Protein AF-0000000071004359 (afdb_homodimer)

Foldseek 3Di:
DLCQLLVVPLAPVQQPFAFLVSQQSSCCQAAVAHSVQSNVVCVLQQVLPVDPPGGGDGPVSSLDPPRQHAALDLFAHDPQVHDRPDGHPVSNVQLCVQQPDQKRALLSLLVSSVSSLVVCVVPPPPHDQDPVNVLSVLLVSLVQCSRAHDLVRRMHGPVQVVCCRVVVYRVVVVVDDHDPDHDYPVSSVSNSVSNVVSNDPDDDDPVVVVVVVVVVVVPDPD/DLCQLLVVPLAPVQQPFAFLVSQQSSCCQAAVAHSVQSNVVCVLQQVLPVDPPGGGDGPVSSLDPPRQHAALDLFAHDPQVHDRPDGHPVSNVQLCVQQPDQKRALLSLLVSSVSSLVVCVVPPPPHDQDPVNVLSVLLVSLVQCSRAHDLVRRIHGPVQVVCCRVVVYRVVVVPDDHDPDHDYPVSSVSNSVSNVVSNDPDDDDPVVVVVVVVVVVPPDPD

Nearest PDB structures (foldseek):
  7o1z-assembly1_A  TM=9.554E-01  e=5.692E-23  Hypoxylon sp. EC38
  8iag-assembly1_B  TM=9.629E-01  e=2.354E-20  Daldinia caldariorum
  7znv-assembly1_A  TM=9.086E-01  e=1.695E-14  Marasmius rotula
  7zcl-assembly1_A  TM=9.020E-01  e=1.286E-14  Achaetomiella virescens
  5fuj-assembly1_A  TM=8.921E-01  e=1.385E-13  Marasmius rotula

Sequence (444 aa):
MMNTLANHGFLPHDGKNITRNTVIEGLSAALNFNASLASLMFDMAIVVNPEPNATFFTLDQLNKHNLLEHDASLSRTDAYFGNNHVFNETIFEETKKYWTGPTLDANMLANGKLARQISSKAYNPTYTFTSSMEQFSLGEVAAPIIAFGDIQNGKVNRTLVEYFFENERLPTELGWSRREEVVSLVDIAGVTQMISNATNLITPSRESRASKRRDLHSGLGFMMNTLANHGFLPHDGKNITRNTVIEGLSAALNFNASLASLMFDMAIVVNPEPNATFFTLDQLNKHNLLEHDASLSRTDAYFGNNHVFNETIFEETKKYWTGPTLDANMLANGKLARQISSKAYNPTYTFTSSMEQFSLGEVAAPIIAFGDIQNGKVNRTLVEYFFENERLPTELGWSRREEVVSLVDIAGVTQMISNATNLITPSRESRASKRRDLHSGLGF

Organism: Aspergillus flavus (strain ATCC 200026 / FGSC A1120 / IAM 13836 / NRRL 3357 / JCM 12722 / SRRC 167) (NCBI:txid332952)

pLDDT: mean 90.14, std 15.04, range [24.05, 98.94]

Structure (mmCIF, N/CA/C/O backbone):
data_AF-0000000071004359-model_v1
#
loop_
_entity.id
_entity.type
_entity.pdbx_description
1 polymer Chloroperoxidase
#
loop_
_atom_site.group_PDB
_atom_site.id
_atom_site.type_symbol
_atom_site.label_atom_id
_atom_site.label_alt_id
_atom_site.label_comp_id
_atom_site.label_asym_id
_atom_site.label_entity_id
_atom_site.label_seq_id
_atom_site.pdbx_PDB_ins_code
_atom_site.Cartn_x
_atom_site.Cartn_y
_atom_site.Cartn_z
_atom_site.occupancy
_atom_site.B_iso_or_equiv
_atom_site.auth_seq_id
_atom_site.auth_comp_id
_atom_site.auth_asym_id
_atom_site.auth_atom_id
_atom_site.pdbx_PDB_model_num
ATOM 1 N N . MET A 1 1 ? -2.543 -20.75 -11.742 1 78.12 1 MET A N 1
ATOM 2 C CA . MET A 1 1 ? -1.668 -21.891 -11.984 1 78.12 1 MET A CA 1
ATOM 3 C C . MET A 1 1 ? -2.469 -23.094 -12.469 1 78.12 1 MET A C 1
ATOM 5 O O . MET A 1 1 ? -2.162 -23.672 -13.508 1 78.12 1 MET A O 1
ATOM 9 N N . MET A 1 2 ? -3.584 -23.375 -11.867 1 78.56 2 MET A N 1
ATOM 10 C CA . MET A 1 2 ? -4.297 -24.609 -12.18 1 78.56 2 MET A CA 1
ATOM 11 C C . MET A 1 2 ? -4.891 -24.562 -13.586 1 78.56 2 MET A C 1
ATOM 13 O O . MET A 1 2 ? -4.859 -25.547 -14.312 1 78.56 2 MET A O 1
ATOM 17 N N . ASN A 1 3 ? -5.328 -23.344 -13.914 1 81.31 3 ASN A N 1
ATOM 18 C CA . ASN A 1 3 ? -5.82 -23.188 -15.281 1 81.31 3 ASN A CA 1
ATOM 19 C C . ASN A 1 3 ? -4.703 -23.391 -16.297 1 81.31 3 ASN A C 1
ATOM 21 O O . ASN A 1 3 ? -4.918 -24.016 -17.344 1 81.31 3 ASN A O 1
ATOM 25 N N . THR A 1 4 ? -3.609 -22.859 -15.984 1 87.5 4 THR A N 1
ATOM 26 C CA . THR A 1 4 ? -2.445 -23 -16.859 1 87.5 4 THR A CA 1
ATOM 27 C C . THR A 1 4 ? -2.08 -24.469 -17.031 1 87.5 4 THR A C 1
ATOM 29 O O . THR A 1 4 ? -1.831 -24.938 -18.141 1 87.5 4 THR A O 1
ATOM 32 N N . LEU A 1 5 ? -2.021 -25.234 -15.961 1 90.19 5 LEU A N 1
ATOM 33 C CA . LEU A 1 5 ? -1.68 -26.656 -16.016 1 90.19 5 LEU A CA 1
ATOM 34 C C . LEU A 1 5 ? -2.695 -27.422 -16.844 1 90.19 5 LEU A C 1
ATOM 36 O O . LEU A 1 5 ? -2.324 -28.328 -17.609 1 90.19 5 LEU A O 1
ATOM 40 N N . ALA A 1 6 ? -3.932 -27.062 -16.672 1 87.56 6 ALA A N 1
ATOM 41 C CA . ALA A 1 6 ? -4.977 -27.703 -17.484 1 87.56 6 ALA A CA 1
ATOM 42 C C . ALA A 1 6 ? -4.805 -27.375 -18.953 1 87.56 6 ALA A C 1
ATOM 44 O O . ALA A 1 6 ? -4.965 -28.25 -19.812 1 87.56 6 ALA A O 1
ATOM 45 N N . ASN A 1 7 ? -4.461 -26.188 -19.281 1 86.38 7 ASN A N 1
ATOM 46 C CA . ASN A 1 7 ? -4.262 -25.75 -20.656 1 86.38 7 ASN A CA 1
ATOM 47 C C . ASN A 1 7 ? -3.135 -26.516 -21.344 1 86.38 7 ASN A C 1
ATOM 49 O O . ASN A 1 7 ? -3.145 -26.703 -22.562 1 86.38 7 ASN A O 1
ATOM 53 N N . HIS A 1 8 ? -2.186 -27 -20.609 1 92.44 8 HIS A N 1
ATOM 54 C CA . HIS A 1 8 ? -1.047 -27.75 -21.141 1 92.44 8 HIS A CA 1
ATOM 55 C C . HIS A 1 8 ? -1.278 -29.25 -21.062 1 92.44 8 HIS A C 1
ATOM 57 O O . HIS A 1 8 ? -0.43 -30.031 -21.484 1 92.44 8 HIS A O 1
ATOM 63 N N . GLY A 1 9 ? -2.387 -29.641 -20.406 1 90.94 9 GLY A N 1
ATOM 64 C CA . GLY A 1 9 ? -2.719 -31.047 -20.312 1 90.94 9 GLY A CA 1
ATOM 65 C C . GLY A 1 9 ? -2.07 -31.75 -19.141 1 90.94 9 GLY A C 1
ATOM 66 O O . GLY A 1 9 ? -2.07 -32.969 -19.062 1 90.94 9 GLY A O 1
ATOM 67 N N . PHE A 1 10 ? -1.502 -30.953 -18.281 1 92.88 10 PHE A N 1
ATOM 68 C CA . PHE A 1 10 ? -0.931 -31.547 -17.078 1 92.88 10 PHE A CA 1
ATOM 69 C C . PHE A 1 10 ? -2.025 -31.922 -16.078 1 92.88 10 PHE A C 1
ATOM 71 O O . PHE A 1 10 ? -1.808 -32.75 -15.188 1 92.88 10 PHE A O 1
ATOM 78 N N . LEU A 1 11 ? -3.146 -31.234 -16.172 1 91.12 11 LEU A N 1
ATOM 79 C CA . LEU A 1 11 ? -4.387 -31.547 -15.469 1 91.12 11 LEU A CA 1
ATOM 80 C C . LEU A 1 11 ? -5.52 -31.812 -16.453 1 91.12 11 LEU A C 1
ATOM 82 O O . LEU A 1 11 ? -5.426 -31.453 -17.625 1 91.12 11 LEU A O 1
ATOM 86 N N . PRO A 1 12 ? -6.551 -32.5 -15.852 1 87.38 12 PRO A N 1
ATOM 87 C CA . PRO A 1 12 ? -7.668 -32.719 -16.781 1 87.38 12 PRO A CA 1
ATOM 88 C C . PRO A 1 12 ? -8.195 -31.438 -17.391 1 87.38 12 PRO A C 1
ATOM 90 O O . PRO A 1 12 ? -8.391 -30.438 -16.672 1 87.38 12 PRO A O 1
ATOM 93 N N . HIS A 1 13 ? -8.477 -31.422 -18.703 1 82.56 13 HIS A N 1
ATOM 94 C CA . HIS A 1 13 ? -8.859 -30.234 -19.438 1 82.56 13 HIS A CA 1
ATOM 95 C C . HIS A 1 13 ? -10.227 -29.719 -19 1 82.56 13 HIS A C 1
ATOM 97 O O . HIS A 1 13 ? -10.516 -28.531 -19.094 1 82.56 13 HIS A O 1
ATOM 103 N N . ASP A 1 14 ? -11.016 -30.688 -18.578 1 86.19 14 ASP A N 1
ATOM 104 C CA . ASP A 1 14 ? -12.367 -30.297 -18.203 1 86.19 14 ASP A CA 1
ATOM 105 C C . ASP A 1 14 ? -12.391 -29.797 -16.75 1 86.19 14 ASP A C 1
ATOM 107 O O . ASP A 1 14 ? -13.43 -29.344 -16.266 1 86.19 14 ASP A O 1
ATOM 111 N N . GLY A 1 15 ? -11.219 -29.828 -16.125 1 84.12 15 GLY A N 1
ATOM 112 C CA . GLY A 1 15 ? -11.062 -29.266 -14.797 1 84.12 15 GLY A CA 1
ATOM 113 C C . GLY A 1 15 ? -11.805 -30.062 -13.734 1 84.12 15 GLY A C 1
ATOM 114 O O . GLY A 1 15 ? -12.016 -29.562 -12.617 1 84.12 15 GLY A O 1
ATOM 115 N N . LYS A 1 16 ? -12.188 -31.25 -14.203 1 89.25 16 LYS A N 1
ATOM 116 C CA . LYS A 1 16 ? -12.953 -32.062 -13.258 1 89.25 16 LYS A CA 1
ATOM 117 C C . LYS A 1 16 ? -12.062 -33.094 -12.586 1 89.25 16 LYS A C 1
ATOM 119 O O . LYS A 1 16 ? -10.969 -33.406 -13.078 1 89.25 16 LYS A O 1
ATOM 124 N N . ASN A 1 17 ? -12.375 -33.469 -11.406 1 90.44 17 ASN A N 1
ATOM 125 C CA . ASN A 1 17 ? -11.773 -34.562 -10.672 1 90.44 17 ASN A CA 1
ATOM 126 C C . ASN A 1 17 ? -10.281 -34.344 -10.438 1 90.44 17 ASN A C 1
ATOM 128 O O . ASN A 1 17 ? -9.461 -35.219 -10.75 1 90.44 17 ASN A O 1
ATOM 132 N N . ILE A 1 18 ? -9.875 -33.25 -10.039 1 94.81 18 ILE A N 1
ATOM 133 C CA . ILE A 1 18 ? -8.492 -32.938 -9.672 1 94.81 18 ILE A CA 1
ATOM 134 C C . ILE A 1 18 ? -8.18 -33.562 -8.312 1 94.81 18 ILE A C 1
ATOM 136 O O . ILE A 1 18 ? -8.516 -33 -7.27 1 94.81 18 ILE A O 1
ATOM 140 N N . THR A 1 19 ? -7.523 -34.719 -8.367 1 96.38 19 THR A N 1
ATOM 141 C CA . THR A 1 19 ? -7.191 -35.469 -7.164 1 96.38 19 THR A CA 1
ATOM 142 C C . THR A 1 19 ? -5.781 -35.125 -6.688 1 96.38 19 THR A C 1
ATOM 144 O O . THR A 1 19 ? -5.039 -34.406 -7.371 1 96.38 19 THR A O 1
ATOM 147 N N . ARG A 1 20 ? -5.469 -35.688 -5.484 1 97.06 20 ARG A N 1
ATOM 148 C CA . ARG A 1 20 ? -4.117 -35.5 -4.953 1 97.06 20 ARG A CA 1
ATOM 149 C C . ARG A 1 20 ? -3.074 -36.031 -5.941 1 97.06 20 ARG A C 1
ATOM 151 O O . ARG A 1 20 ? -2.094 -35.312 -6.227 1 97.06 20 ARG A O 1
ATOM 158 N N . ASN A 1 21 ? -3.311 -37.219 -6.445 1 96.94 21 ASN A N 1
ATOM 159 C CA . ASN A 1 21 ? -2.352 -37.812 -7.363 1 96.94 21 ASN A CA 1
ATOM 160 C C . ASN A 1 21 ? -2.207 -37 -8.641 1 96.94 21 ASN A C 1
ATOM 162 O O . ASN A 1 21 ? -1.096 -36.812 -9.141 1 96.94 21 ASN A O 1
ATOM 166 N N . THR A 1 22 ? -3.332 -36.562 -9.164 1 95.31 22 THR A N 1
ATOM 167 C CA . THR A 1 22 ? -3.283 -35.75 -10.383 1 95.31 22 THR A CA 1
ATOM 168 C C . THR A 1 22 ? -2.51 -34.469 -10.148 1 95.31 22 THR A C 1
ATOM 170 O O . THR A 1 22 ? -1.775 -34 -11.031 1 95.31 22 THR A O 1
ATOM 173 N N . VAL A 1 23 ? -2.646 -33.875 -8.992 1 95.69 23 VAL A N 1
ATOM 174 C CA . VAL A 1 23 ? -1.937 -32.656 -8.648 1 95.69 23 VAL A CA 1
ATOM 175 C C . VAL A 1 23 ? -0.441 -32.938 -8.531 1 95.69 23 VAL A C 1
ATOM 177 O O . VAL A 1 23 ? 0.381 -32.188 -9.086 1 95.69 23 VAL A O 1
ATOM 180 N N . ILE A 1 24 ? -0.094 -33.969 -7.848 1 97.19 24 ILE A N 1
ATOM 181 C CA . ILE A 1 24 ? 1.307 -34.344 -7.664 1 97.19 24 ILE A CA 1
ATOM 182 C C . ILE A 1 24 ? 1.96 -34.594 -9.023 1 97.19 24 ILE A C 1
ATOM 184 O O . ILE A 1 24 ? 3.021 -34.031 -9.312 1 97.19 24 ILE A O 1
ATOM 188 N N . GLU A 1 25 ? 1.342 -35.375 -9.875 1 96.62 25 GLU A N 1
ATOM 189 C CA . GLU A 1 25 ? 1.884 -35.656 -11.195 1 96.62 25 GLU A CA 1
ATOM 190 C C . GLU A 1 25 ? 1.979 -34.406 -12.055 1 96.62 25 GLU A C 1
ATOM 192 O O . GLU A 1 25 ? 3 -34.156 -12.703 1 96.62 25 GLU A O 1
ATOM 197 N N . GLY A 1 26 ? 0.93 -33.625 -12.062 1 95.69 26 GLY A N 1
ATOM 198 C CA . GLY A 1 26 ? 0.886 -32.438 -12.875 1 95.69 26 GLY A CA 1
ATOM 199 C C . GLY A 1 26 ? 1.936 -31.406 -12.484 1 95.69 26 GLY A C 1
ATOM 200 O O . GLY A 1 26 ? 2.66 -30.891 -13.336 1 95.69 26 GLY A O 1
ATOM 201 N N . LEU A 1 27 ? 2.051 -31.141 -11.203 1 96.62 27 LEU A N 1
ATOM 202 C CA . LEU A 1 27 ? 2.992 -30.125 -10.727 1 96.62 27 LEU A CA 1
ATOM 203 C C . LEU A 1 27 ? 4.43 -30.625 -10.859 1 96.62 27 LEU A C 1
ATOM 205 O O . LEU A 1 27 ? 5.34 -29.828 -11.117 1 96.62 27 LEU A O 1
ATOM 209 N N . SER A 1 28 ? 4.59 -31.922 -10.688 1 97.62 28 SER A N 1
ATOM 210 C CA . SER A 1 28 ? 5.914 -32.5 -10.93 1 97.62 28 SER A CA 1
ATOM 211 C C . SER A 1 28 ? 6.309 -32.344 -12.398 1 97.62 28 SER A C 1
ATOM 213 O O . SER A 1 28 ? 7.418 -31.906 -12.711 1 97.62 28 SER A O 1
ATOM 215 N N . ALA A 1 29 ? 5.441 -32.688 -13.242 1 96.94 29 ALA A N 1
ATOM 216 C CA . ALA A 1 29 ? 5.711 -32.656 -14.68 1 96.94 29 ALA A CA 1
ATOM 217 C C . ALA A 1 29 ? 5.926 -31.25 -15.172 1 96.94 29 ALA A C 1
ATOM 219 O O . ALA A 1 29 ? 6.816 -30.984 -15.977 1 96.94 29 ALA A O 1
ATOM 220 N N . ALA A 1 30 ? 5.188 -30.328 -14.688 1 96.44 30 ALA A N 1
ATOM 221 C CA . ALA A 1 30 ? 5.18 -28.969 -15.211 1 96.44 30 ALA A CA 1
ATOM 222 C C . ALA A 1 30 ? 6.289 -28.141 -14.586 1 96.44 30 ALA A C 1
ATOM 224 O O . ALA A 1 30 ? 6.914 -27.312 -15.258 1 96.44 30 ALA A O 1
ATOM 225 N N . LEU A 1 31 ? 6.527 -28.344 -13.25 1 97 31 LEU A N 1
ATOM 226 C CA . LEU A 1 31 ? 7.328 -27.375 -12.516 1 97 31 LEU A CA 1
ATOM 227 C C . LEU A 1 31 ? 8.391 -28.062 -11.672 1 97 31 LEU A C 1
ATOM 229 O O . LEU A 1 31 ? 9.141 -27.422 -10.938 1 97 31 LEU A O 1
ATOM 233 N N . ASN A 1 32 ? 8.453 -29.406 -11.734 1 98.19 32 ASN A N 1
ATOM 234 C CA . ASN A 1 32 ? 9.398 -30.25 -11.008 1 98.19 32 ASN A CA 1
ATOM 235 C C . ASN A 1 32 ? 9.227 -30.094 -9.5 1 98.19 32 ASN A C 1
ATOM 237 O O . ASN A 1 32 ? 10.211 -30.125 -8.758 1 98.19 32 ASN A O 1
ATOM 241 N N . PHE A 1 33 ? 8.031 -29.859 -9.031 1 97.69 33 PHE A N 1
ATOM 242 C CA . PHE A 1 33 ? 7.738 -29.875 -7.605 1 97.69 33 PHE A CA 1
ATOM 243 C C . PHE A 1 33 ? 7.859 -31.281 -7.043 1 97.69 33 PHE A C 1
ATOM 245 O O . PHE A 1 33 ? 7.422 -32.25 -7.676 1 97.69 33 PHE A O 1
ATOM 252 N N . ASN A 1 34 ? 8.406 -31.438 -5.883 1 97.88 34 ASN A N 1
ATOM 253 C CA . ASN A 1 34 ? 8.398 -32.781 -5.305 1 97.88 34 ASN A CA 1
ATOM 254 C C . ASN A 1 34 ? 7.023 -33.156 -4.766 1 97.88 34 ASN A C 1
ATOM 256 O O . ASN A 1 34 ? 6.145 -32.281 -4.648 1 97.88 34 ASN A O 1
ATOM 260 N N . ALA A 1 35 ? 6.855 -34.375 -4.449 1 97.69 35 ALA A N 1
ATOM 261 C CA . ALA A 1 35 ? 5.547 -34.906 -4.086 1 97.69 35 ALA A CA 1
ATOM 262 C C . ALA A 1 35 ? 5.035 -34.25 -2.797 1 97.69 35 ALA A C 1
ATOM 264 O O . ALA A 1 35 ? 3.836 -34 -2.656 1 97.69 35 ALA A O 1
ATOM 265 N N . SER A 1 36 ? 5.914 -34.031 -1.904 1 97.44 36 SER A N 1
ATOM 266 C CA . SER A 1 36 ? 5.512 -33.469 -0.621 1 97.44 36 SER A CA 1
ATOM 267 C C . SER A 1 36 ? 4.934 -32.062 -0.79 1 97.44 36 SER A C 1
ATOM 269 O O . SER A 1 36 ? 3.893 -31.734 -0.214 1 97.44 36 SER A O 1
ATOM 271 N N . LEU A 1 37 ? 5.629 -31.281 -1.516 1 95.69 37 LEU A N 1
ATOM 272 C CA . LEU A 1 37 ? 5.145 -29.922 -1.79 1 95.69 37 LEU A CA 1
ATOM 273 C C . LEU A 1 37 ? 3.807 -29.969 -2.52 1 95.69 37 LEU A C 1
ATOM 275 O O . LEU A 1 37 ? 2.857 -29.297 -2.123 1 95.69 37 LEU A O 1
ATOM 279 N N . ALA A 1 38 ? 3.721 -30.766 -3.518 1 96.25 38 ALA A N 1
ATOM 280 C CA . ALA A 1 38 ? 2.488 -30.875 -4.293 1 96.25 38 ALA A CA 1
ATOM 281 C C . ALA A 1 38 ? 1.336 -31.375 -3.434 1 96.25 38 ALA A C 1
ATOM 283 O O . ALA A 1 38 ? 0.203 -30.906 -3.559 1 96.25 38 ALA A O 1
ATOM 284 N N . SER A 1 39 ? 1.68 -32.312 -2.631 1 96.81 39 SER A N 1
ATOM 285 C CA . SER A 1 39 ? 0.671 -32.844 -1.726 1 96.81 39 SER A CA 1
ATOM 286 C C . SER A 1 39 ? 0.163 -31.781 -0.763 1 96.81 39 SER A C 1
ATOM 288 O O . SER A 1 39 ? -1.038 -31.703 -0.495 1 96.81 39 SER A O 1
ATOM 290 N N . LEU A 1 40 ? 1.022 -31.031 -0.271 1 92.94 40 LEU A N 1
ATOM 291 C CA . LEU A 1 40 ? 0.636 -29.938 0.608 1 92.94 40 LEU A CA 1
ATOM 292 C C . LEU A 1 40 ? -0.259 -28.938 -0.125 1 92.94 40 LEU A C 1
ATOM 294 O O . LEU A 1 40 ? -1.25 -28.469 0.431 1 92.94 40 LEU A O 1
ATOM 298 N N . MET A 1 41 ? 0.053 -28.609 -1.318 1 91.56 41 MET A N 1
ATOM 299 C CA . MET A 1 41 ? -0.766 -27.688 -2.115 1 91.56 41 MET A CA 1
ATOM 300 C C . MET A 1 41 ? -2.168 -28.266 -2.314 1 91.56 41 MET A C 1
ATOM 302 O O . MET A 1 41 ? -3.152 -27.516 -2.27 1 91.56 41 MET A O 1
ATOM 306 N N . PHE A 1 42 ? -2.244 -29.547 -2.52 1 93.75 42 PHE A N 1
ATOM 307 C CA . PHE A 1 42 ? -3.547 -30.203 -2.619 1 93.75 42 PHE A CA 1
ATOM 308 C C . PHE A 1 42 ? -4.332 -30.031 -1.324 1 93.75 42 PHE A C 1
ATOM 310 O O . PHE A 1 42 ? -5.523 -29.703 -1.352 1 93.75 42 PHE A O 1
ATOM 317 N N . ASP A 1 43 ? -3.68 -30.234 -0.222 1 92.19 43 ASP A N 1
ATOM 318 C CA . ASP A 1 43 ? -4.328 -30.109 1.078 1 92.19 43 ASP A CA 1
ATOM 319 C C . ASP A 1 43 ? -4.895 -28.703 1.273 1 92.19 43 ASP A C 1
ATOM 321 O O . ASP A 1 43 ? -5.965 -28.531 1.86 1 92.19 43 ASP A O 1
ATOM 325 N N . MET A 1 44 ? -4.215 -27.766 0.776 1 86.25 44 MET A N 1
ATOM 326 C CA . MET A 1 44 ? -4.645 -26.375 0.918 1 86.25 44 MET A CA 1
ATOM 327 C C . MET A 1 44 ? -5.816 -26.078 -0.009 1 86.25 44 MET A C 1
ATOM 329 O O . MET A 1 44 ? -6.656 -25.219 0.3 1 86.25 44 MET A O 1
ATOM 333 N N . ALA A 1 45 ? -5.863 -26.781 -1.082 1 88.44 45 ALA A N 1
ATOM 334 C CA . ALA A 1 45 ? -6.871 -26.484 -2.092 1 88.44 45 ALA A CA 1
ATOM 335 C C . ALA A 1 45 ? -8.141 -27.297 -1.864 1 88.44 45 ALA A C 1
ATOM 337 O O . ALA A 1 45 ? -9.234 -26.875 -2.246 1 88.44 45 ALA A O 1
ATOM 338 N N . ILE A 1 46 ? -8.047 -28.391 -1.227 1 92 46 ILE A N 1
ATOM 339 C CA . ILE A 1 46 ? -9.148 -29.344 -1.143 1 92 46 ILE A CA 1
ATOM 340 C C . ILE A 1 46 ? -10.312 -28.719 -0.372 1 92 46 ILE A C 1
ATOM 342 O O . ILE A 1 46 ? -11.461 -29.156 -0.515 1 92 46 ILE A O 1
ATOM 346 N N . VAL A 1 47 ? -10.047 -27.688 0.403 1 86.81 47 VAL A N 1
ATOM 347 C CA . VAL A 1 47 ? -11.062 -27.047 1.234 1 86.81 47 VAL A CA 1
ATOM 348 C C . VAL A 1 47 ? -12.125 -26.406 0.348 1 86.81 47 VAL A C 1
ATOM 350 O O . VAL A 1 47 ? -13.219 -26.078 0.814 1 86.81 47 VAL A O 1
ATOM 353 N N . VAL A 1 48 ? -11.82 -26.234 -0.903 1 87.38 48 VAL A N 1
ATOM 354 C CA . VAL A 1 48 ? -12.766 -25.562 -1.798 1 87.38 48 VAL A CA 1
ATOM 355 C C . VAL A 1 48 ? -13.922 -26.516 -2.121 1 87.38 48 VAL A C 1
ATOM 357 O O . VAL A 1 48 ? -14.961 -26.078 -2.621 1 87.38 48 VAL A O 1
ATOM 360 N N . ASN A 1 49 ? -13.633 -27.797 -2.07 1 92.19 49 ASN A N 1
ATOM 361 C CA . ASN A 1 49 ? -14.727 -28.766 -2.137 1 92.19 49 ASN A CA 1
ATOM 362 C C . ASN A 1 49 ? -15.469 -28.859 -0.81 1 92.19 49 ASN A C 1
ATOM 364 O O . ASN A 1 49 ? -14.914 -29.312 0.188 1 92.19 49 ASN A O 1
ATOM 368 N N . PRO A 1 50 ? -16.719 -28.406 -0.82 1 90.06 50 PRO A N 1
ATOM 369 C CA . PRO A 1 50 ? -17.422 -28.328 0.458 1 90.06 50 PRO A CA 1
ATOM 370 C C . PRO A 1 50 ? -17.859 -29.688 0.983 1 90.06 50 PRO A C 1
ATOM 372 O O . PRO A 1 50 ? -18.297 -29.797 2.131 1 90.06 50 PRO A O 1
ATOM 375 N N . GLU A 1 51 ? -17.781 -30.688 0.178 1 93.88 51 GLU A N 1
ATOM 376 C CA . GLU A 1 51 ? -18.203 -32 0.623 1 93.88 51 GLU A CA 1
ATOM 377 C C . GLU A 1 51 ? -17.281 -32.531 1.711 1 93.88 51 GLU A C 1
ATOM 379 O O . GLU A 1 51 ? -16.062 -32.438 1.599 1 93.88 51 GLU A O 1
ATOM 384 N N . PRO A 1 52 ? -17.938 -33.031 2.77 1 92.94 52 PRO A N 1
ATOM 385 C CA . PRO A 1 52 ? -17.094 -33.625 3.795 1 92.94 52 PRO A CA 1
ATOM 386 C C . PRO A 1 52 ? -16.219 -34.75 3.24 1 92.94 52 PRO A C 1
ATOM 388 O O . PRO A 1 52 ? -16.672 -35.531 2.385 1 92.94 52 PRO A O 1
ATOM 391 N N . ASN A 1 53 ? -15.062 -34.875 3.625 1 94.25 53 ASN A N 1
ATOM 392 C CA . ASN A 1 53 ? -14.086 -35.906 3.229 1 94.25 53 ASN A CA 1
ATOM 393 C C . ASN A 1 53 ? -13.875 -35.906 1.718 1 94.25 53 ASN A C 1
ATOM 395 O O . ASN A 1 53 ? -13.719 -36.969 1.113 1 94.25 53 ASN A O 1
ATOM 399 N N . ALA A 1 54 ? -14.008 -34.719 1.162 1 95.81 54 ALA A N 1
ATOM 400 C CA . ALA A 1 54 ? -13.766 -34.594 -0.274 1 95.81 54 ALA A CA 1
ATOM 401 C C . ALA A 1 54 ? -12.375 -35.125 -0.638 1 95.81 54 ALA A C 1
ATOM 403 O O . ALA A 1 54 ? -11.422 -34.938 0.118 1 95.81 54 ALA A O 1
ATOM 404 N N . THR A 1 55 ? -12.273 -35.812 -1.825 1 96.56 55 THR A N 1
ATOM 405 C CA . THR A 1 55 ? -10.984 -36.344 -2.268 1 96.56 55 THR A CA 1
ATOM 406 C C . THR A 1 55 ? -10.562 -35.688 -3.588 1 96.56 55 THR A C 1
ATOM 408 O O . THR A 1 55 ? -9.539 -36.062 -4.164 1 96.56 55 THR A O 1
ATOM 411 N N . PHE A 1 56 ? -11.336 -34.875 -4.078 1 96.19 56 PHE A N 1
ATOM 412 C CA . PHE A 1 56 ? -11.016 -34.125 -5.293 1 96.19 56 PHE A CA 1
ATOM 413 C C . PHE A 1 56 ? -11.648 -32.75 -5.262 1 96.19 56 PHE A C 1
ATOM 415 O O . PHE A 1 56 ? -12.5 -32.469 -4.414 1 96.19 56 PHE A O 1
ATOM 422 N N . PHE A 1 57 ? -11.172 -31.828 -6.082 1 93.88 57 PHE A N 1
ATOM 423 C CA . PHE A 1 57 ? -11.836 -30.562 -6.34 1 93.88 57 PHE A CA 1
ATOM 424 C C . PHE A 1 57 ? -11.844 -30.234 -7.828 1 93.88 57 PHE A C 1
ATOM 426 O O . PHE A 1 57 ? -11.281 -30.984 -8.633 1 93.88 57 PHE A O 1
ATOM 433 N N . THR A 1 58 ? -12.633 -29.281 -8.172 1 91.5 58 THR A N 1
ATOM 434 C CA . THR A 1 58 ? -12.711 -28.875 -9.57 1 91.5 58 THR A CA 1
ATOM 435 C C . THR A 1 58 ? -12.156 -27.453 -9.75 1 91.5 58 THR A C 1
ATOM 437 O O . THR A 1 58 ? -12.047 -26.703 -8.781 1 91.5 58 THR A O 1
ATOM 440 N N . LEU A 1 59 ? -11.805 -27.141 -11.055 1 87.06 59 LEU A N 1
ATOM 441 C CA . LEU A 1 59 ? -11.344 -25.797 -11.344 1 87.06 59 LEU A CA 1
ATOM 442 C C . LEU A 1 59 ? -12.438 -24.766 -11.031 1 87.06 59 LEU A C 1
ATOM 444 O O . LEU A 1 59 ? -12.148 -23.656 -10.586 1 87.06 59 LEU A O 1
ATOM 448 N N . ASP A 1 60 ? -13.656 -25.141 -11.258 1 83.94 60 ASP A N 1
ATOM 449 C CA . ASP A 1 60 ? -14.773 -24.25 -10.953 1 83.94 60 ASP A CA 1
ATOM 450 C C . ASP A 1 60 ? -14.852 -23.953 -9.461 1 83.94 60 ASP A C 1
ATOM 452 O O . ASP A 1 60 ? -15.133 -22.828 -9.055 1 83.94 60 ASP A O 1
ATOM 456 N N . GLN A 1 61 ? -14.594 -24.969 -8.656 1 85.94 61 GLN A N 1
ATOM 457 C CA . GLN A 1 61 ? -14.617 -24.797 -7.203 1 85.94 61 GLN A CA 1
ATOM 458 C C . GLN A 1 61 ? -13.508 -23.875 -6.73 1 85.94 61 GLN A C 1
ATOM 460 O O . GLN A 1 61 ? -13.672 -23.141 -5.754 1 85.94 61 GLN A O 1
ATOM 465 N N . LEU A 1 62 ? -12.406 -23.953 -7.441 1 82.88 62 LEU A N 1
ATOM 466 C CA . LEU A 1 62 ? -11.266 -23.109 -7.082 1 82.88 62 LEU A CA 1
ATOM 467 C C . LEU A 1 62 ? -11.586 -21.641 -7.332 1 82.88 62 LEU A C 1
ATOM 469 O O . LEU A 1 62 ? -11.008 -20.766 -6.684 1 82.88 62 LEU A O 1
ATOM 473 N N . ASN A 1 63 ? -12.469 -21.375 -8.18 1 75.25 63 ASN A N 1
ATOM 474 C CA . ASN A 1 63 ? -12.781 -20.016 -8.57 1 75.25 63 ASN A CA 1
ATOM 475 C C . 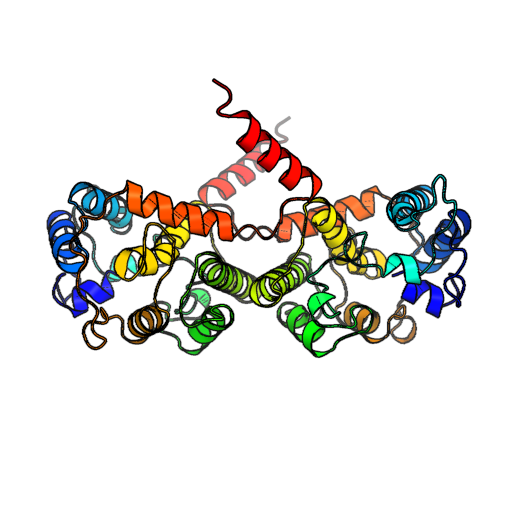ASN A 1 63 ? -13.844 -19.391 -7.656 1 75.25 63 ASN A C 1
ATOM 477 O O . ASN A 1 63 ? -14.172 -18.219 -7.793 1 75.25 63 ASN A O 1
ATOM 481 N N . LYS A 1 64 ? -14.305 -20.203 -6.773 1 73.44 64 LYS A N 1
ATOM 482 C CA . LYS A 1 64 ? -15.297 -19.656 -5.863 1 73.44 64 LYS A CA 1
ATOM 483 C C . LYS A 1 64 ? -14.672 -18.625 -4.922 1 73.44 64 LYS A C 1
ATOM 485 O O . LYS A 1 64 ? -13.648 -18.891 -4.297 1 73.44 64 LYS A O 1
ATOM 490 N N . HIS A 1 65 ? -15.398 -17.469 -4.871 1 68.44 65 HIS A N 1
ATOM 491 C CA . HIS A 1 65 ? -14.906 -16.312 -4.141 1 68.44 65 HIS A CA 1
ATOM 492 C C . HIS A 1 65 ? -14.82 -16.594 -2.645 1 68.44 65 HIS A C 1
ATOM 494 O O . HIS A 1 65 ? -15.711 -17.219 -2.074 1 68.44 65 HIS A O 1
ATOM 500 N N . ASN A 1 66 ? -13.727 -16.141 -1.981 1 63.59 66 ASN A N 1
ATOM 501 C CA . ASN A 1 66 ? -13.438 -16.016 -0.556 1 63.59 66 ASN A CA 1
ATOM 502 C C . ASN A 1 66 ? -12.914 -17.328 0.022 1 63.59 66 ASN A C 1
ATOM 504 O O . ASN A 1 66 ? -12.859 -17.5 1.241 1 63.59 66 ASN A O 1
ATOM 508 N N . LEU A 1 67 ? -12.766 -18.328 -0.743 1 64.94 67 LEU A N 1
ATOM 509 C CA . LEU A 1 67 ? -12.062 -19.5 -0.248 1 64.94 67 LEU A CA 1
ATOM 510 C C . LEU A 1 67 ? -10.578 -19.438 -0.591 1 64.94 67 LEU A C 1
ATOM 512 O O . LEU A 1 67 ? -9.742 -19.234 0.293 1 64.94 67 LEU A O 1
ATOM 516 N N . LEU A 1 68 ? -10.195 -19.531 -1.832 1 66.81 68 LEU A N 1
ATOM 517 C CA . LEU A 1 68 ? -8.836 -19.312 -2.311 1 66.81 68 LEU A CA 1
ATOM 518 C C . LEU A 1 68 ? -8.758 -18.062 -3.172 1 66.81 68 LEU A C 1
ATOM 520 O O . LEU A 1 68 ? -7.77 -17.312 -3.115 1 66.81 68 LEU A O 1
ATOM 524 N N . GLU A 1 69 ? -9.875 -17.766 -3.719 1 76.56 69 GLU A N 1
ATOM 525 C CA . GLU A 1 69 ? -9.969 -16.531 -4.484 1 76.56 69 GLU A CA 1
ATOM 526 C C . GLU A 1 69 ? -10.102 -15.32 -3.562 1 76.56 69 GLU A C 1
ATOM 528 O O . GLU A 1 69 ? -10.875 -15.352 -2.598 1 76.56 69 GLU A O 1
ATOM 533 N N . HIS A 1 70 ? -9.328 -14.453 -3.646 1 84.88 70 HIS A N 1
ATOM 534 C CA . HIS A 1 70 ? -9.344 -13.242 -2.826 1 84.88 70 HIS A CA 1
ATOM 535 C C . HIS A 1 70 ? -9.422 -11.992 -3.691 1 84.88 70 HIS A C 1
ATOM 537 O O . HIS A 1 70 ? -9.141 -12.039 -4.891 1 84.88 70 HIS A O 1
ATOM 543 N N . ASP A 1 71 ? -9.898 -10.945 -3.102 1 93.81 71 ASP A N 1
ATOM 544 C CA . ASP A 1 71 ? -9.852 -9.641 -3.754 1 93.81 71 ASP A CA 1
ATOM 545 C C . ASP A 1 71 ? -8.406 -9.219 -4.023 1 93.81 71 ASP A C 1
ATOM 547 O O . ASP A 1 71 ? -7.469 -9.828 -3.504 1 93.81 71 ASP A O 1
ATOM 551 N N . ALA A 1 72 ? -8.305 -8.266 -4.926 1 97.25 72 ALA A N 1
ATOM 552 C CA . ALA A 1 72 ? -7.027 -7.609 -5.199 1 97.25 72 ALA A CA 1
ATOM 553 C C . ALA A 1 72 ? -6.098 -8.531 -5.988 1 97.25 72 ALA A C 1
ATOM 555 O O . ALA A 1 72 ? -4.895 -8.586 -5.719 1 97.25 72 ALA A O 1
ATOM 556 N N . SER A 1 73 ? -6.715 -9.281 -6.891 1 95.5 73 SER A N 1
ATOM 557 C CA . SER A 1 73 ? -5.91 -10.078 -7.809 1 95.5 73 SER A CA 1
ATOM 558 C C . SER A 1 73 ? -4.926 -9.203 -8.578 1 95.5 73 SER A C 1
ATOM 560 O O . SER A 1 73 ? -5.184 -8.016 -8.805 1 95.5 73 SER A O 1
ATOM 562 N N . LEU A 1 74 ? -3.812 -9.789 -9.039 1 97.06 74 LEU A N 1
ATOM 563 C CA . LEU A 1 74 ? -2.824 -9.078 -9.844 1 97.06 74 LEU A CA 1
ATOM 564 C C . LEU A 1 74 ? -3.348 -8.828 -11.25 1 97.06 74 LEU A C 1
ATOM 566 O O . LEU A 1 74 ? -2.869 -7.934 -11.945 1 97.06 74 LEU A O 1
ATOM 570 N N . SER A 1 75 ? -4.32 -9.664 -11.703 1 96.25 75 SER A N 1
ATOM 571 C CA . SER A 1 75 ? -4.664 -9.586 -13.117 1 96.25 75 SER A CA 1
ATOM 572 C C . SER A 1 75 ? -6.152 -9.836 -13.344 1 96.25 75 SER A C 1
ATOM 574 O O . SER A 1 75 ? -6.598 -9.992 -14.477 1 96.25 75 SER A O 1
ATOM 576 N N . ARG A 1 76 ? -6.953 -9.984 -12.328 1 93.94 76 ARG A N 1
ATOM 577 C CA . ARG A 1 76 ? -8.383 -10.258 -12.477 1 93.94 76 ARG A CA 1
ATOM 578 C C . ARG A 1 76 ? -9.211 -9.273 -11.664 1 93.94 76 ARG A C 1
ATOM 580 O O . ARG A 1 76 ? -8.75 -8.75 -10.648 1 93.94 76 ARG A O 1
ATOM 587 N N . THR A 1 77 ? -10.391 -9.125 -12.109 1 93.88 77 THR A N 1
ATOM 588 C CA . THR A 1 77 ? -11.328 -8.219 -11.445 1 93.88 77 THR A CA 1
ATOM 589 C C . THR A 1 77 ? -11.836 -8.836 -10.141 1 93.88 77 THR A C 1
ATOM 591 O O . THR A 1 77 ? -12.039 -10.047 -10.055 1 93.88 77 THR A O 1
ATOM 594 N N . ASP A 1 78 ? -12.031 -7.953 -9.125 1 94.56 78 ASP A N 1
ATOM 595 C CA . ASP A 1 78 ? -12.68 -8.422 -7.902 1 94.56 78 ASP A CA 1
ATOM 596 C C . ASP A 1 78 ? -14.07 -8.977 -8.195 1 94.56 78 ASP A C 1
ATOM 598 O O . ASP A 1 78 ? -14.789 -8.445 -9.047 1 94.56 78 ASP A O 1
ATOM 602 N N . ALA A 1 79 ? -14.484 -9.969 -7.449 1 91.81 79 ALA A N 1
ATOM 603 C CA . ALA A 1 79 ? -15.781 -10.609 -7.648 1 91.81 79 ALA A CA 1
ATOM 604 C C . ALA A 1 79 ? -16.922 -9.602 -7.535 1 91.81 79 ALA A C 1
ATOM 606 O O . ALA A 1 79 ? -17.938 -9.719 -8.227 1 91.81 79 ALA A O 1
ATOM 607 N N . TYR A 1 80 ? -16.844 -8.594 -6.652 1 94.44 80 TYR A N 1
ATOM 608 C CA . TYR A 1 80 ? -17.875 -7.57 -6.473 1 94.44 80 TYR A CA 1
ATOM 609 C C . TYR A 1 80 ? -18.266 -6.949 -7.809 1 94.44 80 TYR A C 1
ATOM 611 O O . TYR A 1 80 ? -19.438 -6.621 -8.031 1 94.44 80 TYR A O 1
ATOM 619 N N . PHE A 1 81 ? -17.297 -6.773 -8.711 1 94.88 81 PHE A N 1
ATOM 620 C CA . PHE A 1 81 ? -17.531 -6.051 -9.961 1 94.88 81 PHE A CA 1
ATOM 621 C C . PHE A 1 81 ? -17.938 -7.012 -11.07 1 94.88 81 PHE A C 1
ATOM 623 O O . PHE A 1 81 ? -18.234 -6.582 -12.188 1 94.88 81 PHE A O 1
ATOM 630 N N . GLY A 1 82 ? -17.891 -8.328 -10.844 1 90.06 82 GLY A N 1
ATOM 631 C CA . GLY A 1 82 ? -18.312 -9.273 -11.867 1 90.06 82 GLY A CA 1
ATOM 632 C C . GLY A 1 82 ? -17.422 -10.5 -11.953 1 90.06 82 GLY A C 1
ATOM 633 O O . GLY A 1 82 ? -17.109 -11.117 -10.93 1 90.06 82 GLY A O 1
ATOM 634 N N . ASN A 1 83 ? -17.125 -10.797 -13.25 1 83.19 83 ASN A N 1
ATOM 635 C CA . ASN A 1 83 ? -16.359 -12.008 -13.516 1 83.19 83 ASN A CA 1
ATOM 636 C C . ASN A 1 83 ? -14.922 -11.883 -13.008 1 83.19 83 ASN A C 1
ATOM 638 O O . ASN A 1 83 ? -14.133 -11.102 -13.547 1 83.19 83 ASN A O 1
ATOM 642 N N . ASN A 1 84 ? -14.555 -12.656 -12.07 1 84.5 84 ASN A N 1
ATOM 643 C CA . ASN A 1 84 ? -13.234 -12.594 -11.453 1 84.5 84 ASN A CA 1
ATOM 644 C C . ASN A 1 84 ? -12.336 -13.727 -11.945 1 84.5 84 ASN A C 1
ATOM 646 O O . ASN A 1 84 ? -11.328 -14.047 -11.305 1 84.5 84 ASN A O 1
ATOM 650 N N . HIS A 1 85 ? -12.625 -14.352 -13.086 1 81.44 85 HIS A N 1
ATOM 651 C CA . HIS A 1 85 ? -11.891 -15.523 -13.547 1 81.44 85 HIS A CA 1
ATOM 652 C C . HIS A 1 85 ? -11.125 -15.227 -14.828 1 81.44 85 HIS A C 1
ATOM 654 O O . HIS A 1 85 ? -10.281 -16.016 -15.258 1 81.44 85 HIS A O 1
ATOM 660 N N . VAL A 1 86 ? -11.539 -14.125 -15.383 1 86.88 86 VAL A N 1
ATOM 661 C CA . VAL A 1 86 ? -10.938 -13.828 -16.688 1 86.88 86 VAL A CA 1
ATOM 662 C C . VAL A 1 86 ? -9.852 -12.758 -16.516 1 86.88 86 VAL A C 1
ATOM 664 O O . VAL A 1 86 ? -10 -11.844 -15.703 1 86.88 86 VAL A O 1
ATOM 667 N N . PHE A 1 87 ? -8.867 -12.93 -17.344 1 93.19 87 PHE A N 1
ATOM 668 C CA . PHE A 1 87 ? -7.789 -11.945 -17.391 1 93.19 87 PHE A CA 1
ATOM 669 C C . PHE A 1 87 ? -8.336 -10.562 -17.719 1 93.19 87 PHE A C 1
ATOM 671 O O . PHE A 1 87 ? -9.148 -10.414 -18.641 1 93.19 87 PHE A O 1
ATOM 678 N N . ASN A 1 88 ? -7.918 -9.539 -16.969 1 96.31 88 ASN A N 1
ATOM 679 C CA . ASN A 1 88 ? -8.281 -8.141 -17.188 1 96.31 88 ASN A CA 1
ATOM 680 C C . ASN A 1 88 ? -7.043 -7.273 -17.406 1 96.31 88 ASN A C 1
ATOM 682 O O . ASN A 1 88 ? -6.289 -7 -16.469 1 96.31 88 ASN A O 1
ATOM 686 N N . GLU A 1 89 ? -6.875 -6.82 -18.641 1 97.31 89 GLU A N 1
ATOM 687 C CA . GLU A 1 89 ? -5.684 -6.074 -19.047 1 97.31 89 GLU A CA 1
ATOM 688 C C . GLU A 1 89 ? -5.551 -4.781 -18.234 1 97.31 89 GLU A C 1
ATOM 690 O O . GLU A 1 89 ? -4.445 -4.383 -17.875 1 97.31 89 GLU A O 1
ATOM 695 N N . THR A 1 90 ? -6.605 -4.125 -17.969 1 97.44 90 THR A N 1
ATOM 696 C CA . THR A 1 90 ? -6.574 -2.869 -17.219 1 97.44 90 THR A CA 1
ATOM 697 C C . THR A 1 90 ? -6.02 -3.086 -15.82 1 97.44 90 THR A C 1
ATOM 699 O O . THR A 1 90 ? -5.164 -2.326 -15.367 1 97.44 90 THR A O 1
ATOM 702 N N . ILE A 1 91 ? -6.477 -4.129 -15.172 1 97.69 91 ILE A N 1
ATOM 703 C CA . ILE A 1 91 ? -6.008 -4.469 -13.836 1 97.69 91 ILE A CA 1
ATOM 704 C C . ILE A 1 91 ? -4.531 -4.863 -13.891 1 97.69 91 ILE A C 1
ATOM 706 O O . ILE A 1 91 ? -3.734 -4.418 -13.062 1 97.69 91 ILE A O 1
ATOM 710 N N . PHE A 1 92 ? -4.246 -5.629 -14.859 1 98.56 92 PHE A N 1
ATOM 711 C CA . PHE A 1 92 ? -2.871 -6.098 -14.961 1 98.56 92 PHE A CA 1
ATOM 712 C C . PHE A 1 92 ? -1.922 -4.938 -15.242 1 98.56 92 PHE A C 1
ATOM 714 O O . PHE A 1 92 ? -0.786 -4.934 -14.758 1 98.56 92 PHE A O 1
ATOM 721 N N . GLU A 1 93 ? -2.314 -3.914 -15.984 1 98.5 93 GLU A N 1
ATOM 722 C CA . GLU A 1 93 ? -1.5 -2.725 -16.219 1 98.5 93 GLU A CA 1
ATOM 723 C C . GLU A 1 93 ? -1.229 -1.979 -14.914 1 98.5 93 GLU A C 1
ATOM 725 O O . GLU A 1 93 ? -0.152 -1.403 -14.734 1 98.5 93 GLU A O 1
ATOM 730 N N . GLU A 1 94 ? -2.193 -1.975 -14.031 1 98 94 GLU A N 1
ATOM 731 C CA . GLU A 1 94 ? -1.964 -1.385 -12.719 1 98 94 GLU A CA 1
ATOM 732 C C . GLU A 1 94 ? -0.853 -2.117 -11.969 1 98 94 GLU A C 1
ATOM 734 O O . GLU A 1 94 ? 0.012 -1.487 -11.359 1 98 94 GLU A O 1
ATOM 739 N N . THR A 1 95 ? -0.886 -3.449 -12.031 1 98.75 95 THR A N 1
ATOM 740 C CA . THR A 1 95 ? 0.142 -4.27 -11.398 1 98.75 95 THR A CA 1
ATOM 741 C C . THR A 1 95 ? 1.512 -3.982 -12.008 1 98.75 95 THR A C 1
ATOM 743 O O . THR A 1 95 ? 2.482 -3.756 -11.281 1 98.75 95 THR A O 1
ATOM 746 N N . LYS A 1 96 ? 1.56 -3.893 -13.305 1 98.81 96 LYS A N 1
ATOM 747 C CA . LYS A 1 96 ? 2.82 -3.797 -14.031 1 98.81 96 LYS A CA 1
ATOM 748 C C . LYS A 1 96 ? 3.443 -2.412 -13.875 1 98.81 96 LYS A C 1
ATOM 750 O O . LYS A 1 96 ? 4.633 -2.229 -14.141 1 98.81 96 LYS A O 1
ATOM 755 N N . LYS A 1 97 ? 2.65 -1.459 -13.445 1 98.56 97 LYS A N 1
ATOM 756 C CA . LYS A 1 97 ? 3.178 -0.117 -13.219 1 98.56 97 LYS A CA 1
ATOM 757 C C . LYS A 1 97 ? 4.367 -0.15 -12.266 1 98.56 97 LYS A C 1
ATOM 759 O O . LYS A 1 97 ? 5.27 0.686 -12.359 1 98.56 97 LYS A O 1
ATOM 764 N N . TYR A 1 98 ? 4.48 -1.104 -11.469 1 98.75 98 TYR A N 1
ATOM 765 C CA . TYR A 1 98 ? 5.488 -1.153 -10.414 1 98.75 98 TYR A CA 1
ATOM 766 C C . TYR A 1 98 ? 6.582 -2.16 -10.75 1 98.75 98 TYR A C 1
ATOM 768 O O . TYR A 1 98 ? 7.469 -2.416 -9.938 1 98.75 98 TYR A O 1
ATOM 776 N N . TRP A 1 99 ? 6.43 -2.809 -11.867 1 98.75 99 TRP A N 1
ATOM 777 C CA . TRP A 1 99 ? 7.488 -3.637 -12.438 1 98.75 99 TRP A CA 1
ATOM 778 C C . TRP A 1 99 ? 8.43 -2.803 -13.297 1 98.75 99 TRP A C 1
ATOM 780 O O . TRP A 1 99 ? 8.328 -2.812 -14.531 1 98.75 99 TRP A O 1
ATOM 790 N N . THR A 1 100 ? 9.453 -2.197 -12.742 1 98.56 100 THR A N 1
ATOM 791 C CA . THR A 1 100 ? 10.141 -1.041 -13.312 1 98.56 100 THR A CA 1
ATOM 792 C C . THR A 1 100 ? 11.359 -1.479 -14.117 1 98.56 100 THR A C 1
ATOM 794 O O . THR A 1 100 ? 12.141 -0.642 -14.57 1 98.56 100 THR A O 1
ATOM 797 N N . GLY A 1 101 ? 11.586 -2.768 -14.359 1 98.25 101 GLY A N 1
ATOM 798 C CA . GLY A 1 101 ? 12.719 -3.252 -15.133 1 98.25 101 GLY A CA 1
ATOM 799 C C . GLY A 1 101 ? 12.453 -4.586 -15.805 1 98.25 101 GLY A C 1
ATOM 800 O O . GLY A 1 101 ? 11.422 -5.219 -15.555 1 98.25 101 GLY A O 1
ATOM 801 N N . PRO A 1 102 ? 13.391 -5.012 -16.672 1 98.69 102 PRO A N 1
ATOM 802 C CA . PRO A 1 102 ? 13.203 -6.262 -17.406 1 98.69 102 PRO A CA 1
ATOM 803 C C . PRO A 1 102 ? 13.383 -7.5 -16.547 1 98.69 102 PRO A C 1
ATOM 805 O O . PRO A 1 102 ? 12.938 -8.594 -16.906 1 98.69 102 PRO A O 1
ATOM 808 N N . THR A 1 103 ? 14.148 -7.352 -15.5 1 98.88 103 THR A N 1
ATOM 809 C CA . THR A 1 103 ? 14.273 -8.383 -14.477 1 98.88 103 THR A CA 1
ATOM 810 C C . THR A 1 103 ? 13.555 -7.969 -13.195 1 98.88 103 THR A C 1
ATOM 812 O O . THR A 1 103 ? 13.961 -7.008 -12.531 1 98.88 103 THR A O 1
ATOM 815 N N . LEU A 1 104 ? 12.531 -8.711 -12.836 1 98.88 104 LEU A N 1
ATOM 816 C CA . LEU A 1 104 ? 11.734 -8.383 -11.664 1 98.88 104 LEU A CA 1
ATOM 817 C C . LEU A 1 104 ? 12.383 -8.93 -10.398 1 98.88 104 LEU A C 1
ATOM 819 O O . LEU A 1 104 ? 12.945 -10.023 -10.406 1 98.88 104 LEU A O 1
ATOM 823 N N . ASP A 1 105 ? 12.281 -8.156 -9.336 1 98.75 105 ASP A N 1
ATOM 824 C CA . ASP A 1 105 ? 12.727 -8.609 -8.023 1 98.75 105 ASP A CA 1
ATOM 825 C C . ASP A 1 105 ? 11.57 -8.602 -7.023 1 98.75 105 ASP A C 1
ATOM 827 O O . ASP A 1 105 ? 10.43 -8.305 -7.391 1 98.75 105 ASP A O 1
ATOM 831 N N . ALA A 1 106 ? 11.852 -8.969 -5.816 1 98.69 106 ALA A N 1
ATOM 832 C CA . ALA A 1 106 ? 10.836 -9.109 -4.781 1 98.69 106 ALA A CA 1
ATOM 833 C C . ALA A 1 106 ? 10.133 -7.777 -4.512 1 98.69 106 ALA A C 1
ATOM 835 O O . ALA A 1 106 ? 8.922 -7.742 -4.277 1 98.69 106 ALA A O 1
ATOM 836 N N . ASN A 1 107 ? 10.875 -6.68 -4.523 1 98.69 107 ASN A N 1
ATOM 837 C CA . ASN A 1 107 ? 10.281 -5.371 -4.27 1 98.69 107 ASN A CA 1
ATOM 838 C C . ASN A 1 107 ? 9.266 -5.004 -5.348 1 98.69 107 ASN A C 1
ATOM 840 O O . ASN A 1 107 ? 8.164 -4.543 -5.035 1 98.69 107 ASN A O 1
ATOM 844 N N . MET A 1 108 ? 9.672 -5.188 -6.582 1 98.88 108 MET A N 1
ATOM 845 C CA . MET A 1 108 ? 8.781 -4.863 -7.691 1 98.88 108 MET A CA 1
ATOM 846 C C . MET A 1 108 ? 7.484 -5.668 -7.602 1 98.88 108 MET A C 1
ATOM 848 O O . MET A 1 108 ? 6.391 -5.109 -7.734 1 98.88 108 MET A O 1
ATOM 852 N N . LEU A 1 109 ? 7.617 -6.945 -7.34 1 98.94 109 LEU A N 1
ATOM 853 C CA . LEU A 1 109 ? 6.453 -7.82 -7.25 1 98.94 109 LEU A CA 1
ATOM 854 C C . LEU A 1 109 ? 5.594 -7.461 -6.043 1 98.94 109 LEU A C 1
ATOM 856 O O . LEU A 1 109 ? 4.367 -7.402 -6.145 1 98.94 109 LEU A O 1
ATOM 860 N N . ALA A 1 110 ? 6.23 -7.207 -4.918 1 98.88 110 ALA A N 1
ATOM 861 C CA . ALA A 1 110 ? 5.512 -6.809 -3.713 1 98.88 110 ALA A CA 1
ATOM 862 C C . ALA A 1 110 ? 4.781 -5.484 -3.92 1 98.88 110 ALA A C 1
ATOM 864 O O . ALA A 1 110 ? 3.652 -5.309 -3.457 1 98.88 110 ALA A O 1
ATOM 865 N N . ASN A 1 111 ? 5.453 -4.555 -4.59 1 98.88 111 ASN A N 1
ATOM 866 C CA . ASN A 1 111 ? 4.832 -3.26 -4.848 1 98.88 111 ASN A CA 1
ATOM 867 C C . ASN A 1 111 ? 3.561 -3.404 -5.68 1 98.88 111 ASN A C 1
ATOM 869 O O . ASN A 1 111 ? 2.557 -2.746 -5.402 1 98.88 111 ASN A O 1
ATOM 873 N N . GLY A 1 112 ? 3.613 -4.223 -6.734 1 98.88 112 GLY A N 1
ATOM 874 C CA . GLY A 1 112 ? 2.412 -4.504 -7.504 1 98.88 112 GLY A CA 1
ATOM 875 C C . GLY A 1 112 ? 1.292 -5.094 -6.668 1 98.88 112 GLY A C 1
ATOM 876 O O . GLY A 1 112 ? 0.133 -4.695 -6.809 1 98.88 112 GLY A O 1
ATOM 877 N N . LYS A 1 113 ? 1.623 -6.027 -5.816 1 98.81 113 LYS A N 1
ATOM 878 C CA . LYS A 1 113 ? 0.653 -6.641 -4.914 1 98.81 113 LYS A CA 1
ATOM 879 C C . LYS A 1 113 ? -0.013 -5.594 -4.027 1 98.81 113 LYS A C 1
ATOM 881 O O . LYS A 1 113 ? -1.241 -5.555 -3.92 1 98.81 113 LYS A O 1
ATOM 886 N N . LEU A 1 114 ? 0.795 -4.758 -3.404 1 98.81 114 LEU A N 1
ATOM 887 C CA . LEU A 1 114 ? 0.27 -3.75 -2.492 1 98.81 114 LEU A CA 1
ATOM 888 C C . LEU A 1 114 ? -0.613 -2.752 -3.234 1 98.81 114 LEU A C 1
ATOM 890 O O . LEU A 1 114 ? -1.664 -2.352 -2.73 1 98.81 114 LEU A O 1
ATOM 894 N N . ALA A 1 115 ? -0.147 -2.344 -4.387 1 98.75 115 ALA A N 1
ATOM 895 C CA . ALA A 1 115 ? -0.935 -1.403 -5.18 1 98.75 115 ALA A CA 1
ATOM 896 C C . ALA A 1 115 ? -2.32 -1.969 -5.484 1 98.75 115 ALA A C 1
ATOM 898 O O . ALA A 1 115 ? -3.318 -1.25 -5.418 1 98.75 115 ALA A O 1
ATOM 899 N N . ARG A 1 116 ? -2.408 -3.244 -5.848 1 98.69 116 ARG A N 1
ATOM 900 C CA . ARG A 1 116 ? -3.688 -3.889 -6.129 1 98.69 116 ARG A CA 1
ATOM 901 C C . ARG A 1 116 ? -4.559 -3.941 -4.879 1 98.69 116 ARG A C 1
ATOM 903 O O . ARG A 1 116 ? -5.773 -3.74 -4.953 1 98.69 116 ARG A O 1
ATOM 910 N N . GLN A 1 117 ? -3.941 -4.242 -3.754 1 98.75 117 GLN A N 1
ATOM 911 C CA . GLN A 1 117 ? -4.715 -4.281 -2.518 1 98.75 117 GLN A CA 1
ATOM 912 C C . GLN A 1 117 ? -5.309 -2.91 -2.195 1 98.75 117 GLN A C 1
ATOM 914 O O . GLN A 1 117 ? -6.473 -2.809 -1.81 1 98.75 117 GLN A O 1
ATOM 919 N N . ILE A 1 118 ? -4.516 -1.887 -2.338 1 98.75 118 ILE A N 1
ATOM 920 C CA . ILE A 1 118 ? -4.984 -0.535 -2.057 1 98.75 118 ILE A CA 1
ATOM 921 C C . ILE A 1 118 ? -6.125 -0.177 -3.006 1 98.75 118 ILE A C 1
ATOM 923 O O . ILE A 1 118 ? -7.145 0.378 -2.582 1 98.75 118 ILE A O 1
ATOM 927 N N . SER A 1 119 ? -5.938 -0.482 -4.266 1 98.5 119 SER A N 1
ATOM 928 C CA . SER A 1 119 ? -6.98 -0.216 -5.25 1 98.5 119 SER A CA 1
ATOM 929 C C . SER A 1 119 ? -8.273 -0.947 -4.902 1 98.5 119 SER A C 1
ATOM 931 O O . SER A 1 119 ? -9.352 -0.355 -4.93 1 98.5 119 SER A O 1
ATOM 933 N N . SER A 1 120 ? -8.156 -2.225 -4.629 1 98.44 120 SER A N 1
ATOM 934 C CA . SER A 1 120 ? -9.328 -3.01 -4.262 1 98.44 120 SER A CA 1
ATOM 935 C C . SER A 1 120 ? -10.008 -2.438 -3.023 1 98.44 120 SER A C 1
ATOM 937 O O . SER A 1 120 ? -11.234 -2.266 -3.004 1 98.44 120 SER A O 1
ATOM 939 N N . LYS A 1 121 ? -9.234 -2.139 -2.02 1 98.44 121 LYS A N 1
ATOM 940 C CA . LYS A 1 121 ? -9.773 -1.575 -0.787 1 98.44 121 LYS A CA 1
ATOM 941 C C . LYS A 1 121 ? -10.484 -0.251 -1.054 1 98.44 121 LYS A C 1
ATOM 943 O O . LYS A 1 121 ? -11.531 0.027 -0.468 1 98.44 121 LYS A O 1
ATOM 948 N N . ALA A 1 122 ? -9.953 0.525 -1.941 1 98.5 122 ALA A N 1
ATOM 949 C CA . ALA A 1 122 ? -10.469 1.864 -2.211 1 98.5 122 ALA A CA 1
ATOM 950 C C . ALA A 1 122 ? -11.781 1.799 -2.992 1 98.5 122 ALA A C 1
ATOM 952 O O . ALA A 1 122 ? -12.68 2.615 -2.779 1 98.5 122 ALA A O 1
ATOM 953 N N . TYR A 1 123 ? -11.875 0.806 -3.896 1 98.19 123 TYR A N 1
ATOM 954 C CA . TYR A 1 123 ? -12.945 0.928 -4.879 1 98.19 123 TYR A CA 1
ATOM 955 C C . TYR A 1 123 ? -13.93 -0.229 -4.762 1 98.19 123 TYR A C 1
ATOM 957 O O . TYR A 1 123 ? -15.031 -0.177 -5.32 1 98.19 123 TYR A O 1
ATOM 965 N N . ASN A 1 124 ? -13.594 -1.349 -4.098 1 97.69 124 ASN A N 1
ATOM 966 C CA . ASN A 1 124 ? -14.484 -2.475 -3.832 1 97.69 124 ASN A CA 1
ATOM 967 C C . ASN A 1 124 ? -15.148 -2.35 -2.467 1 97.69 124 ASN A C 1
ATOM 969 O O . ASN A 1 124 ? -14.516 -2.58 -1.436 1 97.69 124 ASN A O 1
ATOM 973 N N . PRO A 1 125 ? -16.422 -2.016 -2.381 1 96.38 125 PRO A N 1
ATOM 974 C CA . PRO A 1 125 ? -17.094 -1.819 -1.095 1 96.38 125 PRO A CA 1
ATOM 975 C C . PRO A 1 125 ? -17.109 -3.082 -0.236 1 96.38 125 PRO A C 1
ATOM 977 O O . PRO A 1 125 ? -17.375 -3.01 0.968 1 96.38 125 PRO A O 1
ATOM 980 N N . THR A 1 126 ? -16.859 -4.238 -0.825 1 94.81 126 THR A N 1
ATOM 981 C CA . THR A 1 126 ? -16.875 -5.488 -0.071 1 94.81 126 THR A CA 1
ATOM 982 C C . THR A 1 126 ? -15.484 -6.094 0.018 1 94.81 126 THR A C 1
ATOM 984 O O . THR A 1 126 ? -15.336 -7.312 0.142 1 94.81 126 THR A O 1
ATOM 987 N N . TYR A 1 127 ? -14.547 -5.234 -0.114 1 96.19 127 TYR A N 1
ATOM 988 C CA . TYR A 1 127 ? -13.148 -5.664 -0.024 1 96.19 127 TYR A CA 1
ATOM 989 C C . TYR A 1 127 ? -12.945 -6.609 1.151 1 96.19 127 TYR A C 1
ATOM 991 O O . TYR A 1 127 ? -13.297 -6.285 2.289 1 96.19 127 TYR A O 1
ATOM 999 N N . THR A 1 128 ? -12.414 -7.785 0.85 1 93.88 128 THR A N 1
ATOM 1000 C CA . THR A 1 128 ? -12.07 -8.789 1.852 1 93.88 128 THR A CA 1
ATOM 1001 C C . THR A 1 128 ? -10.688 -9.375 1.576 1 93.88 128 THR A C 1
ATOM 1003 O O . THR A 1 128 ? -10.422 -9.867 0.479 1 93.88 128 THR A O 1
ATOM 1006 N N . PHE A 1 129 ? -9.797 -9.281 2.568 1 95.69 129 PHE A N 1
ATOM 1007 C CA . PHE A 1 129 ? -8.422 -9.773 2.469 1 95.69 129 PHE A CA 1
ATOM 1008 C C . PHE A 1 129 ? -7.891 -10.18 3.838 1 95.69 129 PHE A C 1
ATOM 1010 O O . PHE A 1 129 ? -7.152 -9.422 4.473 1 95.69 129 PHE A O 1
ATOM 1017 N N . THR A 1 130 ? -8.18 -11.344 4.242 1 93 130 THR A N 1
ATOM 1018 C CA . THR A 1 130 ? -7.855 -11.828 5.578 1 93 130 THR A CA 1
ATOM 1019 C C . THR A 1 130 ? -6.391 -12.242 5.664 1 93 130 THR A C 1
ATOM 1021 O O . THR A 1 130 ? -5.699 -12.305 4.645 1 93 130 THR A O 1
ATOM 1024 N N . SER A 1 131 ? -5.965 -12.539 6.875 1 92.75 131 SER A N 1
ATOM 1025 C CA . SER A 1 131 ? -4.59 -12.977 7.082 1 92.75 131 SER A CA 1
ATOM 1026 C C . SER A 1 131 ? -4.297 -14.266 6.324 1 92.75 131 SER A C 1
ATOM 1028 O O . SER A 1 131 ? -3.195 -14.453 5.805 1 92.75 131 SER A O 1
ATOM 1030 N N . SER A 1 132 ? -5.25 -15.195 6.277 1 86.94 132 SER A N 1
ATOM 1031 C CA . SER A 1 132 ? -5.086 -16.422 5.504 1 86.94 132 SER A CA 1
ATOM 1032 C C . SER A 1 132 ? -4.953 -16.125 4.016 1 86.94 132 SER A C 1
ATOM 1034 O O . SER A 1 132 ? -4.105 -16.703 3.336 1 86.94 132 SER A O 1
ATOM 1036 N N . MET A 1 133 ? -5.762 -15.227 3.566 1 88.69 133 MET A N 1
ATOM 1037 C CA . MET A 1 133 ? -5.695 -14.82 2.164 1 88.69 133 MET A CA 1
ATOM 1038 C C . MET A 1 133 ? -4.355 -14.164 1.849 1 88.69 133 MET A C 1
ATOM 1040 O O . MET A 1 133 ? -3.814 -14.336 0.754 1 88.69 133 MET A O 1
ATOM 1044 N N . GLU A 1 134 ? -3.838 -13.422 2.816 1 94.31 134 GLU A N 1
ATOM 1045 C CA . GLU A 1 134 ? -2.52 -12.812 2.666 1 94.31 134 GLU A CA 1
ATOM 1046 C C . GLU A 1 134 ? -1.447 -13.875 2.434 1 94.31 134 GLU A C 1
ATOM 1048 O O . GLU A 1 134 ? -0.601 -13.719 1.549 1 94.31 134 GLU A O 1
ATOM 1053 N N . GLN A 1 135 ? -1.456 -14.906 3.145 1 89.81 135 GLN A N 1
ATOM 1054 C CA . GLN A 1 135 ? -0.469 -15.969 2.986 1 89.81 135 GLN A CA 1
ATOM 1055 C C . GLN A 1 135 ? -0.564 -16.609 1.604 1 89.81 135 GLN A C 1
ATOM 1057 O O . GLN A 1 135 ? 0.456 -16.859 0.96 1 89.81 135 GLN A O 1
ATOM 1062 N N . PHE A 1 136 ? -1.757 -16.844 1.174 1 86.75 136 PHE A N 1
ATOM 1063 C CA . PHE A 1 136 ? -1.961 -17.391 -0.16 1 86.75 136 PHE A CA 1
ATOM 1064 C C . PHE A 1 136 ? -1.474 -16.422 -1.229 1 86.75 136 PHE A C 1
ATOM 1066 O O . PHE A 1 136 ? -0.803 -16.828 -2.182 1 86.75 136 PHE A O 1
ATOM 1073 N N . SER A 1 137 ? -1.827 -15.188 -1.043 1 93.56 137 SER A N 1
ATOM 1074 C CA . SER A 1 137 ? -1.426 -14.148 -1.983 1 93.56 137 SER A CA 1
ATOM 1075 C C . SER A 1 137 ? 0.092 -14.062 -2.096 1 93.56 137 SER A C 1
ATOM 1077 O O . SER A 1 137 ? 0.631 -13.922 -3.195 1 93.56 137 SER A O 1
ATOM 1079 N N . LEU A 1 138 ? 0.769 -14.109 -0.968 1 96.06 138 LEU A N 1
ATOM 1080 C CA . LEU A 1 138 ? 2.227 -14.086 -0.979 1 96.06 138 LEU A CA 1
ATOM 1081 C C . LEU A 1 138 ? 2.789 -15.258 -1.774 1 96.06 138 LEU A C 1
ATOM 1083 O O . LEU A 1 138 ? 3.75 -15.102 -2.527 1 96.06 138 LEU A O 1
ATOM 1087 N N . GLY A 1 139 ? 2.229 -16.391 -1.616 1 92.19 139 GLY A N 1
ATOM 1088 C CA . GLY A 1 139 ? 2.619 -17.531 -2.412 1 92.19 139 GLY A CA 1
ATOM 1089 C C . GLY A 1 139 ? 2.395 -17.344 -3.9 1 92.19 139 GLY A C 1
ATOM 1090 O O . GLY A 1 139 ? 3.248 -17.703 -4.715 1 92.19 139 GLY A O 1
ATOM 1091 N N . GLU A 1 140 ? 1.225 -16.766 -4.242 1 92.25 140 GLU A N 1
ATOM 1092 C CA . GLU A 1 140 ? 0.907 -16.469 -5.637 1 92.25 140 GLU A CA 1
ATOM 1093 C C . GLU A 1 140 ? 1.923 -15.5 -6.238 1 92.25 140 GLU A C 1
ATOM 1095 O O . GLU A 1 140 ? 2.346 -15.68 -7.387 1 92.25 140 GLU A O 1
ATOM 1100 N N . VAL A 1 141 ? 2.324 -14.562 -5.473 1 97.25 141 VAL A N 1
ATOM 1101 C CA . VAL A 1 141 ? 3.262 -13.547 -5.938 1 97.25 141 VAL A CA 1
ATOM 1102 C C . VAL A 1 141 ? 4.66 -14.148 -6.055 1 97.25 141 VAL A C 1
ATOM 1104 O O . VAL A 1 141 ? 5.461 -13.719 -6.891 1 97.25 141 VAL A O 1
ATOM 1107 N N . ALA A 1 142 ? 4.934 -15.156 -5.312 1 97.5 142 ALA A N 1
ATOM 1108 C CA . ALA A 1 142 ? 6.223 -15.852 -5.344 1 97.5 142 ALA A CA 1
ATOM 1109 C C . ALA A 1 142 ? 6.301 -16.812 -6.523 1 97.5 142 ALA A C 1
ATOM 1111 O O . ALA A 1 142 ? 7.391 -17.172 -6.973 1 97.5 142 ALA A O 1
ATOM 1112 N N . ALA A 1 143 ? 5.176 -17.25 -7.086 1 95 143 ALA A N 1
ATOM 1113 C CA . ALA A 1 143 ? 5.066 -18.359 -8.047 1 95 143 ALA A CA 1
ATOM 1114 C C . ALA A 1 143 ? 5.902 -18.078 -9.289 1 95 143 ALA A C 1
ATOM 1116 O O . ALA A 1 143 ? 6.629 -18.953 -9.766 1 95 143 ALA A O 1
ATOM 1117 N N . PRO A 1 144 ? 5.883 -16.812 -9.805 1 97.06 144 PRO A N 1
ATOM 1118 C CA . PRO A 1 144 ? 6.68 -16.578 -11.008 1 97.06 144 PRO A CA 1
ATOM 1119 C C . PRO A 1 144 ? 8.172 -16.781 -10.781 1 97.06 144 PRO A C 1
ATOM 1121 O O . PRO A 1 144 ? 8.867 -17.312 -11.656 1 97.06 144 PRO A O 1
ATOM 1124 N N . ILE A 1 145 ? 8.656 -16.344 -9.633 1 98.44 145 ILE A N 1
ATOM 1125 C CA . ILE A 1 145 ? 10.062 -16.562 -9.336 1 98.44 145 ILE A CA 1
ATOM 1126 C C . ILE A 1 145 ? 10.352 -18.047 -9.211 1 98.44 145 ILE A C 1
ATOM 1128 O O . ILE A 1 145 ? 11.359 -18.547 -9.734 1 98.44 145 ILE A O 1
ATOM 1132 N N . ILE A 1 146 ? 9.477 -18.766 -8.555 1 97.5 146 ILE A N 1
ATOM 1133 C CA . ILE A 1 146 ? 9.641 -20.188 -8.336 1 97.5 146 ILE A CA 1
ATOM 1134 C C . ILE A 1 146 ? 9.641 -20.922 -9.672 1 97.5 146 ILE A C 1
ATOM 1136 O O . ILE A 1 146 ? 10.484 -21.781 -9.914 1 97.5 146 ILE A O 1
ATOM 1140 N N . ALA A 1 147 ? 8.773 -20.547 -10.555 1 96.25 147 ALA A N 1
ATOM 1141 C CA . ALA A 1 147 ? 8.562 -21.281 -11.805 1 96.25 147 ALA A CA 1
ATOM 1142 C C . ALA A 1 147 ? 9.586 -20.859 -12.859 1 96.25 147 ALA A C 1
ATOM 1144 O O . ALA A 1 147 ? 10.117 -21.703 -13.578 1 96.25 147 ALA A O 1
ATOM 1145 N N . PHE A 1 148 ? 9.891 -19.547 -12.922 1 97.69 148 PHE A N 1
ATOM 1146 C CA . PHE A 1 148 ? 10.594 -19.031 -14.094 1 97.69 148 PHE A CA 1
ATOM 1147 C C . PHE A 1 148 ? 11.906 -18.391 -13.703 1 97.69 148 PHE A C 1
ATOM 1149 O O . PHE A 1 148 ? 12.703 -18 -14.562 1 97.69 148 PHE A O 1
ATOM 1156 N N . GLY A 1 149 ? 12.133 -18.234 -12.406 1 98.06 149 GLY A N 1
ATOM 1157 C CA . GLY A 1 149 ? 13.18 -17.281 -12.031 1 98.06 149 GLY A CA 1
ATOM 1158 C C . GLY A 1 149 ? 14.297 -17.922 -11.227 1 98.06 149 GLY A C 1
ATOM 1159 O O . GLY A 1 149 ? 14.469 -19.141 -11.25 1 98.06 149 GLY A O 1
ATOM 1160 N N . ASP A 1 150 ? 15.102 -17.094 -10.672 1 98.12 150 ASP A N 1
ATOM 1161 C CA . ASP A 1 150 ? 16.203 -17.406 -9.773 1 98.12 150 ASP A CA 1
ATOM 1162 C C . ASP A 1 150 ? 15.742 -17.422 -8.32 1 98.12 150 ASP A C 1
ATOM 1164 O O . ASP A 1 150 ? 15.641 -16.359 -7.688 1 98.12 150 ASP A O 1
ATOM 1168 N N . ILE A 1 151 ? 15.508 -18.625 -7.809 1 97.94 151 ILE A N 1
ATOM 1169 C CA . ILE A 1 151 ? 14.93 -18.812 -6.48 1 97.94 151 ILE A CA 1
ATOM 1170 C C . ILE A 1 151 ? 15.859 -18.219 -5.426 1 97.94 151 ILE A C 1
ATOM 1172 O O . ILE A 1 151 ? 15.398 -17.531 -4.5 1 97.94 151 ILE A O 1
ATOM 1176 N N . GLN A 1 152 ? 17.094 -18.375 -5.59 1 97 152 GLN A N 1
ATOM 1177 C CA . GLN A 1 152 ? 18.078 -17.953 -4.602 1 97 152 GLN A CA 1
ATOM 1178 C C . GLN A 1 152 ? 18.141 -16.438 -4.48 1 97 152 GLN A C 1
ATOM 1180 O O . GLN A 1 152 ? 18.25 -15.898 -3.377 1 97 152 GLN A O 1
ATOM 1185 N N . ASN A 1 153 ? 18 -15.766 -5.59 1 98 153 ASN A N 1
ATOM 1186 C CA . ASN A 1 153 ? 18.156 -14.32 -5.582 1 98 153 ASN A CA 1
ATOM 1187 C C . ASN A 1 153 ? 16.828 -13.602 -5.699 1 98 153 ASN A C 1
ATOM 1189 O O . ASN A 1 153 ? 16.766 -12.367 -5.641 1 98 153 ASN A O 1
ATOM 1193 N N . GLY A 1 154 ? 15.766 -14.312 -5.902 1 98.5 154 GLY A N 1
ATOM 1194 C CA . GLY A 1 154 ? 14.43 -13.742 -5.957 1 98.5 154 GLY A CA 1
ATOM 1195 C C . GLY A 1 154 ? 14.203 -12.867 -7.172 1 98.5 154 GLY A C 1
ATOM 1196 O O . GLY A 1 154 ? 13.641 -11.773 -7.059 1 98.5 154 GLY A O 1
ATOM 1197 N N . LYS A 1 155 ? 14.719 -13.344 -8.281 1 98.81 155 LYS A N 1
ATOM 1198 C CA . LYS A 1 155 ? 14.609 -12.57 -9.508 1 98.81 155 LYS A CA 1
ATOM 1199 C C . LYS A 1 155 ? 13.953 -13.383 -10.625 1 98.81 155 LYS A C 1
ATOM 1201 O O . LYS A 1 155 ? 14.055 -14.617 -10.633 1 98.81 155 LYS A O 1
ATOM 1206 N N . VAL A 1 156 ? 13.32 -12.719 -11.586 1 98.88 156 VAL A N 1
ATOM 1207 C CA . VAL A 1 156 ? 12.664 -13.43 -12.672 1 98.88 156 VAL A CA 1
ATOM 1208 C C . VAL A 1 156 ? 12.531 -12.508 -13.891 1 98.88 156 VAL A C 1
ATOM 1210 O O . VAL A 1 156 ? 12.359 -11.297 -13.742 1 98.88 156 VAL A O 1
ATOM 1213 N N . ASN A 1 157 ? 12.633 -13.086 -15.039 1 98.81 157 ASN A N 1
ATOM 1214 C CA . ASN A 1 157 ? 12.469 -12.352 -16.281 1 98.81 157 ASN A CA 1
ATOM 1215 C C . ASN A 1 157 ? 11.039 -11.828 -16.453 1 98.81 157 ASN A C 1
ATOM 1217 O O . ASN A 1 157 ? 10.078 -12.594 -16.391 1 98.81 157 ASN A O 1
ATOM 1221 N N . ARG A 1 158 ? 10.859 -10.547 -16.641 1 98.88 158 ARG A N 1
ATOM 1222 C CA . ARG A 1 158 ? 9.562 -9.883 -16.719 1 98.88 158 ARG A CA 1
ATOM 1223 C C . ARG A 1 158 ? 8.742 -10.445 -17.875 1 98.88 158 ARG A C 1
ATOM 1225 O O . ARG A 1 158 ? 7.535 -10.656 -17.734 1 98.88 158 ARG A O 1
ATOM 1232 N N . THR A 1 159 ? 9.344 -10.648 -19.016 1 98.81 159 THR A N 1
ATOM 1233 C CA . THR A 1 159 ? 8.648 -11.102 -20.219 1 98.81 159 THR A CA 1
ATOM 1234 C C . THR A 1 159 ? 7.977 -12.445 -19.969 1 98.81 159 THR A C 1
ATOM 1236 O O . THR A 1 159 ? 6.852 -12.68 -20.438 1 98.81 159 THR A O 1
ATOM 1239 N N . LEU A 1 160 ? 8.656 -13.328 -19.312 1 98.56 160 LEU A N 1
ATOM 1240 C CA . LEU A 1 160 ? 8.086 -14.633 -19 1 98.56 160 LEU A CA 1
ATOM 1241 C C . LEU A 1 160 ? 6.859 -14.492 -18.109 1 98.56 160 LEU A C 1
ATOM 1243 O O . LEU A 1 160 ? 5.848 -15.164 -18.328 1 98.56 160 LEU A O 1
ATOM 1247 N N . VAL A 1 161 ? 6.949 -13.625 -17.141 1 98.56 161 VAL A N 1
ATOM 1248 C CA . VAL A 1 161 ? 5.855 -13.43 -16.188 1 98.56 161 VAL A CA 1
ATOM 1249 C C . VAL A 1 161 ? 4.652 -12.828 -16.906 1 98.56 161 VAL A C 1
ATOM 1251 O O . VAL A 1 161 ? 3.523 -13.297 -16.734 1 98.56 161 VAL A O 1
ATOM 1254 N N . GLU A 1 162 ? 4.895 -11.766 -17.734 1 98.62 162 GLU A N 1
ATOM 1255 C CA . GLU A 1 162 ? 3.805 -11.148 -18.484 1 98.62 162 GLU A CA 1
ATOM 1256 C C . GLU A 1 162 ? 3.111 -12.164 -19.391 1 98.62 162 GLU A C 1
ATOM 1258 O O . GLU A 1 162 ? 1.88 -12.211 -19.438 1 98.62 162 GLU A O 1
ATOM 1263 N N . TYR A 1 163 ? 3.883 -12.961 -20.109 1 97.94 163 TYR A N 1
ATOM 1264 C CA . TYR A 1 163 ? 3.326 -13.984 -20.984 1 97.94 163 TYR A CA 1
ATOM 1265 C C . TYR A 1 163 ? 2.42 -14.93 -20.203 1 97.94 163 TYR A C 1
ATOM 1267 O O . TYR A 1 163 ? 1.316 -15.25 -20.656 1 97.94 163 TYR A O 1
ATOM 1275 N N . PHE A 1 164 ? 2.904 -15.383 -19.109 1 96.94 164 PHE A N 1
ATOM 1276 C CA . PHE A 1 164 ? 2.178 -16.312 -18.25 1 96.94 164 PHE A CA 1
ATOM 1277 C C . PHE A 1 164 ? 0.81 -15.75 -17.875 1 96.94 164 PHE A C 1
ATOM 1279 O O . PHE A 1 164 ? -0.205 -16.438 -18 1 96.94 164 PHE A O 1
ATOM 1286 N N . PHE A 1 165 ? 0.777 -14.469 -17.359 1 96.5 165 PHE A N 1
ATOM 1287 C CA . PHE A 1 165 ? -0.476 -13.852 -16.953 1 96.5 165 PHE A CA 1
ATOM 1288 C C . PHE A 1 165 ? -1.398 -13.633 -18.141 1 96.5 165 PHE A C 1
ATOM 1290 O O . PHE A 1 165 ? -2.596 -13.922 -18.062 1 96.5 165 PHE A O 1
ATOM 1297 N N . GLU A 1 166 ? -0.897 -13.188 -19.203 1 96.12 166 GLU A N 1
ATOM 1298 C CA . GLU A 1 166 ? -1.704 -12.766 -20.344 1 96.12 166 GLU A CA 1
ATOM 1299 C C . GLU A 1 166 ? -2.256 -13.969 -21.109 1 96.12 166 GLU A C 1
ATOM 1301 O O . GLU A 1 166 ? -3.354 -13.906 -21.672 1 96.12 166 GLU A O 1
ATOM 1306 N N . ASN A 1 167 ? -1.522 -15.086 -21.078 1 94.31 167 ASN A N 1
ATOM 1307 C CA . ASN A 1 167 ? -1.89 -16.219 -21.938 1 94.31 167 ASN A CA 1
ATOM 1308 C C . ASN A 1 167 ? -2.355 -17.406 -21.109 1 94.31 167 ASN A C 1
ATOM 1310 O O . ASN A 1 167 ? -2.902 -18.375 -21.641 1 94.31 167 ASN A O 1
ATOM 1314 N N . GLU A 1 168 ? -2.102 -17.344 -19.828 1 92.12 168 GLU A 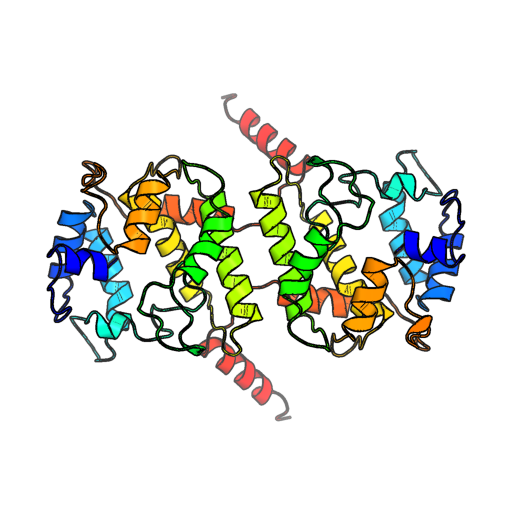N 1
ATOM 1315 C CA . GLU A 1 168 ? -2.383 -18.469 -18.938 1 92.12 168 GLU A CA 1
ATOM 1316 C C . GLU A 1 168 ? -1.737 -19.75 -19.469 1 92.12 168 GLU A C 1
ATOM 1318 O O . GLU A 1 168 ? -2.387 -20.797 -19.531 1 92.12 168 GLU A O 1
ATOM 1323 N N . ARG A 1 169 ? -0.538 -19.594 -19.859 1 94.5 169 ARG A N 1
ATOM 1324 C CA . ARG A 1 169 ? 0.29 -20.672 -20.375 1 94.5 169 ARG A CA 1
ATOM 1325 C C . ARG A 1 169 ? 1.724 -20.562 -19.859 1 94.5 169 ARG A C 1
ATOM 1327 O O . ARG A 1 169 ? 2.203 -19.453 -19.594 1 94.5 169 ARG A O 1
ATOM 1334 N N . LEU A 1 170 ? 2.32 -21.734 -19.734 1 96.94 170 LEU A N 1
ATOM 1335 C CA . LEU A 1 170 ? 3.762 -21.703 -19.516 1 96.94 170 LEU A CA 1
ATOM 1336 C C . LEU A 1 170 ? 4.484 -21.156 -20.734 1 96.94 170 LEU A C 1
ATOM 1338 O O . LEU A 1 170 ? 4.125 -21.469 -21.875 1 96.94 170 LEU A O 1
ATOM 1342 N N . PRO A 1 171 ? 5.496 -20.328 -20.562 1 97.5 171 PRO A N 1
ATOM 1343 C CA . PRO A 1 171 ? 6.074 -19.594 -21.688 1 97.5 171 PRO A CA 1
ATOM 1344 C C . PRO A 1 171 ? 7.105 -20.391 -22.469 1 97.5 171 PRO A C 1
ATOM 1346 O O . PRO A 1 171 ? 8.195 -19.906 -22.75 1 97.5 171 PRO A O 1
ATOM 1349 N N . THR A 1 172 ? 6.723 -21.547 -22.906 1 96.25 172 THR A N 1
ATOM 1350 C CA . THR A 1 172 ? 7.613 -22.391 -23.688 1 96.25 172 THR A CA 1
ATOM 1351 C C . THR A 1 172 ? 7.965 -21.75 -25.016 1 96.25 172 THR A C 1
ATOM 1353 O O . THR A 1 172 ? 9.078 -21.922 -25.516 1 96.25 172 THR A O 1
ATOM 1356 N N . GLU A 1 173 ? 7.086 -20.984 -25.578 1 96.06 173 GLU A N 1
ATOM 1357 C CA . GLU A 1 173 ? 7.305 -20.297 -26.828 1 96.06 173 GLU A CA 1
ATOM 1358 C C . GLU A 1 173 ? 8.422 -19.266 -26.703 1 96.06 173 GLU A C 1
ATOM 1360 O O . GLU A 1 173 ? 8.977 -18.812 -27.719 1 96.06 173 GLU A O 1
ATOM 1365 N N . LEU A 1 174 ? 8.68 -18.891 -25.484 1 97.94 174 LEU A N 1
ATOM 1366 C CA . LEU A 1 174 ? 9.695 -17.875 -25.25 1 97.94 174 LEU A CA 1
ATOM 1367 C C . LEU A 1 174 ? 11.008 -18.5 -24.781 1 97.94 174 LEU A C 1
ATOM 1369 O O . LEU A 1 174 ? 11.914 -17.812 -24.344 1 97.94 174 LEU A O 1
ATOM 1373 N N . GLY A 1 175 ? 11.055 -19.797 -24.812 1 97 175 GLY A N 1
ATOM 1374 C CA . GLY A 1 175 ? 12.297 -20.5 -24.516 1 97 175 GLY A CA 1
ATOM 1375 C C . GLY A 1 175 ? 12.359 -21.031 -23.094 1 97 175 GLY A C 1
ATOM 1376 O O . GLY A 1 175 ? 13.359 -21.625 -22.688 1 97 175 GLY A O 1
ATOM 1377 N N . TRP A 1 176 ? 11.359 -20.797 -22.328 1 97.56 176 TRP A N 1
ATOM 1378 C CA . TRP A 1 176 ? 11.312 -21.359 -20.969 1 97.56 176 TRP A CA 1
ATOM 1379 C C . TRP A 1 176 ? 11.141 -22.875 -21.016 1 97.56 176 TRP A C 1
ATOM 1381 O O . TRP A 1 176 ? 10.406 -23.391 -21.844 1 97.56 176 TRP A O 1
ATOM 1391 N N . SER A 1 177 ? 11.812 -23.578 -20.141 1 97.06 177 SER A N 1
ATOM 1392 C CA . SER A 1 177 ? 11.609 -25 -19.906 1 97.06 177 SER A CA 1
ATOM 1393 C C . SER A 1 177 ? 11.578 -25.312 -18.406 1 97.06 177 SER A C 1
ATOM 1395 O O . SER A 1 177 ? 12.062 -24.531 -17.594 1 97.06 177 SER A O 1
ATOM 1397 N N . ARG A 1 178 ? 11.039 -26.422 -18.109 1 96.5 178 ARG A N 1
ATOM 1398 C CA . ARG A 1 178 ? 10.938 -26.859 -16.719 1 96.5 178 ARG A CA 1
ATOM 1399 C C . ARG A 1 178 ? 12.312 -26.922 -16.062 1 96.5 178 ARG A C 1
ATOM 1401 O O . ARG A 1 178 ? 13.281 -27.375 -16.672 1 96.5 178 ARG A O 1
ATOM 1408 N N . ARG A 1 179 ? 12.305 -26.562 -14.867 1 95.5 179 ARG A N 1
ATOM 1409 C CA . ARG A 1 179 ? 13.57 -26.594 -14.141 1 95.5 179 ARG A CA 1
ATOM 1410 C C . ARG A 1 179 ? 14.047 -28.031 -13.945 1 95.5 179 ARG A C 1
ATOM 1412 O O . ARG A 1 179 ? 13.242 -28.938 -13.773 1 95.5 179 ARG A O 1
ATOM 1419 N N . GLU A 1 180 ? 15.383 -28.172 -13.867 1 95.44 180 GLU A N 1
ATOM 1420 C CA . GLU A 1 180 ? 15.977 -29.469 -13.625 1 95.44 180 GLU A CA 1
ATOM 1421 C C . GLU A 1 180 ? 15.984 -29.812 -12.141 1 95.44 180 GLU A C 1
ATOM 1423 O O . GLU A 1 180 ? 15.75 -30.953 -11.758 1 95.44 180 GLU A O 1
ATOM 1428 N N . GLU A 1 181 ? 16.188 -28.766 -11.383 1 96.25 181 GLU A N 1
ATOM 1429 C CA . GLU A 1 181 ? 16.25 -28.969 -9.938 1 96.25 181 GLU A CA 1
ATOM 1430 C C . GLU A 1 181 ? 14.844 -29.156 -9.352 1 96.25 181 GLU A C 1
ATOM 1432 O O . GLU A 1 181 ? 13.906 -28.484 -9.758 1 96.25 181 GLU A O 1
ATOM 1437 N N . VAL A 1 182 ? 14.797 -30.047 -8.422 1 97.75 182 VAL A N 1
ATOM 1438 C CA . VAL A 1 182 ? 13.531 -30.281 -7.734 1 97.75 182 VAL A CA 1
ATOM 1439 C C . VAL A 1 182 ? 13.203 -29.094 -6.836 1 97.75 182 VAL A C 1
ATOM 1441 O O . VAL A 1 182 ? 14.086 -28.562 -6.16 1 97.75 182 VAL A O 1
ATOM 1444 N N . VAL A 1 183 ? 11.984 -28.641 -6.883 1 97.94 183 VAL A N 1
ATOM 1445 C CA . VAL A 1 183 ? 11.508 -27.562 -6.035 1 97.94 183 VAL A CA 1
ATOM 1446 C C . VAL A 1 183 ? 10.812 -28.141 -4.805 1 97.94 183 VAL A C 1
ATOM 1448 O O . VAL A 1 183 ? 9.969 -29.031 -4.922 1 97.94 183 VAL A O 1
ATOM 1451 N N . SER A 1 184 ? 11.172 -27.672 -3.701 1 97.5 184 SER A N 1
ATOM 1452 C CA . SER A 1 184 ? 10.594 -28.125 -2.438 1 97.5 184 SER A CA 1
ATOM 1453 C C . SER A 1 184 ? 9.922 -26.984 -1.691 1 97.5 184 SER A C 1
ATOM 1455 O O . SER A 1 184 ? 9.945 -25.844 -2.15 1 97.5 184 SER A O 1
ATOM 1457 N N . LEU A 1 185 ? 9.398 -27.406 -0.531 1 96 185 LEU A N 1
ATOM 1458 C CA . LEU A 1 185 ? 8.703 -26.422 0.292 1 96 185 LEU A CA 1
ATOM 1459 C C . LEU A 1 185 ? 9.664 -25.344 0.769 1 96 185 LEU A C 1
ATOM 1461 O O . LEU A 1 185 ? 9.281 -24.172 0.881 1 96 185 LEU A O 1
ATOM 1465 N N . VAL A 1 186 ? 10.875 -25.703 1.048 1 96.25 186 VAL A N 1
ATOM 1466 C CA . VAL A 1 186 ? 11.859 -24.766 1.559 1 96.25 186 VAL A CA 1
ATOM 1467 C C . VAL A 1 186 ? 12.117 -23.672 0.518 1 96.25 186 VAL A C 1
ATOM 1469 O O . VAL A 1 186 ? 12.297 -22.5 0.863 1 96.25 186 VAL A O 1
ATOM 1472 N N . ASP A 1 187 ? 12.148 -24.031 -0.771 1 97.19 187 ASP A N 1
ATOM 1473 C CA . ASP A 1 187 ? 12.336 -23.062 -1.854 1 97.19 187 ASP A CA 1
ATOM 1474 C C . ASP A 1 187 ? 11.188 -22.062 -1.906 1 97.19 187 ASP A C 1
ATOM 1476 O O . ASP A 1 187 ? 11.406 -20.859 -2.002 1 97.19 187 ASP A O 1
ATOM 1480 N N . ILE A 1 188 ? 10.008 -22.578 -1.797 1 96.5 188 ILE A N 1
ATOM 1481 C CA . ILE A 1 188 ? 8.82 -21.734 -1.854 1 96.5 188 ILE A CA 1
ATOM 1482 C C . ILE A 1 188 ? 8.789 -20.812 -0.638 1 96.5 188 ILE A C 1
ATOM 1484 O O . ILE A 1 188 ? 8.539 -19.609 -0.768 1 96.5 188 ILE A O 1
ATOM 1488 N N . ALA A 1 189 ? 9.047 -21.359 0.517 1 96.5 189 ALA A N 1
ATOM 1489 C CA . ALA A 1 189 ? 9.039 -20.578 1.749 1 96.5 189 ALA A CA 1
ATOM 1490 C C . ALA A 1 189 ? 10.062 -19.438 1.683 1 96.5 189 ALA A C 1
ATOM 1492 O O . ALA A 1 189 ? 9.789 -18.328 2.131 1 96.5 189 ALA A O 1
ATOM 1493 N N . GLY A 1 190 ? 11.25 -19.75 1.171 1 98 190 GLY A N 1
ATOM 1494 C CA . GLY A 1 190 ? 12.281 -18.734 1.034 1 98 190 GLY A CA 1
ATOM 1495 C C . GLY A 1 190 ? 11.859 -17.562 0.169 1 98 190 GLY A C 1
ATOM 1496 O O . GLY A 1 190 ? 12.023 -16.406 0.56 1 98 190 GLY A O 1
ATOM 1497 N N . VAL A 1 191 ? 11.344 -17.875 -0.985 1 98.44 191 VAL A N 1
ATOM 1498 C CA . VAL A 1 191 ? 10.938 -16.812 -1.9 1 98.44 191 VAL A CA 1
ATOM 1499 C C . VAL A 1 191 ? 9.734 -16.062 -1.325 1 98.44 191 VAL A C 1
ATOM 1501 O O . VAL A 1 191 ? 9.648 -14.844 -1.425 1 98.44 191 VAL A O 1
ATOM 1504 N N . THR A 1 192 ? 8.789 -16.812 -0.729 1 98.19 192 THR A N 1
ATOM 1505 C CA . THR A 1 192 ? 7.625 -16.188 -0.109 1 98.19 192 THR A CA 1
ATOM 1506 C C . THR A 1 192 ? 8.055 -15.203 0.981 1 98.19 192 THR A C 1
ATOM 1508 O O . THR A 1 192 ? 7.488 -14.117 1.103 1 98.19 192 THR A O 1
ATOM 1511 N N . GLN A 1 193 ? 9.008 -15.57 1.725 1 98.31 193 GLN A N 1
ATOM 1512 C CA . GLN A 1 193 ? 9.531 -14.688 2.768 1 98.31 193 GLN A CA 1
ATOM 1513 C C . GLN A 1 193 ? 10.164 -13.438 2.17 1 98.31 193 GLN A C 1
ATOM 1515 O O . GLN A 1 193 ? 10.023 -12.344 2.715 1 98.31 193 GLN A O 1
ATOM 1520 N N . MET A 1 194 ? 10.914 -13.633 1.079 1 98.56 194 MET A N 1
ATOM 1521 C CA . MET A 1 194 ? 11.484 -12.477 0.397 1 98.56 194 MET A CA 1
ATOM 1522 C C . MET A 1 194 ? 10.398 -11.477 0.005 1 98.56 194 MET A C 1
ATOM 1524 O O . MET A 1 194 ? 10.547 -10.273 0.216 1 98.56 194 MET A O 1
ATOM 1528 N N . ILE A 1 195 ? 9.305 -12.023 -0.542 1 98.75 195 ILE A N 1
ATOM 1529 C CA . ILE A 1 195 ? 8.203 -11.18 -0.978 1 98.75 195 ILE A CA 1
ATOM 1530 C C . ILE A 1 195 ? 7.555 -10.516 0.234 1 98.75 195 ILE A C 1
ATOM 1532 O O . ILE A 1 195 ? 7.27 -9.312 0.215 1 98.75 195 ILE A O 1
ATOM 1536 N N . SER A 1 196 ? 7.297 -11.32 1.241 1 98.56 196 SER A N 1
ATOM 1537 C CA . SER A 1 196 ? 6.695 -10.797 2.463 1 98.56 196 SER A CA 1
ATOM 1538 C C . SER A 1 196 ? 7.512 -9.633 3.027 1 98.56 196 SER A C 1
ATOM 1540 O O . SER A 1 196 ? 6.961 -8.586 3.361 1 98.56 196 SER A O 1
ATOM 1542 N N . ASN A 1 197 ? 8.828 -9.82 3.135 1 98.25 197 ASN A N 1
ATOM 1543 C CA . ASN A 1 197 ? 9.711 -8.766 3.613 1 98.25 197 ASN A CA 1
ATOM 1544 C C . ASN A 1 197 ? 9.625 -7.516 2.738 1 98.25 197 ASN A C 1
ATOM 1546 O O . ASN A 1 197 ? 9.664 -6.395 3.244 1 98.25 197 ASN A O 1
ATOM 1550 N N . ALA A 1 198 ? 9.484 -7.734 1.504 1 98.56 198 ALA A N 1
ATOM 1551 C CA . ALA A 1 198 ? 9.484 -6.641 0.535 1 98.56 198 ALA A CA 1
ATOM 1552 C C . ALA A 1 198 ? 8.188 -5.844 0.607 1 98.56 198 ALA A C 1
ATOM 1554 O O . ALA A 1 198 ? 8.102 -4.738 0.068 1 98.56 198 ALA A O 1
ATOM 1555 N N . THR A 1 199 ? 7.125 -6.383 1.251 1 98.56 199 THR A N 1
ATOM 1556 C CA . THR A 1 199 ? 5.871 -5.648 1.387 1 98.56 199 THR A CA 1
ATOM 1557 C C . THR A 1 199 ? 5.988 -4.574 2.465 1 98.56 199 THR A C 1
ATOM 1559 O O . THR A 1 199 ? 5.137 -3.689 2.561 1 98.56 199 THR A O 1
ATOM 1562 N N . ASN A 1 200 ? 7.051 -4.641 3.26 1 97.88 200 ASN A N 1
ATOM 1563 C CA . ASN A 1 200 ? 7.258 -3.621 4.281 1 97.88 200 ASN A CA 1
ATOM 1564 C C . ASN A 1 200 ? 7.672 -2.287 3.664 1 97.88 200 ASN A C 1
ATOM 1566 O O . ASN A 1 200 ? 8.664 -2.215 2.936 1 97.88 200 ASN A O 1
ATOM 1570 N N . LEU A 1 201 ? 6.926 -1.251 3.988 1 98.25 201 LEU A N 1
ATOM 1571 C CA . LEU A 1 201 ? 7.195 0.06 3.406 1 98.25 201 LEU A CA 1
ATOM 1572 C C . LEU A 1 201 ? 8.07 0.896 4.328 1 98.25 201 LEU A C 1
ATOM 1574 O O . LEU A 1 201 ? 8.484 2 3.969 1 98.25 201 LEU A O 1
ATOM 1578 N N . ILE A 1 202 ? 8.344 0.384 5.543 1 97.25 202 ILE A N 1
ATOM 1579 C CA . ILE A 1 202 ? 9.203 1.054 6.512 1 97.25 202 ILE A CA 1
ATOM 1580 C C . ILE A 1 202 ? 10.648 0.632 6.293 1 97.25 202 ILE A C 1
ATOM 1582 O O . ILE A 1 202 ? 10.945 -0.561 6.195 1 97.25 202 ILE A O 1
ATOM 1586 N N . THR A 1 203 ? 11.547 1.571 6.078 1 95.06 203 THR A N 1
ATOM 1587 C CA . THR A 1 203 ? 12.969 1.298 5.918 1 95.06 203 THR A CA 1
ATOM 1588 C C . THR A 1 203 ? 13.695 1.396 7.262 1 95.06 203 THR A C 1
ATOM 1590 O O . THR A 1 203 ? 13.234 2.098 8.164 1 95.06 203 THR A O 1
ATOM 1593 N N . PRO A 1 204 ? 14.727 0.643 7.406 1 90.5 204 PRO A N 1
ATOM 1594 C CA . PRO A 1 204 ? 15.484 0.751 8.656 1 90.5 204 PRO A CA 1
ATOM 1595 C C . PRO A 1 204 ? 16.141 2.117 8.82 1 90.5 204 PRO A C 1
ATOM 1597 O O . PRO A 1 204 ? 16.406 2.809 7.836 1 90.5 204 PRO A O 1
ATOM 1600 N N . SER A 1 205 ? 16.281 2.523 10.078 1 81.88 205 SER A N 1
ATOM 1601 C CA . SER A 1 205 ? 16.984 3.773 10.367 1 81.88 205 SER A CA 1
ATOM 1602 C C . SER A 1 205 ? 18.484 3.609 10.234 1 81.88 205 SER A C 1
ATOM 1604 O O . SER A 1 205 ? 19.016 2.496 10.32 1 81.88 205 SER A O 1
ATOM 1606 N N . ARG A 1 206 ? 19.172 4.676 9.789 1 66 206 ARG A N 1
ATOM 1607 C CA . ARG A 1 206 ? 20.625 4.617 9.695 1 66 206 ARG A CA 1
ATOM 1608 C C . ARG A 1 206 ? 21.234 4.059 10.977 1 66 206 ARG A C 1
ATOM 1610 O O . ARG A 1 206 ? 22.219 3.322 10.93 1 66 206 ARG A O 1
ATOM 1617 N N . GLU A 1 207 ? 20.766 4.43 12.109 1 54.5 207 GLU A N 1
ATOM 1618 C CA . GLU A 1 207 ? 21.297 3.889 13.352 1 54.5 207 GLU A CA 1
ATOM 1619 C C . GLU A 1 207 ? 21.094 2.379 13.438 1 54.5 207 GLU A C 1
ATOM 1621 O O . GLU A 1 207 ? 21.953 1.655 13.938 1 54.5 207 GLU A O 1
ATOM 1626 N N . SER A 1 208 ? 20.031 1.986 12.961 1 49.5 208 SER A N 1
ATOM 1627 C CA . SER A 1 208 ? 19.75 0.56 13.047 1 49.5 208 SER A CA 1
ATOM 1628 C C . SER A 1 208 ? 20.531 -0.229 12.008 1 49.5 208 SER A C 1
ATOM 1630 O O . SER A 1 208 ? 20.859 -1.398 12.219 1 49.5 208 SER A O 1
ATOM 1632 N N . ARG A 1 209 ? 20.797 0.38 10.914 1 47.81 209 ARG A N 1
ATOM 1633 C CA . ARG A 1 209 ? 21.625 -0.292 9.914 1 47.81 209 ARG A CA 1
ATOM 1634 C C . ARG A 1 209 ? 23.047 -0.487 10.43 1 47.81 209 ARG A C 1
ATOM 1636 O O . ARG A 1 209 ? 23.672 -1.507 10.141 1 47.81 209 ARG A O 1
ATOM 1643 N N . ALA A 1 210 ? 23.547 0.582 11.18 1 48.06 210 ALA A N 1
ATOM 1644 C CA . ALA A 1 210 ? 24.906 0.496 11.727 1 48.06 210 ALA A CA 1
ATOM 1645 C C . ALA A 1 210 ? 25 -0.59 12.789 1 48.06 210 ALA A C 1
ATOM 1647 O O . ALA A 1 210 ? 26.016 -1.272 12.906 1 48.06 210 ALA A O 1
ATOM 1648 N N . SER A 1 211 ? 24.016 -0.792 13.422 1 43.69 211 SER A N 1
ATOM 1649 C CA . SER A 1 211 ? 24.094 -1.81 14.461 1 43.69 211 SER A CA 1
ATOM 1650 C C . SER A 1 211 ? 24.062 -3.215 13.867 1 43.69 211 SER A C 1
ATOM 1652 O O . SER A 1 211 ? 24.766 -4.109 14.359 1 43.69 211 SER A O 1
ATOM 1654 N N . LYS A 1 212 ? 23.375 -3.383 12.773 1 46.12 212 LYS A N 1
ATOM 1655 C CA . LYS A 1 212 ? 23.359 -4.715 12.18 1 46.12 212 LYS A CA 1
ATOM 1656 C C . LYS A 1 212 ? 24.672 -5.023 11.469 1 46.12 212 LYS A C 1
ATOM 1658 O O . LYS A 1 212 ? 25.125 -6.168 11.469 1 46.12 212 LYS A O 1
ATOM 1663 N N . ARG A 1 213 ? 25.297 -4.125 10.875 1 46.88 213 ARG A N 1
ATOM 1664 C CA . ARG A 1 213 ? 26.641 -4.316 10.305 1 46.88 213 ARG A CA 1
ATOM 1665 C C . ARG A 1 213 ? 27.672 -4.566 11.391 1 46.88 213 ARG A C 1
ATOM 1667 O O . ARG A 1 213 ? 28.641 -5.289 11.18 1 46.88 213 ARG A O 1
ATOM 1674 N N . ARG A 1 214 ? 27.453 -3.814 12.469 1 45.22 214 ARG A N 1
ATOM 1675 C CA . ARG A 1 214 ? 28.406 -4.082 13.547 1 45.22 214 ARG A CA 1
ATOM 1676 C C . ARG A 1 214 ? 28.266 -5.516 14.055 1 45.22 214 ARG A C 1
ATOM 1678 O O . ARG A 1 214 ? 29.266 -6.152 14.406 1 45.22 214 ARG A O 1
ATOM 1685 N N . ASP A 1 215 ? 27.062 -5.93 13.969 1 44.22 215 ASP A N 1
ATOM 1686 C CA . ASP A 1 215 ? 26.906 -7.281 14.5 1 44.22 215 ASP A CA 1
ATOM 1687 C C . ASP A 1 215 ? 27.453 -8.32 13.531 1 44.22 215 ASP A C 1
ATOM 1689 O O . ASP A 1 215 ? 27.859 -9.414 13.938 1 44.22 215 ASP A O 1
ATOM 1693 N N . LEU A 1 216 ? 27.438 -8 12.258 1 43.66 216 LEU A N 1
ATOM 1694 C CA . LEU A 1 216 ? 28 -8.961 11.32 1 43.66 216 LEU A CA 1
ATOM 1695 C C . LEU A 1 216 ? 29.516 -9.031 11.461 1 43.66 216 LEU A C 1
ATOM 1697 O O . LEU A 1 216 ? 30.125 -10.055 11.148 1 43.66 216 LEU A O 1
ATOM 1701 N N . HIS A 1 217 ? 30.062 -7.926 11.836 1 41.28 217 HIS A N 1
ATOM 1702 C CA . HIS A 1 217 ? 31.516 -7.961 12.008 1 41.28 217 HIS A CA 1
ATOM 1703 C C . HIS A 1 217 ? 31.891 -8.703 13.281 1 41.28 217 HIS A C 1
ATOM 1705 O O . HIS A 1 217 ? 33.062 -9.023 13.484 1 41.28 217 HIS A O 1
ATOM 1711 N N . SER A 1 218 ? 30.969 -8.664 14.242 1 39.5 218 SER A N 1
ATOM 1712 C CA . SER A 1 218 ? 31.422 -9.273 15.492 1 39.5 218 SER A CA 1
ATOM 1713 C C . SER A 1 218 ? 31.453 -10.797 15.383 1 39.5 218 SER A C 1
ATOM 1715 O O . SER A 1 218 ? 31.703 -11.484 16.375 1 39.5 218 SER A O 1
ATOM 1717 N N . GLY A 1 219 ? 31.094 -11.352 14.195 1 33.75 219 GLY A N 1
ATOM 1718 C CA . GLY A 1 219 ? 31.125 -12.805 14.164 1 33.75 219 GLY A CA 1
ATOM 1719 C C . GLY A 1 219 ? 32.5 -13.383 14.367 1 33.75 219 GLY A C 1
ATOM 1720 O O . GLY A 1 219 ? 32.688 -14.305 15.164 1 33.75 219 GLY A O 1
ATOM 1721 N N . LEU A 1 220 ? 33.438 -13.312 13.352 1 32.28 220 LEU A N 1
ATOM 1722 C CA . LEU A 1 220 ? 34.344 -14.43 13.156 1 32.28 220 LEU A CA 1
ATOM 1723 C C . LEU A 1 220 ? 35.531 -14.336 14.102 1 32.28 220 LEU A C 1
ATOM 1725 O O . LEU A 1 220 ? 36.531 -15.047 13.938 1 32.28 220 LEU A O 1
ATOM 1729 N N . GLY A 1 221 ? 35.625 -13.352 15.047 1 28.42 221 GLY A N 1
ATOM 1730 C CA . GLY A 1 221 ? 36.906 -13.445 15.727 1 28.42 221 GLY A CA 1
ATOM 1731 C C . GLY A 1 221 ? 37.031 -14.664 16.609 1 28.42 221 GLY A C 1
ATOM 1732 O O . GLY A 1 221 ? 38.031 -14.805 17.344 1 28.42 221 GLY A O 1
ATOM 1733 N N . PHE A 1 222 ? 36.406 -15.844 16.203 1 24.05 222 PHE A N 1
ATOM 1734 C CA . PHE A 1 222 ? 37.094 -16.953 16.875 1 24.05 222 PHE A CA 1
ATOM 1735 C C . PHE A 1 222 ? 38.406 -17.266 16.203 1 24.05 222 PHE A C 1
ATOM 1737 O O . PHE A 1 222 ? 38.594 -17.016 15.008 1 24.05 222 PHE A O 1
ATOM 1744 N N . MET B 1 1 ? 2.111 22.625 6.844 1 78 1 MET B N 1
ATOM 1745 C CA . MET B 1 1 ? 1.409 23.422 7.844 1 78 1 MET B CA 1
ATOM 1746 C C . MET B 1 1 ? 2.172 24.719 8.141 1 78 1 MET B C 1
ATOM 1748 O O . MET B 1 1 ? 1.609 25.812 8.047 1 78 1 MET B O 1
ATOM 1752 N N . MET B 1 2 ? 3.445 24.656 8.281 1 79.25 2 MET B N 1
ATOM 1753 C CA . MET B 1 2 ? 4.195 25.828 8.734 1 79.25 2 MET B CA 1
ATOM 1754 C C . MET B 1 2 ? 4.23 26.906 7.656 1 79.25 2 MET B C 1
ATOM 1756 O O . MET B 1 2 ? 4.098 28.094 7.953 1 79.25 2 MET B O 1
ATOM 1760 N N . ASN B 1 3 ? 4.316 26.406 6.418 1 81.75 3 ASN B N 1
ATOM 1761 C CA . ASN B 1 3 ? 4.254 27.359 5.324 1 81.75 3 ASN B CA 1
ATOM 1762 C C . ASN B 1 3 ? 2.895 28.062 5.262 1 81.75 3 ASN B C 1
ATOM 1764 O O . ASN B 1 3 ? 2.818 29.266 5.02 1 81.75 3 ASN B O 1
ATOM 1768 N N . THR B 1 4 ? 1.924 27.281 5.469 1 88.06 4 THR B N 1
ATOM 1769 C CA . THR B 1 4 ? 0.566 27.828 5.477 1 88.06 4 THR B CA 1
ATOM 1770 C C . THR B 1 4 ? 0.41 28.875 6.57 1 88.06 4 THR B C 1
ATOM 1772 O O . THR B 1 4 ? -0.141 29.953 6.324 1 88.06 4 THR B O 1
ATOM 1775 N N . LEU B 1 5 ? 0.861 28.609 7.762 1 90.75 5 LEU B N 1
ATOM 1776 C CA . LEU B 1 5 ? 0.76 29.547 8.875 1 90.75 5 LEU B CA 1
ATOM 1777 C C . LEU B 1 5 ? 1.52 30.844 8.57 1 90.75 5 LEU B C 1
ATOM 1779 O O . LEU B 1 5 ? 1.053 31.938 8.906 1 90.75 5 LEU B O 1
ATOM 1783 N N . ALA B 1 6 ? 2.652 30.672 7.973 1 88.25 6 ALA B N 1
ATOM 1784 C CA . ALA B 1 6 ? 3.428 31.859 7.578 1 88.25 6 ALA B CA 1
ATOM 1785 C C . ALA B 1 6 ? 2.684 32.688 6.531 1 88.25 6 ALA B C 1
ATOM 1787 O O . ALA B 1 6 ? 2.664 33.906 6.594 1 88.25 6 ALA B O 1
ATOM 1788 N N . ASN B 1 7 ? 2.051 32.062 5.605 1 87.06 7 ASN B N 1
ATOM 1789 C CA . ASN B 1 7 ? 1.299 32.719 4.547 1 87.06 7 ASN B CA 1
ATOM 1790 C C . ASN B 1 7 ? 0.146 33.531 5.105 1 87.06 7 ASN B C 1
ATOM 1792 O O . ASN B 1 7 ? -0.26 34.531 4.504 1 87.06 7 ASN B O 1
ATOM 1796 N N . HIS B 1 8 ? -0.385 33.188 6.227 1 92.69 8 HIS B N 1
ATOM 1797 C CA . HIS B 1 8 ? -1.502 33.875 6.855 1 92.69 8 HIS B CA 1
ATOM 1798 C C . HIS B 1 8 ? -1.011 34.875 7.902 1 92.69 8 HIS B C 1
ATOM 1800 O O . HIS B 1 8 ? -1.813 35.562 8.523 1 92.69 8 HIS B O 1
ATOM 1806 N N . GLY B 1 9 ? 0.318 34.844 8.172 1 91.25 9 GLY B N 1
ATOM 1807 C CA . GLY B 1 9 ? 0.886 35.781 9.117 1 91.25 9 GLY B CA 1
ATOM 1808 C C . GLY B 1 9 ? 0.828 35.281 10.555 1 91.25 9 GLY B C 1
ATOM 1809 O O . GLY B 1 9 ? 1.064 36.062 11.484 1 91.25 9 GLY B O 1
ATOM 1810 N N . PHE B 1 10 ? 0.478 34.062 10.703 1 93.19 10 PHE B N 1
ATOM 1811 C CA . PHE B 1 10 ? 0.485 33.5 12.047 1 93.19 10 PHE B CA 1
ATOM 1812 C C . PHE B 1 10 ? 1.908 33.219 12.508 1 93.19 10 PHE B C 1
ATOM 1814 O O . PHE B 1 10 ? 2.168 33.094 13.703 1 93.19 10 PHE B O 1
ATOM 1821 N N . LEU B 1 11 ? 2.789 33 11.547 1 91.5 11 LEU B N 1
ATOM 1822 C CA . LEU B 1 11 ? 4.23 32.875 11.742 1 91.5 11 LEU B CA 1
ATOM 1823 C C . LEU B 1 11 ? 4.961 33.969 10.938 1 91.5 11 LEU B C 1
ATOM 1825 O O . LEU B 1 11 ? 4.391 34.562 10.023 1 91.5 11 LEU B O 1
ATOM 1829 N N . PRO B 1 12 ? 6.254 34.156 11.422 1 88 12 PRO B N 1
ATOM 1830 C CA . PRO B 1 12 ? 6.98 35.156 10.625 1 88 12 PRO B CA 1
ATOM 1831 C C . PRO B 1 12 ? 7.027 34.812 9.141 1 88 12 PRO B C 1
ATOM 1833 O O . PRO B 1 12 ? 7.301 33.656 8.781 1 88 12 PRO B O 1
ATOM 1836 N N . HIS B 1 13 ? 6.809 35.781 8.258 1 83.12 13 HIS B N 1
ATOM 1837 C CA . HIS B 1 13 ? 6.695 35.562 6.824 1 83.12 13 HIS B CA 1
ATOM 1838 C C . HIS B 1 13 ? 8.031 35.125 6.227 1 83.12 13 HIS B C 1
ATOM 1840 O O . HIS B 1 13 ? 8.062 34.438 5.215 1 83.12 13 HIS B O 1
ATOM 1846 N N . ASP B 1 14 ? 9.07 35.625 6.887 1 86.81 14 ASP B N 1
ATOM 1847 C CA . ASP B 1 14 ? 10.375 35.281 6.34 1 86.81 14 ASP B CA 1
ATOM 1848 C C . ASP B 1 14 ? 10.844 33.938 6.824 1 86.81 14 ASP B C 1
ATOM 1850 O O . ASP B 1 14 ? 11.906 33.438 6.418 1 86.81 14 ASP B O 1
ATOM 1854 N N . GLY B 1 15 ? 10 33.312 7.652 1 84.81 15 GLY B N 1
ATOM 1855 C CA . GLY B 1 15 ? 10.242 31.938 8.102 1 84.81 15 GLY B CA 1
ATOM 1856 C C . GLY B 1 15 ? 11.438 31.812 9.031 1 84.81 15 GLY B C 1
ATOM 1857 O O . GLY B 1 15 ? 11.953 30.719 9.25 1 84.81 15 GLY B O 1
ATOM 1858 N N . LYS B 1 16 ? 11.805 33.031 9.484 1 89.69 16 LYS B N 1
ATOM 1859 C CA . LYS B 1 16 ? 12.977 33 10.359 1 89.69 16 LYS B CA 1
ATOM 1860 C C . LYS B 1 16 ? 12.562 33.094 11.82 1 89.69 16 LYS B C 1
ATOM 1862 O O . LYS B 1 16 ? 11.438 33.469 12.141 1 89.69 16 LYS B O 1
ATOM 1867 N N . ASN B 1 17 ? 13.344 32.562 12.672 1 90.75 17 ASN B N 1
ATOM 1868 C CA . ASN B 1 17 ? 13.227 32.688 14.117 1 90.75 17 ASN B CA 1
ATOM 1869 C C . ASN B 1 17 ? 11.906 32.125 14.625 1 90.75 17 ASN B C 1
ATOM 1871 O O . ASN B 1 17 ? 11.172 32.812 15.352 1 90.75 17 ASN B O 1
ATOM 1875 N N . ILE B 1 18 ? 11.5 31.016 14.211 1 95.06 18 ILE B N 1
ATOM 1876 C CA . ILE B 1 18 ? 10.312 30.328 14.719 1 95.06 18 ILE B CA 1
ATOM 1877 C C . ILE B 1 18 ? 10.617 29.719 16.078 1 95.06 18 ILE B C 1
ATOM 1879 O O . ILE B 1 18 ? 11.203 28.641 16.172 1 95.06 18 ILE B O 1
ATOM 1883 N N . THR B 1 19 ? 10.203 30.422 17.094 1 96.56 19 THR B N 1
ATOM 1884 C CA . THR B 1 19 ? 10.453 30.016 18.484 1 96.56 19 THR B CA 1
ATOM 1885 C C . THR B 1 19 ? 9.281 29.219 19.031 1 96.56 19 THR B C 1
ATOM 1887 O O . THR B 1 19 ? 8.234 29.109 18.375 1 96.56 19 THR B O 1
ATOM 1890 N N . ARG B 1 20 ? 9.508 28.672 20.25 1 97.19 20 ARG B N 1
ATOM 1891 C CA . ARG B 1 20 ? 8.43 27.953 20.922 1 97.19 20 ARG B CA 1
ATOM 1892 C C . ARG B 1 20 ? 7.195 28.828 21.078 1 97.19 20 ARG B C 1
ATOM 1894 O O . ARG B 1 20 ? 6.082 28.422 20.766 1 97.19 20 ARG B O 1
ATOM 1901 N N . ASN B 1 21 ? 7.422 30.047 21.562 1 97 21 ASN B N 1
ATOM 1902 C CA . ASN B 1 21 ? 6.305 30.953 21.797 1 97 21 ASN B CA 1
ATOM 1903 C C . ASN B 1 21 ? 5.582 31.297 20.5 1 97 21 ASN B C 1
ATOM 1905 O O . ASN B 1 21 ? 4.352 31.359 20.469 1 97 21 ASN B O 1
ATOM 1909 N N . THR B 1 22 ? 6.363 31.562 19.469 1 95.5 22 THR B N 1
ATOM 1910 C CA . THR B 1 22 ? 5.754 31.891 18.172 1 95.5 22 THR B CA 1
ATOM 1911 C C . THR B 1 22 ? 4.91 30.719 17.672 1 95.5 22 THR B C 1
ATOM 1913 O O . THR B 1 22 ? 3.846 30.922 17.078 1 95.5 22 THR B O 1
ATOM 1916 N N . VAL B 1 23 ? 5.355 29.516 17.875 1 95.88 23 VAL B N 1
ATOM 1917 C CA . VAL B 1 23 ? 4.625 28.312 17.453 1 95.88 23 VAL B CA 1
ATOM 1918 C C . VAL B 1 23 ? 3.342 28.188 18.266 1 95.88 23 VAL B C 1
ATOM 1920 O O . VAL B 1 23 ? 2.266 27.953 17.719 1 95.88 23 VAL B O 1
ATOM 1923 N N . ILE B 1 24 ? 3.445 28.344 19.562 1 97.31 24 ILE B N 1
ATOM 1924 C CA . ILE B 1 24 ? 2.285 28.234 20.438 1 97.31 24 ILE B CA 1
ATOM 1925 C C . ILE B 1 24 ? 1.233 29.266 20.031 1 97.31 24 ILE B C 1
ATOM 1927 O O . ILE B 1 24 ? 0.062 28.922 19.844 1 97.31 24 ILE B O 1
ATOM 1931 N N . GLU B 1 25 ? 1.619 30.5 19.875 1 96.75 25 GLU B N 1
ATOM 1932 C CA . GLU B 1 25 ? 0.693 31.562 19.5 1 96.75 25 GLU B CA 1
ATOM 1933 C C . GLU B 1 25 ? 0.088 31.312 18.125 1 96.75 25 GLU B C 1
ATOM 1935 O O . GLU B 1 25 ? -1.123 31.453 17.938 1 96.75 25 GLU B O 1
ATOM 1940 N N . GLY B 1 26 ? 0.927 30.984 17.172 1 95.94 26 GLY B N 1
ATOM 1941 C CA . GLY B 1 26 ? 0.477 30.766 15.812 1 95.94 26 GLY B CA 1
ATOM 1942 C C . GLY B 1 26 ? -0.514 29.625 15.688 1 95.94 26 GLY B C 1
ATOM 1943 O O . GLY B 1 26 ? -1.572 29.766 15.078 1 95.94 26 GLY B O 1
ATOM 1944 N N . LEU B 1 27 ? -0.2 28.5 16.297 1 96.81 27 LEU B N 1
ATOM 1945 C CA . LEU B 1 27 ? -1.058 27.312 16.188 1 96.81 27 LEU B CA 1
ATOM 1946 C C . LEU B 1 27 ? -2.346 27.516 16.984 1 96.81 27 LEU B C 1
ATOM 1948 O O . LEU B 1 27 ? -3.404 27.016 16.594 1 96.81 27 LEU B O 1
ATOM 1952 N N . SER B 1 28 ? -2.225 28.234 18.078 1 97.69 28 SER B N 1
ATOM 1953 C CA . SER B 1 28 ? -3.434 28.578 18.828 1 97.69 28 SER B CA 1
ATOM 1954 C C . SER B 1 28 ? -4.348 29.469 18 1 97.69 28 SER B C 1
ATOM 1956 O O . SER B 1 28 ? -5.551 29.219 17.891 1 97.69 28 SER B O 1
ATOM 1958 N N . ALA B 1 29 ? -3.799 30.469 17.438 1 97.06 29 ALA B N 1
ATOM 1959 C CA . ALA B 1 29 ? -4.57 31.438 16.672 1 97.06 29 ALA B CA 1
ATOM 1960 C C . ALA B 1 29 ? -5.18 30.797 15.422 1 97.06 29 ALA B C 1
ATOM 1962 O O . ALA B 1 29 ? -6.332 31.062 15.086 1 97.06 29 ALA B O 1
ATOM 1963 N N . ALA B 1 30 ? -4.473 29.953 14.789 1 96.62 30 ALA B N 1
ATOM 1964 C CA . ALA B 1 30 ? -4.883 29.422 13.492 1 96.62 30 ALA B CA 1
ATOM 1965 C C . ALA B 1 30 ? -5.805 28.219 13.664 1 96.62 30 ALA B C 1
ATOM 1967 O O . ALA B 1 30 ? -6.758 28.047 12.898 1 96.62 30 ALA B O 1
ATOM 1968 N N . LEU B 1 31 ? -5.508 27.359 14.688 1 97.12 31 LEU B N 1
ATOM 1969 C CA . LEU B 1 31 ? -6.145 26.047 14.711 1 97.12 31 LEU B CA 1
ATOM 1970 C C . LEU B 1 31 ? -6.699 25.734 16.094 1 97.12 31 LEU B C 1
ATOM 1972 O O . LEU B 1 31 ? -7.23 24.656 16.328 1 97.12 31 LEU B O 1
ATOM 1976 N N . ASN B 1 32 ? -6.559 26.672 17.047 1 98.25 32 ASN B N 1
ATOM 1977 C CA . ASN B 1 32 ? -7.023 26.562 18.422 1 98.25 32 ASN B CA 1
ATOM 1978 C C . ASN B 1 32 ? -6.352 25.406 19.156 1 98.25 32 ASN B C 1
ATOM 1980 O O . ASN B 1 32 ? -6.984 24.719 19.969 1 98.25 32 ASN B O 1
ATOM 1984 N N . PHE B 1 33 ? -5.125 25.094 18.828 1 97.69 33 PHE B N 1
ATOM 1985 C CA . PHE B 1 33 ? -4.332 24.125 19.578 1 97.69 33 PHE B CA 1
ATOM 1986 C C . PHE B 1 33 ? -4.004 24.656 20.969 1 97.69 33 PHE B C 1
ATOM 1988 O O . PHE B 1 33 ? -3.674 25.828 21.125 1 97.69 33 PHE B O 1
ATOM 1995 N N . ASN B 1 34 ? -4.059 23.844 21.953 1 97.88 34 ASN B N 1
ATOM 1996 C CA . ASN B 1 34 ? -3.627 24.328 23.266 1 97.88 34 ASN B CA 1
ATOM 1997 C C . ASN B 1 34 ? -2.105 24.406 23.344 1 97.88 34 ASN B C 1
ATOM 1999 O O . ASN B 1 34 ? -1.398 23.875 22.484 1 97.88 34 ASN B O 1
ATOM 2003 N N . ALA B 1 35 ? -1.647 25.031 24.344 1 97.69 35 ALA B N 1
ATOM 2004 C CA . ALA B 1 35 ? -0.226 25.344 24.484 1 97.69 35 ALA B CA 1
ATOM 2005 C C . ALA B 1 35 ? 0.605 24.062 24.609 1 97.69 35 ALA B C 1
ATOM 2007 O O . ALA B 1 35 ? 1.72 23.984 24.078 1 97.69 35 ALA B O 1
ATOM 2008 N N . SER B 1 36 ? 0.081 23.125 25.266 1 97.5 36 SER B N 1
ATOM 2009 C CA . SER B 1 36 ? 0.82 21.875 25.484 1 97.5 36 SER B CA 1
ATOM 2010 C C . SER B 1 36 ? 1.063 21.141 24.172 1 97.5 36 SER B C 1
ATOM 2012 O O . SER B 1 36 ? 2.176 20.688 23.906 1 97.5 36 SER B O 1
ATOM 2014 N N . LEU B 1 37 ? 0.029 21.031 23.422 1 95.75 37 LEU B N 1
ATOM 2015 C CA . LEU B 1 37 ? 0.158 20.391 22.109 1 95.75 37 LEU B CA 1
ATOM 2016 C C . LEU B 1 37 ? 1.133 21.172 21.234 1 95.75 37 LEU B C 1
ATOM 2018 O O . LEU B 1 37 ? 2.039 20.578 20.641 1 95.75 37 LEU B O 1
ATOM 2022 N N . ALA B 1 38 ? 0.984 22.438 21.188 1 96.38 38 ALA B N 1
ATOM 2023 C CA . ALA B 1 38 ? 1.853 23.266 20.359 1 96.38 38 ALA B CA 1
ATOM 2024 C C . ALA B 1 38 ? 3.305 23.172 20.828 1 96.38 38 ALA B C 1
ATOM 2026 O O . ALA B 1 38 ? 4.223 23.141 20 1 96.38 38 ALA B O 1
ATOM 2027 N N . SER B 1 39 ? 3.43 23.172 22.094 1 96.88 39 SER B N 1
ATOM 2028 C CA . SER B 1 39 ? 4.77 23.047 22.656 1 96.88 39 SER B CA 1
ATOM 2029 C C . SER B 1 39 ? 5.41 21.719 22.281 1 96.88 39 SER B C 1
ATOM 2031 O O . SER B 1 39 ? 6.598 21.672 21.953 1 96.88 39 SER B O 1
ATOM 2033 N N . LEU B 1 40 ? 4.68 20.719 22.344 1 93.19 40 LEU B N 1
ATOM 2034 C CA . LEU B 1 40 ? 5.172 19.406 21.938 1 93.19 40 LEU B CA 1
ATOM 2035 C C . LEU B 1 40 ? 5.566 19.422 20.469 1 93.19 40 LEU B C 1
ATOM 2037 O O . LEU B 1 40 ? 6.602 18.859 20.094 1 93.19 40 LEU B O 1
ATOM 2041 N N . MET B 1 41 ? 4.793 19.984 19.625 1 91.88 41 MET B N 1
ATOM 2042 C CA . MET B 1 41 ? 5.109 20.078 18.203 1 91.88 41 MET B CA 1
ATOM 2043 C C . MET B 1 41 ? 6.418 20.844 17.984 1 91.88 41 MET B C 1
ATOM 2045 O O . MET B 1 41 ? 7.215 20.469 17.125 1 91.88 41 MET B O 1
ATOM 2049 N N . PHE B 1 42 ? 6.617 21.875 18.766 1 93.94 42 PHE B N 1
ATOM 2050 C CA . PHE B 1 42 ? 7.883 22.594 18.703 1 93.94 42 PHE B CA 1
ATOM 2051 C C . PHE B 1 42 ? 9.047 21.688 19.062 1 93.94 42 PHE B C 1
ATOM 2053 O O . PHE B 1 42 ? 10.078 21.672 18.391 1 93.94 42 PHE B O 1
ATOM 2060 N N . ASP B 1 43 ? 8.883 20.922 20.109 1 92.44 43 ASP B N 1
ATOM 2061 C CA . 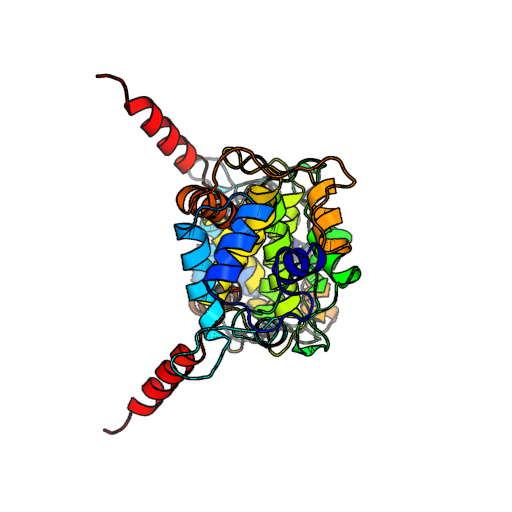ASP B 1 43 ? 9.93 20 20.547 1 92.44 43 ASP B CA 1
ATOM 2062 C C . ASP B 1 43 ? 10.289 19 19.453 1 92.44 43 ASP B C 1
ATOM 2064 O O . ASP B 1 43 ? 11.461 18.641 19.297 1 92.44 43 ASP B O 1
ATOM 2068 N N . MET B 1 44 ? 9.336 18.609 18.734 1 86.69 44 MET B N 1
ATOM 2069 C CA . MET B 1 44 ? 9.562 17.641 17.672 1 86.69 44 MET B CA 1
ATOM 2070 C C . MET B 1 44 ? 10.258 18.297 16.484 1 86.69 44 MET B C 1
ATOM 2072 O O . MET B 1 44 ? 11.008 17.625 15.758 1 86.69 44 MET B O 1
ATOM 2076 N N . ALA B 1 45 ? 10.023 19.547 16.328 1 88.81 45 ALA B N 1
ATOM 2077 C CA . ALA B 1 45 ? 10.531 20.234 15.133 1 88.81 45 ALA B CA 1
ATOM 2078 C C . ALA B 1 45 ? 11.914 20.828 15.398 1 88.81 45 ALA B C 1
ATOM 2080 O O . ALA B 1 45 ? 12.711 20.984 14.469 1 88.81 45 ALA B O 1
ATOM 2081 N N . ILE B 1 46 ? 12.227 21.109 16.609 1 92.31 46 ILE B N 1
ATOM 2082 C CA . ILE B 1 46 ? 13.422 21.859 16.938 1 92.31 46 ILE B CA 1
ATOM 2083 C C . ILE B 1 46 ? 14.664 21.078 16.531 1 92.31 46 ILE B C 1
ATOM 2085 O O . ILE B 1 46 ? 15.742 21.656 16.344 1 92.31 46 ILE B O 1
ATOM 2089 N N . VAL B 1 47 ? 14.539 19.781 16.344 1 87.19 47 VAL B N 1
ATOM 2090 C CA . VAL B 1 47 ? 15.664 18.922 16.016 1 87.19 47 VAL B CA 1
ATOM 2091 C C . VAL B 1 47 ? 16.219 19.281 14.641 1 87.19 47 VAL B C 1
ATOM 2093 O O . VAL B 1 47 ? 17.344 18.906 14.297 1 87.19 47 VAL B O 1
ATOM 2096 N N . VAL B 1 48 ? 15.469 20.016 13.875 1 87.81 48 VAL B N 1
ATOM 2097 C CA . VAL B 1 48 ? 15.906 20.359 12.531 1 87.81 48 VAL B CA 1
ATOM 2098 C C . VAL B 1 48 ? 17 21.422 12.594 1 87.81 48 VAL B C 1
ATOM 2100 O O . VAL B 1 48 ? 17.703 21.656 11.617 1 87.81 48 VAL B O 1
ATOM 2103 N N . ASN B 1 49 ? 16.969 22.203 13.664 1 92.56 49 ASN B N 1
ATOM 2104 C CA . ASN B 1 49 ? 18.109 23.094 13.922 1 92.56 49 ASN B CA 1
ATOM 2105 C C . ASN B 1 49 ? 19.281 22.312 14.508 1 92.56 49 ASN B C 1
ATOM 2107 O O . ASN B 1 49 ? 19.203 21.812 15.633 1 92.56 49 ASN B O 1
ATOM 2111 N N . PRO B 1 50 ? 20.344 22.219 13.719 1 90.25 50 PRO B N 1
ATOM 2112 C CA . PRO B 1 50 ? 21.438 21.359 14.156 1 90.25 50 PRO B CA 1
ATOM 2113 C C . PRO B 1 50 ? 22.266 21.969 15.289 1 90.25 50 PRO B C 1
ATOM 2115 O O . PRO B 1 50 ? 23.094 21.297 15.891 1 90.25 50 PRO B O 1
ATOM 2118 N N . GLU B 1 51 ? 22.062 23.203 15.562 1 93.94 51 GLU B N 1
ATOM 2119 C CA . GLU B 1 51 ? 22.828 23.844 16.625 1 93.94 51 GLU B CA 1
ATOM 2120 C C . GLU B 1 51 ? 22.453 23.281 18 1 93.94 51 GLU B C 1
ATOM 2122 O O . GLU B 1 51 ? 21.266 23.094 18.297 1 93.94 51 GLU B O 1
ATOM 2127 N N . PRO B 1 52 ? 23.5 22.953 18.734 1 93.06 52 PRO B N 1
ATOM 2128 C CA . PRO B 1 52 ? 23.203 22.484 20.094 1 93.06 52 PRO B CA 1
ATOM 2129 C C . PRO B 1 52 ? 22.375 23.5 20.875 1 93.06 52 PRO B C 1
ATOM 2131 O O . PRO B 1 52 ? 22.609 24.719 20.766 1 93.06 52 PRO B O 1
ATOM 2134 N N . ASN B 1 53 ? 21.469 23.125 21.625 1 94.31 53 ASN B N 1
ATOM 2135 C CA . ASN B 1 53 ? 20.594 23.938 22.469 1 94.31 53 ASN B CA 1
ATOM 2136 C C . ASN B 1 53 ? 19.859 25 21.656 1 94.31 53 ASN B C 1
ATOM 2138 O O . ASN B 1 53 ? 19.672 26.125 22.109 1 94.31 53 ASN B O 1
ATOM 2142 N N . ALA B 1 54 ? 19.594 24.625 20.422 1 95.88 54 ALA B N 1
ATOM 2143 C CA . ALA B 1 54 ? 18.828 25.531 19.578 1 95.88 54 ALA B CA 1
ATOM 2144 C C . ALA B 1 54 ? 17.516 25.922 20.234 1 95.88 54 ALA B C 1
ATOM 2146 O O . ALA B 1 54 ? 16.875 25.094 20.891 1 95.88 54 ALA B O 1
ATOM 2147 N N . THR B 1 55 ? 17.078 27.234 20.062 1 96.62 55 THR B N 1
ATOM 2148 C CA . THR B 1 55 ? 15.836 27.703 20.641 1 96.62 55 THR B CA 1
ATOM 2149 C C . THR B 1 55 ? 14.867 28.156 19.547 1 96.62 55 THR B C 1
ATOM 2151 O O . THR B 1 55 ? 13.773 28.641 19.844 1 96.62 55 THR B O 1
ATOM 2154 N N . PHE B 1 56 ? 15.266 28.078 18.391 1 96.38 56 PHE B N 1
ATOM 2155 C CA . PHE B 1 56 ? 14.422 28.391 17.25 1 96.38 56 PHE B CA 1
ATOM 2156 C C . PHE B 1 56 ? 14.789 27.547 16.047 1 96.38 56 PHE B C 1
ATOM 2158 O O . PHE B 1 56 ? 15.828 26.891 16.031 1 96.38 56 PHE B O 1
ATOM 2165 N N . PHE B 1 57 ? 13.891 27.422 15.078 1 94.19 57 PHE B N 1
ATOM 2166 C CA . PHE B 1 57 ? 14.203 26.859 13.773 1 94.19 57 PHE B CA 1
ATOM 2167 C C . PHE B 1 57 ? 13.625 27.719 12.656 1 94.19 57 PHE B C 1
ATOM 2169 O O . PHE B 1 57 ? 12.953 28.719 12.922 1 94.19 57 PHE B O 1
ATOM 2176 N N . THR B 1 58 ? 14.07 27.453 11.477 1 91.94 58 THR B N 1
ATOM 2177 C CA . THR B 1 58 ? 13.57 28.188 10.32 1 91.94 58 THR B CA 1
ATOM 2178 C C . THR B 1 58 ? 12.773 27.266 9.398 1 91.94 58 THR B C 1
ATOM 2180 O O . THR B 1 58 ? 12.906 26.047 9.469 1 91.94 58 THR B O 1
ATOM 2183 N N . LEU B 1 59 ? 11.914 27.922 8.523 1 87.56 59 LEU B N 1
ATOM 2184 C CA . LEU B 1 59 ? 11.172 27.141 7.547 1 87.56 59 LEU B CA 1
ATOM 2185 C C . LEU B 1 59 ? 12.125 26.422 6.598 1 87.56 59 LEU B C 1
ATOM 2187 O O . LEU B 1 59 ? 11.836 25.297 6.168 1 87.56 59 LEU B O 1
ATOM 2191 N N . ASP B 1 60 ? 13.227 27.031 6.297 1 84.12 60 ASP B N 1
ATOM 2192 C CA . ASP B 1 60 ? 14.227 26.391 5.438 1 84.12 60 ASP B CA 1
ATOM 2193 C C . ASP B 1 60 ? 14.789 25.141 6.086 1 84.12 60 ASP B C 1
ATOM 2195 O O . ASP B 1 60 ? 15.008 24.125 5.41 1 84.12 60 ASP B O 1
ATOM 2199 N N . GLN B 1 61 ? 15.008 25.188 7.379 1 86.31 61 GLN B N 1
ATOM 2200 C CA . GLN B 1 61 ? 15.523 24.031 8.109 1 86.31 61 GLN B CA 1
ATOM 2201 C C . GLN B 1 61 ? 14.523 22.891 8.125 1 86.31 61 GLN B C 1
ATOM 2203 O O . GLN B 1 61 ? 14.906 21.719 8.117 1 86.31 61 GLN B O 1
ATOM 2208 N N . LEU B 1 62 ? 13.273 23.266 8.148 1 83.31 62 LEU B N 1
ATOM 2209 C CA . LEU B 1 62 ? 12.219 22.25 8.164 1 83.31 62 LEU B CA 1
ATOM 2210 C C . LEU B 1 62 ? 12.18 21.484 6.844 1 83.31 62 LEU B C 1
ATOM 2212 O O . LEU B 1 62 ? 11.75 20.328 6.801 1 83.31 62 LEU B O 1
ATOM 2216 N N . ASN B 1 63 ? 12.633 22.062 5.836 1 75.62 63 ASN B N 1
ATOM 2217 C CA . ASN B 1 63 ? 12.562 21.469 4.504 1 75.62 63 ASN B CA 1
ATOM 2218 C C . ASN B 1 63 ? 13.758 20.562 4.223 1 75.62 63 ASN B C 1
ATOM 2220 O O . ASN B 1 63 ? 13.82 19.922 3.18 1 75.62 63 ASN B O 1
ATOM 2224 N N . LYS B 1 64 ? 14.641 20.578 5.16 1 73.94 64 LYS B N 1
ATOM 2225 C CA . LYS B 1 64 ? 15.789 19.703 4.941 1 73.94 64 LYS B CA 1
ATOM 2226 C C . LYS B 1 64 ? 15.391 18.234 4.992 1 73.94 64 LYS B C 1
ATOM 2228 O O . LYS B 1 64 ? 14.711 17.797 5.926 1 73.94 64 LYS B O 1
ATOM 2233 N N . HIS B 1 65 ? 15.875 17.531 3.928 1 68.94 65 HIS B N 1
ATOM 2234 C CA . HIS B 1 65 ? 15.484 16.141 3.703 1 68.94 65 HIS B CA 1
ATOM 2235 C C . HIS B 1 65 ? 15.992 15.242 4.824 1 68.94 65 HIS B C 1
ATOM 2237 O O . HIS B 1 65 ? 17.125 15.398 5.285 1 68.94 65 HIS B O 1
ATOM 2243 N N . ASN B 1 66 ? 15.148 14.281 5.293 1 64.06 66 ASN B N 1
ATOM 2244 C CA . ASN B 1 66 ? 15.375 13.125 6.152 1 64.06 66 ASN B CA 1
ATOM 2245 C C . ASN B 1 66 ? 15.328 13.508 7.629 1 64.06 66 ASN B C 1
ATOM 2247 O O . ASN B 1 66 ? 15.734 12.727 8.492 1 64.06 66 ASN B O 1
ATOM 2251 N N . LEU B 1 67 ? 15.094 14.695 7.945 1 65.06 67 LEU B N 1
ATOM 2252 C CA . LEU B 1 67 ? 14.812 15.016 9.344 1 65.06 67 LEU B CA 1
ATOM 2253 C C . LEU B 1 67 ? 13.312 14.977 9.617 1 65.06 67 LEU B C 1
ATOM 2255 O O . LEU B 1 67 ? 12.828 14.062 10.289 1 65.06 67 LEU B O 1
ATOM 2259 N N . LEU B 1 68 ? 12.539 15.883 9.086 1 67.06 68 LEU B N 1
ATOM 2260 C CA . LEU B 1 68 ? 11.086 15.867 9.133 1 67.06 68 LEU B CA 1
ATOM 2261 C C . LEU B 1 68 ? 10.5 15.633 7.746 1 67.06 68 LEU B C 1
ATOM 2263 O O . LEU B 1 68 ? 9.5 14.922 7.602 1 67.06 68 LEU B O 1
ATOM 2267 N N . GLU B 1 69 ? 11.281 16.031 6.816 1 76.44 69 GLU B N 1
ATOM 2268 C CA . GLU B 1 69 ? 10.891 15.766 5.434 1 76.44 69 GLU B CA 1
ATOM 2269 C C . GLU B 1 69 ? 11.148 14.312 5.059 1 76.44 69 GLU B C 1
ATOM 2271 O O . GLU B 1 69 ? 12.203 13.766 5.375 1 76.44 69 GLU B O 1
ATOM 2276 N N . HIS B 1 70 ? 10.258 13.656 4.664 1 85.19 70 HIS B N 1
ATOM 2277 C CA . HIS B 1 70 ? 10.367 12.258 4.273 1 85.19 70 HIS B CA 1
ATOM 2278 C C . HIS B 1 70 ? 9.914 12.047 2.83 1 85.19 70 HIS B C 1
ATOM 2280 O O . HIS B 1 70 ? 9.242 12.906 2.256 1 85.19 70 HIS B O 1
ATOM 2286 N N . ASP B 1 71 ? 10.391 10.992 2.256 1 94 71 ASP B N 1
ATOM 2287 C CA . ASP B 1 71 ? 9.898 10.578 0.946 1 94 71 ASP B CA 1
ATOM 2288 C C . ASP B 1 71 ? 8.406 10.25 0.997 1 94 71 ASP B C 1
ATOM 2290 O O . ASP B 1 71 ? 7.828 10.141 2.078 1 94 71 ASP B O 1
ATOM 2294 N N . ALA B 1 72 ? 7.836 10.25 -0.186 1 97.31 72 ALA B N 1
ATOM 2295 C CA . ALA B 1 72 ? 6.457 9.805 -0.361 1 97.31 72 ALA B CA 1
ATOM 2296 C C . ALA B 1 72 ? 5.473 10.844 0.172 1 97.31 72 ALA B C 1
ATOM 2298 O O . ALA B 1 72 ? 4.473 10.492 0.803 1 97.31 72 ALA B O 1
ATOM 2299 N N . SER B 1 73 ? 5.832 12.102 -0.033 1 95.56 73 SER B N 1
ATOM 2300 C CA . SER B 1 73 ? 4.891 13.164 0.288 1 95.56 73 SER B CA 1
ATOM 2301 C C . SER B 1 73 ? 3.568 12.977 -0.448 1 95.56 73 SER B C 1
ATOM 2303 O O . SER B 1 73 ? 3.533 12.383 -1.528 1 95.56 73 SER B O 1
ATOM 2305 N N . LEU B 1 74 ? 2.484 13.508 0.094 1 97.12 74 LEU B N 1
ATOM 2306 C CA . LEU B 1 74 ? 1.171 13.453 -0.537 1 97.12 74 LEU B CA 1
ATOM 2307 C C . LEU B 1 74 ? 1.103 14.383 -1.74 1 97.12 74 LEU B C 1
ATOM 2309 O O . LEU B 1 74 ? 0.264 14.203 -2.627 1 97.12 74 LEU B O 1
ATOM 2313 N N . SER B 1 75 ? 1.964 15.438 -1.76 1 96.31 75 SER B N 1
ATOM 2314 C CA . SER B 1 75 ? 1.758 16.453 -2.781 1 96.31 75 SER B CA 1
ATOM 2315 C C . SER B 1 75 ? 3.086 17.031 -3.268 1 96.31 75 SER B C 1
ATOM 2317 O O . SER B 1 75 ? 3.111 18.031 -3.984 1 96.31 75 SER B O 1
ATOM 2319 N N . ARG B 1 76 ? 4.215 16.516 -2.85 1 94 76 ARG B N 1
ATOM 2320 C CA . ARG B 1 76 ? 5.516 17.047 -3.258 1 94 76 ARG B CA 1
ATOM 2321 C C . ARG B 1 76 ? 6.414 15.93 -3.777 1 94 76 ARG B C 1
ATOM 2323 O O . ARG B 1 76 ? 6.27 14.766 -3.385 1 94 76 ARG B O 1
ATOM 2330 N N . THR B 1 77 ? 7.312 16.328 -4.582 1 93.94 77 THR B N 1
ATOM 2331 C CA . THR B 1 77 ? 8.258 15.391 -5.172 1 93.94 77 THR B CA 1
ATOM 2332 C C . THR B 1 77 ? 9.297 14.945 -4.145 1 93.94 77 THR B C 1
ATOM 2334 O O . THR B 1 77 ? 9.711 15.734 -3.289 1 93.94 77 THR B O 1
ATOM 2337 N N . ASP B 1 78 ? 9.695 13.656 -4.242 1 94.62 78 ASP B N 1
ATOM 2338 C CA . ASP B 1 78 ? 10.805 13.203 -3.412 1 94.62 78 ASP B CA 1
ATOM 2339 C C . ASP B 1 78 ? 12.07 14.016 -3.686 1 94.62 78 ASP B C 1
ATOM 2341 O O . ASP B 1 78 ? 12.344 14.383 -4.832 1 94.62 78 ASP B O 1
ATOM 2345 N N . ALA B 1 79 ? 12.875 14.219 -2.684 1 91.81 79 ALA B N 1
ATOM 2346 C CA . ALA B 1 79 ? 14.102 15.008 -2.799 1 91.81 79 ALA B CA 1
ATOM 2347 C C . ALA B 1 79 ? 15.023 14.438 -3.867 1 91.81 79 ALA B C 1
ATOM 2349 O O . ALA B 1 79 ? 15.734 15.18 -4.555 1 91.81 79 ALA B O 1
ATOM 2350 N N . TYR B 1 80 ? 15.109 13.117 -4.043 1 94.44 80 TYR B N 1
ATOM 2351 C CA . TYR B 1 80 ? 15.953 12.469 -5.039 1 94.44 80 TYR B CA 1
ATOM 2352 C C . TYR B 1 80 ? 15.734 13.078 -6.418 1 94.44 80 TYR B C 1
ATOM 2354 O O . TYR B 1 80 ? 16.672 13.203 -7.207 1 94.44 80 TYR B O 1
ATOM 2362 N N . PHE B 1 81 ? 14.508 13.445 -6.742 1 94.88 81 PHE B N 1
ATOM 2363 C CA . PHE B 1 81 ? 14.156 13.898 -8.078 1 94.88 81 PHE B CA 1
ATOM 2364 C C . PHE B 1 81 ? 14.289 15.414 -8.195 1 94.88 81 PHE B C 1
ATOM 2366 O O . PHE B 1 81 ? 14.102 15.984 -9.273 1 94.88 81 PHE B O 1
ATOM 2373 N N . GLY B 1 82 ? 14.531 16.125 -7.086 1 90 82 GLY B N 1
ATOM 2374 C CA . GLY B 1 82 ? 14.703 17.578 -7.164 1 90 82 GLY B CA 1
ATOM 2375 C C . GLY B 1 82 ? 14.055 18.312 -6.012 1 90 82 GLY B C 1
ATOM 2376 O O . GLY B 1 82 ? 14.211 17.938 -4.852 1 90 82 GLY B O 1
ATOM 2377 N N . ASN B 1 83 ? 13.383 19.406 -6.469 1 83.38 83 ASN B N 1
ATOM 2378 C CA . ASN B 1 83 ? 12.766 20.281 -5.48 1 83.38 83 ASN B CA 1
ATOM 2379 C C . ASN B 1 83 ? 11.609 19.594 -4.762 1 83.38 83 ASN B C 1
ATOM 2381 O O . ASN B 1 83 ? 10.57 19.328 -5.371 1 83.38 83 ASN B O 1
ATOM 2385 N N . ASN B 1 84 ? 11.727 19.391 -3.523 1 84.5 84 ASN B N 1
ATOM 2386 C CA . ASN B 1 84 ? 10.719 18.688 -2.734 1 84.5 84 ASN B CA 1
ATOM 2387 C C . ASN B 1 84 ? 9.898 19.656 -1.88 1 84.5 84 ASN B C 1
ATOM 2389 O O . ASN B 1 84 ? 9.258 19.234 -0.913 1 84.5 84 ASN B O 1
ATOM 2393 N N . HIS B 1 85 ? 9.859 20.953 -2.209 1 81.44 85 HIS B N 1
ATOM 2394 C CA . HIS B 1 85 ? 9.203 21.938 -1.368 1 81.44 85 HIS B CA 1
ATOM 2395 C C . HIS B 1 85 ? 7.992 22.547 -2.07 1 81.44 85 HIS B C 1
ATOM 2397 O O . HIS B 1 85 ? 7.195 23.25 -1.448 1 81.44 85 HIS B O 1
ATOM 2403 N N . VAL B 1 86 ? 7.992 22.266 -3.336 1 87 86 VAL B N 1
ATOM 2404 C CA . VAL B 1 86 ? 6.926 22.906 -4.105 1 87 86 VAL B CA 1
ATOM 2405 C C . VAL B 1 86 ? 5.816 21.891 -4.379 1 87 86 VAL B C 1
ATOM 2407 O O . VAL B 1 86 ? 6.09 20.703 -4.617 1 87 86 VAL B O 1
ATOM 2410 N N . PHE B 1 87 ? 4.641 22.438 -4.395 1 93.25 87 PHE B N 1
ATOM 2411 C CA . PHE B 1 87 ? 3.48 21.625 -4.738 1 93.25 87 PHE B CA 1
ATOM 2412 C C . PHE B 1 87 ? 3.633 21.016 -6.129 1 93.25 87 PHE B C 1
ATOM 2414 O O . PHE B 1 87 ? 4.035 21.719 -7.07 1 93.25 87 PHE B O 1
ATOM 2421 N N . ASN B 1 88 ? 3.35 19.734 -6.266 1 96.31 88 ASN B N 1
ATOM 2422 C CA . ASN B 1 88 ? 3.377 19 -7.523 1 96.31 88 ASN B CA 1
ATOM 2423 C C . ASN B 1 88 ? 2.02 18.375 -7.84 1 96.31 88 ASN B C 1
ATOM 2425 O O . ASN B 1 88 ? 1.621 17.391 -7.211 1 96.31 88 ASN B O 1
ATOM 2429 N N . GLU B 1 89 ? 1.345 18.922 -8.836 1 97.31 89 GLU B N 1
ATOM 2430 C CA . GLU B 1 89 ? -0.013 18.516 -9.18 1 97.31 89 GLU B CA 1
ATOM 2431 C C . GLU B 1 89 ? -0.058 17.047 -9.594 1 97.31 89 GLU B C 1
ATOM 2433 O O . GLU B 1 89 ? -1.009 16.328 -9.266 1 97.31 89 GLU B O 1
ATOM 2438 N N . THR B 1 90 ? 0.901 16.578 -10.289 1 97.44 90 THR B N 1
ATOM 2439 C CA . THR B 1 90 ? 0.935 15.195 -10.742 1 97.44 90 THR B CA 1
ATOM 2440 C C . THR B 1 90 ? 0.966 14.234 -9.555 1 97.44 90 THR B C 1
ATOM 2442 O O . THR B 1 90 ? 0.219 13.258 -9.523 1 97.44 90 THR B O 1
ATOM 2445 N N . ILE B 1 91 ? 1.783 14.547 -8.594 1 97.69 91 ILE B N 1
ATOM 2446 C CA .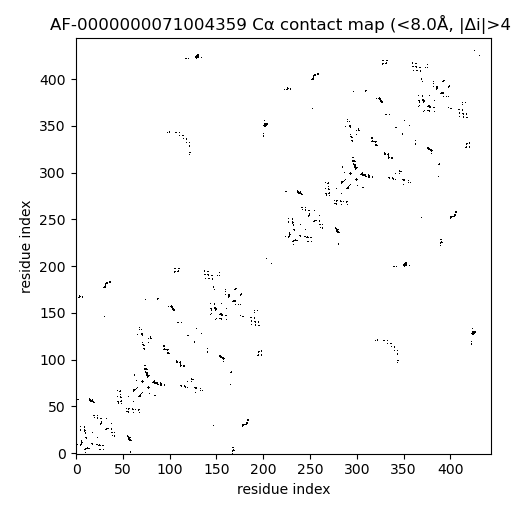 ILE B 1 91 ? 1.89 13.742 -7.383 1 97.69 91 ILE B CA 1
ATOM 2447 C C . ILE B 1 91 ? 0.579 13.797 -6.602 1 97.69 91 ILE B C 1
ATOM 2449 O O . ILE B 1 91 ? 0.074 12.773 -6.145 1 97.69 91 ILE B O 1
ATOM 2453 N N . PHE B 1 92 ? 0.094 14.969 -6.512 1 98.56 92 PHE B N 1
ATOM 2454 C CA . PHE B 1 92 ? -1.132 15.141 -5.738 1 98.56 92 PHE B CA 1
ATOM 2455 C C . PHE B 1 92 ? -2.293 14.398 -6.395 1 98.56 92 PHE B C 1
ATOM 2457 O O . PHE B 1 92 ? -3.162 13.867 -5.707 1 98.56 92 PHE B O 1
ATOM 2464 N N . GLU B 1 93 ? -2.365 14.312 -7.719 1 98.56 93 GLU B N 1
ATOM 2465 C CA . GLU B 1 93 ? -3.393 13.547 -8.422 1 98.56 93 GLU B CA 1
ATOM 2466 C C . GLU B 1 93 ? -3.293 12.062 -8.086 1 98.56 93 GLU B C 1
ATOM 2468 O O . GLU B 1 93 ? -4.309 11.367 -8.016 1 98.56 93 GLU B O 1
ATOM 2473 N N . GLU B 1 94 ? -2.09 11.578 -7.918 1 98.06 94 GLU B N 1
ATOM 2474 C CA . GLU B 1 94 ? -1.923 10.195 -7.48 1 98.06 94 GLU B CA 1
ATOM 2475 C C . GLU B 1 94 ? -2.553 9.969 -6.109 1 98.06 94 GLU B C 1
ATOM 2477 O O . GLU B 1 94 ? -3.232 8.969 -5.891 1 98.06 94 GLU B O 1
ATOM 2482 N N . THR B 1 95 ? -2.32 10.914 -5.191 1 98.75 95 THR B N 1
ATOM 2483 C CA . THR B 1 95 ? -2.902 10.844 -3.855 1 98.75 95 THR B CA 1
ATOM 2484 C C . THR B 1 95 ? -4.426 10.867 -3.928 1 98.75 95 THR B C 1
ATOM 2486 O O . THR B 1 95 ? -5.09 10.031 -3.312 1 98.75 95 THR B O 1
ATOM 2489 N N . LYS B 1 96 ? -4.957 11.734 -4.746 1 98.81 96 LYS B N 1
ATOM 2490 C CA . LYS B 1 96 ? -6.391 11.992 -4.789 1 98.81 96 LYS B CA 1
ATOM 2491 C C . LYS B 1 96 ? -7.133 10.844 -5.473 1 98.81 96 LYS B C 1
ATOM 2493 O O . LYS B 1 96 ? -8.352 10.727 -5.344 1 98.81 96 LYS B O 1
ATOM 2498 N N . LYS B 1 97 ? -6.402 10.031 -6.195 1 98.56 97 LYS B N 1
ATOM 2499 C CA . LYS B 1 97 ? -7.027 8.875 -6.84 1 98.56 97 LYS B CA 1
ATOM 2500 C C . LYS B 1 97 ? -7.773 8.016 -5.824 1 98.56 97 LYS B C 1
ATOM 2502 O O . LYS B 1 97 ? -8.773 7.379 -6.16 1 98.56 97 LYS B O 1
ATOM 2507 N N . TYR B 1 98 ? -7.438 8.07 -4.621 1 98.75 98 TYR B N 1
ATOM 2508 C CA . TYR B 1 98 ? -7.977 7.176 -3.602 1 98.75 98 TYR B CA 1
ATOM 2509 C C . TYR B 1 98 ? -8.938 7.914 -2.682 1 98.75 98 TYR B C 1
ATOM 2511 O O . TYR B 1 98 ? -9.43 7.352 -1.699 1 98.75 98 TYR B O 1
ATOM 2519 N N . TRP B 1 99 ? -9.094 9.18 -2.93 1 98.75 99 TRP B N 1
ATOM 2520 C CA . TRP B 1 99 ? -10.133 9.977 -2.285 1 98.75 99 TRP B CA 1
ATOM 2521 C C . TRP B 1 99 ? -11.445 9.883 -3.061 1 98.75 99 TRP B C 1
ATOM 2523 O O . TRP B 1 99 ? -11.789 10.789 -3.82 1 98.75 99 TRP B O 1
ATOM 2533 N N . THR B 1 100 ? -12.289 8.906 -2.795 1 98.56 100 THR B N 1
ATOM 2534 C CA . THR B 1 100 ? -13.312 8.43 -3.715 1 98.56 100 THR B CA 1
ATOM 2535 C C . THR B 1 100 ? -14.656 9.102 -3.43 1 98.56 100 THR B C 1
ATOM 2537 O O . THR B 1 100 ? -15.672 8.734 -4.016 1 98.56 100 THR B O 1
ATOM 2540 N N . GLY B 1 101 ? -14.727 10.109 -2.564 1 98.25 101 GLY B N 1
ATOM 2541 C CA . GLY B 1 101 ? -15.969 10.805 -2.26 1 98.25 101 GLY B CA 1
ATOM 2542 C C . GLY B 1 101 ? -15.75 12.234 -1.792 1 98.25 101 GLY B C 1
ATOM 2543 O O . GLY B 1 101 ? -14.609 12.648 -1.562 1 98.25 101 GLY B O 1
ATOM 2544 N N . PRO B 1 102 ? -16.859 12.984 -1.668 1 98.69 102 PRO B N 1
ATOM 2545 C CA . PRO B 1 102 ? -16.734 14.398 -1.276 1 98.69 102 PRO B CA 1
ATOM 2546 C C . PRO B 1 102 ? -16.391 14.57 0.199 1 98.69 102 PRO B C 1
ATOM 2548 O O . PRO B 1 102 ? -15.938 15.641 0.606 1 98.69 102 PRO B O 1
ATOM 2551 N N . THR B 1 103 ? -16.75 13.586 0.984 1 98.88 103 THR B N 1
ATOM 2552 C CA . THR B 1 103 ? -16.328 13.523 2.379 1 98.88 103 THR B CA 1
ATOM 2553 C C . THR B 1 103 ? -15.273 12.438 2.578 1 98.88 103 THR B C 1
ATOM 2555 O O . THR B 1 103 ? -15.57 11.25 2.428 1 98.88 103 THR B O 1
ATOM 2558 N N . LEU B 1 104 ? -14.086 12.852 2.951 1 98.88 104 LEU B N 1
ATOM 2559 C CA . LEU B 1 104 ? -12.984 11.906 3.117 1 98.88 104 LEU B CA 1
ATOM 2560 C C . LEU B 1 104 ? -13.031 11.258 4.496 1 98.88 104 LEU B C 1
ATOM 2562 O O . LEU B 1 104 ? -13.367 11.914 5.484 1 98.88 104 LEU B O 1
ATOM 2566 N N . ASP B 1 105 ? -12.703 9.992 4.523 1 98.75 105 ASP B N 1
ATOM 2567 C CA . ASP B 1 105 ? -12.555 9.273 5.789 1 98.75 105 ASP B CA 1
ATOM 2568 C C . ASP B 1 105 ? -11.133 8.742 5.957 1 98.75 105 ASP B C 1
ATOM 2570 O O . ASP B 1 105 ? -10.266 8.992 5.117 1 98.75 105 ASP B O 1
ATOM 2574 N N . ALA B 1 106 ? -10.898 8.07 7.051 1 98.69 106 ALA B N 1
ATOM 2575 C CA . ALA B 1 106 ? -9.555 7.59 7.395 1 98.69 106 ALA B CA 1
ATOM 2576 C C . ALA B 1 106 ? -9.039 6.613 6.344 1 98.69 106 ALA B C 1
ATOM 2578 O O . ALA B 1 106 ? -7.848 6.621 6.016 1 98.69 106 ALA B O 1
ATOM 2579 N N . ASN B 1 107 ? -9.906 5.766 5.812 1 98.69 107 ASN B N 1
ATOM 2580 C CA . ASN B 1 107 ? -9.477 4.801 4.809 1 98.69 107 ASN B CA 1
ATOM 2581 C C . ASN B 1 107 ? -8.992 5.492 3.535 1 98.69 107 ASN B C 1
ATOM 2583 O O . ASN B 1 107 ? -7.949 5.137 2.99 1 98.69 107 ASN B O 1
ATOM 2587 N N . MET B 1 108 ? -9.781 6.438 3.084 1 98.88 108 MET B N 1
ATOM 258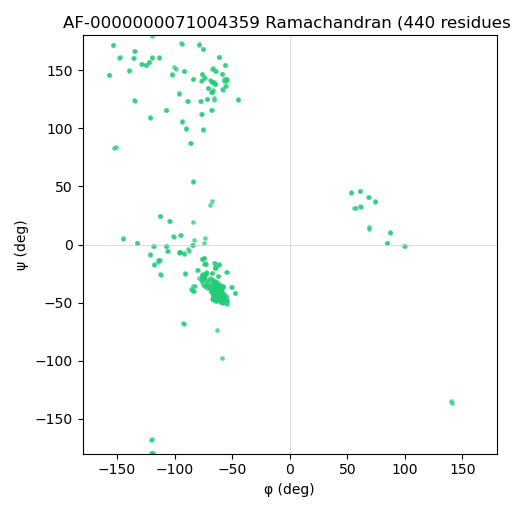8 C CA . MET B 1 108 ? -9.414 7.168 1.873 1 98.88 108 MET B CA 1
ATOM 2589 C C . MET B 1 108 ? -8.062 7.848 2.037 1 98.88 108 MET B C 1
ATOM 2591 O O . MET B 1 108 ? -7.195 7.746 1.162 1 98.88 108 MET B O 1
ATOM 2595 N N . LEU B 1 109 ? -7.875 8.5 3.158 1 98.94 109 LEU B N 1
ATOM 2596 C CA . LEU B 1 109 ? -6.629 9.219 3.422 1 98.94 109 LEU B CA 1
ATOM 2597 C C . LEU B 1 109 ? -5.465 8.242 3.566 1 98.94 109 LEU B C 1
ATOM 2599 O O . LEU B 1 109 ? -4.383 8.469 3.02 1 98.94 109 LEU B O 1
ATOM 2603 N N . ALA B 1 110 ? -5.691 7.16 4.281 1 98.88 110 ALA B N 1
ATOM 2604 C CA . ALA B 1 110 ? -4.66 6.141 4.449 1 98.88 110 ALA B CA 1
ATOM 2605 C C . ALA B 1 110 ? -4.281 5.516 3.109 1 98.88 110 ALA B C 1
ATOM 2607 O O . ALA B 1 110 ? -3.105 5.25 2.85 1 98.88 110 ALA B O 1
ATOM 2608 N N . ASN B 1 111 ? -5.289 5.27 2.283 1 98.88 111 ASN B N 1
ATOM 2609 C CA . ASN B 1 111 ? -5.023 4.684 0.973 1 98.88 111 ASN B CA 1
ATOM 2610 C C . ASN B 1 111 ? -4.133 5.586 0.125 1 98.88 111 ASN B C 1
ATOM 2612 O O . ASN B 1 111 ? -3.217 5.105 -0.545 1 98.88 111 ASN B O 1
ATOM 2616 N N . GLY B 1 112 ? -4.43 6.883 0.108 1 98.88 112 GLY B N 1
ATOM 2617 C CA . GLY B 1 112 ? -3.561 7.824 -0.581 1 98.88 112 GLY B CA 1
ATOM 2618 C C . GLY B 1 112 ? -2.135 7.801 -0.067 1 98.88 112 GLY B C 1
ATOM 2619 O O . GLY B 1 112 ? -1.185 7.82 -0.853 1 98.88 112 GLY B O 1
ATOM 2620 N N . LYS B 1 113 ? -1.975 7.766 1.234 1 98.81 113 LYS B N 1
ATOM 2621 C CA . LYS B 1 113 ? -0.658 7.688 1.861 1 98.81 113 LYS B CA 1
ATOM 2622 C C . LYS B 1 113 ? 0.104 6.453 1.391 1 98.81 113 LYS B C 1
ATOM 2624 O O . LYS B 1 113 ? 1.264 6.551 0.983 1 98.81 113 LYS B O 1
ATOM 2629 N N . LEU B 1 114 ? -0.552 5.312 1.455 1 98.81 114 LEU B N 1
ATOM 2630 C CA . LEU B 1 114 ? 0.094 4.059 1.077 1 98.81 114 LEU B CA 1
ATOM 2631 C C . LEU B 1 114 ? 0.476 4.066 -0.399 1 98.81 114 LEU B C 1
ATOM 2633 O O . LEU B 1 114 ? 1.558 3.604 -0.768 1 98.81 114 LEU B O 1
ATOM 2637 N N . ALA B 1 115 ? -0.435 4.539 -1.215 1 98.75 115 ALA B N 1
ATOM 2638 C CA . ALA B 1 115 ? -0.149 4.609 -2.645 1 98.75 115 ALA B CA 1
ATOM 2639 C C . ALA B 1 115 ? 1.105 5.438 -2.914 1 98.75 115 ALA B C 1
ATOM 2641 O O . ALA B 1 115 ? 1.931 5.066 -3.754 1 98.75 115 ALA B O 1
ATOM 2642 N N . ARG B 1 116 ? 1.27 6.57 -2.234 1 98.69 116 ARG B N 1
ATOM 2643 C CA . ARG B 1 116 ? 2.447 7.414 -2.395 1 98.69 116 ARG B CA 1
ATOM 2644 C C . ARG B 1 116 ? 3.709 6.691 -1.932 1 98.69 116 ARG B C 1
ATOM 2646 O O . ARG B 1 116 ? 4.762 6.805 -2.561 1 98.69 116 ARG B O 1
ATOM 2653 N N . GLN B 1 117 ? 3.584 5.977 -0.828 1 98.75 117 GLN B N 1
ATOM 2654 C CA . GLN B 1 117 ? 4.746 5.238 -0.347 1 98.75 117 GLN B CA 1
ATOM 2655 C C . GLN B 1 117 ? 5.184 4.184 -1.357 1 98.75 117 GLN B C 1
ATOM 2657 O O . GLN B 1 117 ? 6.379 4.023 -1.622 1 98.75 117 GLN B O 1
ATOM 2662 N N . ILE B 1 118 ? 4.242 3.469 -1.895 1 98.75 118 ILE B N 1
ATOM 2663 C CA . ILE B 1 118 ? 4.551 2.432 -2.871 1 98.75 118 ILE B CA 1
ATOM 2664 C C . ILE B 1 118 ? 5.203 3.059 -4.102 1 98.75 118 ILE B C 1
ATOM 2666 O O . ILE B 1 118 ? 6.203 2.547 -4.613 1 98.75 118 ILE B O 1
ATOM 2670 N N . SER B 1 119 ? 4.641 4.148 -4.559 1 98.5 119 SER B N 1
ATOM 2671 C CA . SER B 1 119 ? 5.199 4.848 -5.711 1 98.5 119 SER B CA 1
ATOM 2672 C C . SER B 1 119 ? 6.629 5.301 -5.441 1 98.5 119 SER B C 1
ATOM 2674 O O . SER B 1 119 ? 7.516 5.098 -6.273 1 98.5 119 SER B O 1
ATOM 2676 N N . SER B 1 120 ? 6.82 5.945 -4.316 1 98.44 120 SER B N 1
ATOM 2677 C CA . SER B 1 120 ? 8.156 6.402 -3.955 1 98.44 120 SER B CA 1
ATOM 2678 C C . SER B 1 120 ? 9.141 5.238 -3.877 1 98.44 120 SER B C 1
ATOM 2680 O O . SER B 1 120 ? 10.242 5.305 -4.426 1 98.44 120 SER B O 1
ATOM 2682 N N . LYS B 1 121 ? 8.734 4.188 -3.225 1 98.44 121 LYS B N 1
ATOM 2683 C CA . LYS B 1 121 ? 9.586 3.01 -3.096 1 98.44 121 LYS B CA 1
ATOM 2684 C C . LYS B 1 121 ? 9.922 2.424 -4.465 1 98.44 121 LYS B C 1
ATOM 2686 O O . LYS B 1 121 ? 11.047 1.982 -4.695 1 98.44 121 LYS B O 1
ATOM 2691 N N . ALA B 1 122 ? 8.984 2.453 -5.363 1 98.56 122 ALA B N 1
ATOM 2692 C CA . ALA B 1 122 ? 9.141 1.831 -6.676 1 98.56 122 ALA B CA 1
ATOM 2693 C C . ALA B 1 122 ? 10.078 2.652 -7.559 1 98.56 122 ALA B C 1
ATOM 2695 O O . ALA B 1 122 ? 10.852 2.094 -8.344 1 98.56 122 ALA B O 1
ATOM 2696 N N . TYR B 1 123 ? 10.008 3.98 -7.41 1 98.19 123 TYR B N 1
ATOM 2697 C CA . TYR B 1 123 ? 10.617 4.781 -8.469 1 98.19 123 TYR B CA 1
ATOM 2698 C C . TYR B 1 123 ? 11.758 5.633 -7.914 1 98.19 123 TYR B C 1
ATOM 2700 O O . TYR B 1 123 ? 12.562 6.172 -8.672 1 98.19 123 TYR B O 1
ATOM 2708 N N . ASN B 1 124 ? 11.867 5.855 -6.59 1 97.69 124 ASN B N 1
ATOM 2709 C CA . ASN B 1 124 ? 12.961 6.566 -5.941 1 97.69 124 ASN B CA 1
ATOM 2710 C C . ASN B 1 124 ? 14.047 5.605 -5.465 1 97.69 124 ASN B C 1
ATOM 2712 O O . ASN B 1 124 ? 13.875 4.914 -4.461 1 97.69 124 ASN B O 1
ATOM 2716 N N . PRO B 1 125 ? 15.195 5.527 -6.117 1 96.38 125 PRO B N 1
ATOM 2717 C CA . PRO B 1 125 ? 16.25 4.574 -5.746 1 96.38 125 PRO B CA 1
ATOM 2718 C C . PRO B 1 125 ? 16.766 4.801 -4.332 1 96.38 125 PRO B C 1
ATOM 2720 O O . PRO B 1 125 ? 17.438 3.924 -3.768 1 96.38 125 PRO B O 1
ATOM 2723 N N . THR B 1 126 ? 16.516 5.969 -3.75 1 94.75 126 THR B N 1
ATOM 2724 C CA . THR B 1 126 ? 17.016 6.262 -2.41 1 94.75 126 THR B CA 1
ATOM 2725 C C . THR B 1 126 ? 15.859 6.383 -1.419 1 94.75 126 THR B C 1
ATOM 2727 O O . THR B 1 126 ? 15.969 7.094 -0.416 1 94.75 126 THR B O 1
ATOM 2730 N N . TYR B 1 127 ? 14.812 5.746 -1.776 1 96.19 127 TYR B N 1
ATOM 2731 C CA . TYR B 1 127 ? 13.633 5.75 -0.916 1 96.19 127 TYR B CA 1
ATOM 2732 C C . TYR B 1 127 ? 14.023 5.504 0.538 1 96.19 127 TYR B C 1
ATOM 2734 O O . TYR B 1 127 ? 14.695 4.52 0.849 1 96.19 127 TYR B O 1
ATOM 2742 N N . THR B 1 128 ? 13.609 6.426 1.399 1 94 128 THR B N 1
ATOM 2743 C CA . THR B 1 128 ? 13.812 6.32 2.84 1 94 128 THR B CA 1
ATOM 2744 C C . THR B 1 128 ? 12.531 6.691 3.592 1 94 128 THR B C 1
ATOM 2746 O O . THR B 1 128 ? 11.984 7.777 3.393 1 94 128 THR B O 1
ATOM 2749 N N . PHE B 1 129 ? 12.062 5.77 4.445 1 95.75 129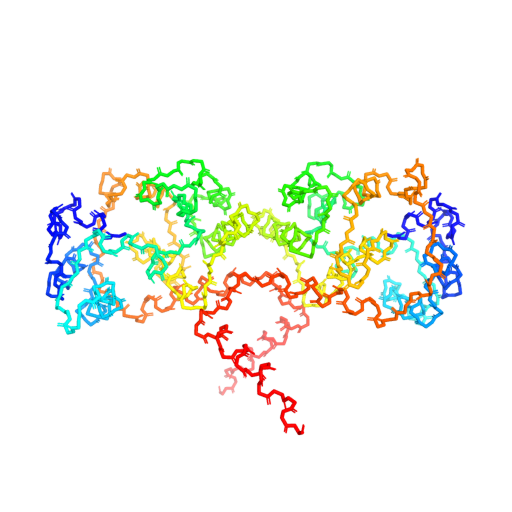 PHE B N 1
ATOM 2750 C CA . PHE B 1 129 ? 10.844 5.953 5.23 1 95.75 129 PHE B CA 1
ATOM 2751 C C . PHE B 1 129 ? 10.906 5.152 6.527 1 95.75 129 PHE B C 1
ATOM 2753 O O . PHE B 1 129 ? 10.328 4.066 6.621 1 95.75 129 PHE B O 1
ATOM 2760 N N . THR B 1 130 ? 11.523 5.688 7.496 1 93.12 130 THR B N 1
ATOM 2761 C CA . THR B 1 130 ? 11.781 4.992 8.75 1 93.12 130 THR B CA 1
ATOM 2762 C C . THR B 1 130 ? 10.531 4.973 9.625 1 93.12 130 THR B C 1
ATOM 2764 O O . THR B 1 130 ? 9.547 5.641 9.32 1 93.12 130 THR B O 1
ATOM 2767 N N . SER B 1 131 ? 10.625 4.23 10.719 1 92.88 131 SER B N 1
ATOM 2768 C CA . SER B 1 131 ? 9.508 4.156 11.656 1 92.88 131 SER B CA 1
ATOM 2769 C C . SER B 1 131 ? 9.18 5.527 12.234 1 92.88 131 SER B C 1
ATOM 2771 O O . SER B 1 131 ? 8.008 5.848 12.453 1 92.88 131 SER B O 1
ATOM 2773 N N . SER B 1 132 ? 10.18 6.348 12.531 1 87.19 132 SER B N 1
ATOM 2774 C CA . SER B 1 132 ? 9.953 7.703 13.023 1 87.19 132 SER B CA 1
ATOM 2775 C C . SER B 1 132 ? 9.25 8.555 11.969 1 87.19 132 SER B C 1
ATOM 2777 O O . SER B 1 132 ? 8.32 9.305 12.289 1 87.19 132 SER B O 1
ATOM 2779 N N . MET B 1 133 ? 9.68 8.398 10.758 1 89.06 133 MET B N 1
ATOM 2780 C CA . MET B 1 133 ? 9.055 9.133 9.664 1 89.06 133 MET B CA 1
ATOM 2781 C C . MET B 1 133 ? 7.602 8.695 9.484 1 89.06 133 MET B C 1
ATOM 2783 O O . MET B 1 133 ? 6.742 9.508 9.148 1 89.06 133 MET B O 1
ATOM 2787 N N . GLU B 1 134 ? 7.355 7.41 9.711 1 94.38 134 GLU B N 1
ATOM 2788 C CA . GLU B 1 134 ? 5.992 6.895 9.656 1 94.38 134 GLU B CA 1
ATOM 2789 C C . GLU B 1 134 ? 5.094 7.605 10.672 1 94.38 134 GLU B C 1
ATOM 2791 O O . GLU B 1 134 ? 3.975 8 10.344 1 94.38 134 GLU B O 1
ATOM 2796 N N . GLN B 1 135 ? 5.527 7.801 11.836 1 90.12 135 GLN B N 1
ATOM 2797 C CA . GLN B 1 135 ? 4.734 8.477 12.859 1 90.12 135 GLN B CA 1
ATOM 2798 C C . GLN B 1 135 ? 4.43 9.914 12.461 1 90.12 135 GLN B C 1
ATOM 2800 O O . GLN B 1 135 ? 3.305 10.383 12.633 1 90.12 135 GLN B O 1
ATOM 2805 N N . PHE B 1 136 ? 5.414 10.578 11.945 1 87.12 136 PHE B N 1
ATOM 2806 C CA . PHE B 1 136 ? 5.211 11.938 11.477 1 87.12 136 PHE B CA 1
ATOM 2807 C C . PHE B 1 136 ? 4.219 11.969 10.32 1 87.12 136 PHE B C 1
ATOM 2809 O O . PHE B 1 136 ? 3.324 12.82 10.289 1 87.12 136 PHE B O 1
ATOM 2816 N N . SER B 1 137 ? 4.41 11.062 9.414 1 93.69 137 SER B N 1
ATOM 2817 C CA . SER B 1 137 ? 3.535 10.969 8.25 1 93.69 137 SER B CA 1
ATOM 2818 C C . SER B 1 137 ? 2.086 10.742 8.664 1 93.69 137 SER B C 1
ATOM 2820 O O . SER B 1 137 ? 1.171 11.352 8.109 1 93.69 137 SER B O 1
ATOM 2822 N N . LEU B 1 138 ? 1.878 9.852 9.617 1 96.19 138 LEU B N 1
ATOM 2823 C CA . LEU B 1 138 ? 0.531 9.602 10.117 1 96.19 138 LEU B CA 1
ATOM 2824 C C . LEU B 1 138 ? -0.08 10.867 10.695 1 96.19 138 LEU B C 1
ATOM 2826 O O . LEU B 1 138 ? -1.263 11.148 10.484 1 96.19 138 LEU B O 1
ATOM 2830 N N . GLY B 1 139 ? 0.68 11.609 11.406 1 92.38 139 GLY B N 1
ATOM 2831 C CA . GLY B 1 139 ? 0.224 12.898 11.906 1 92.38 139 GLY B CA 1
ATOM 2832 C C . GLY B 1 139 ? -0.138 13.875 10.797 1 92.38 139 GLY B C 1
ATOM 2833 O O . GLY B 1 139 ? -1.155 14.57 10.883 1 92.38 139 GLY B O 1
ATOM 2834 N N . GLU B 1 140 ? 0.718 13.93 9.766 1 92.44 140 GLU B N 1
ATOM 2835 C CA . GLU B 1 1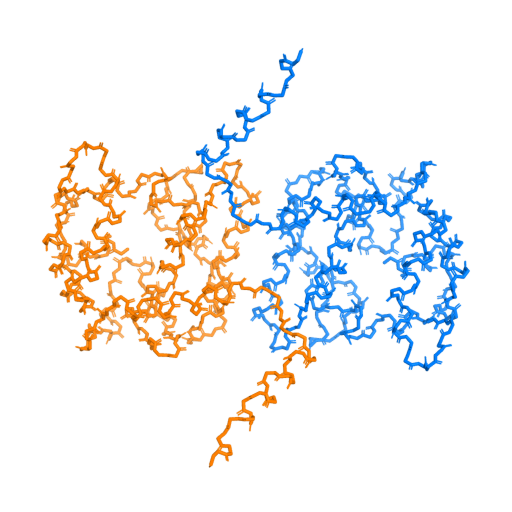40 ? 0.459 14.789 8.609 1 92.44 140 GLU B CA 1
ATOM 2836 C C . GLU B 1 140 ? -0.851 14.406 7.926 1 92.44 140 GLU B C 1
ATOM 2838 O O . GLU B 1 140 ? -1.625 15.281 7.527 1 92.44 140 GLU B O 1
ATOM 2843 N N . VAL B 1 141 ? -1.101 13.156 7.844 1 97.31 141 VAL B N 1
ATOM 2844 C CA . VAL B 1 141 ? -2.295 12.648 7.176 1 97.31 141 VAL B CA 1
ATOM 2845 C C . VAL B 1 141 ? -3.523 12.906 8.047 1 97.31 141 VAL B C 1
ATOM 2847 O O . VAL B 1 141 ? -4.629 13.094 7.527 1 97.31 141 VAL B O 1
ATOM 2850 N N . ALA B 1 142 ? -3.338 13.016 9.312 1 97.56 142 ALA B N 1
ATOM 2851 C CA . ALA B 1 142 ? -4.418 13.289 10.258 1 97.56 142 ALA B CA 1
ATOM 2852 C C . ALA B 1 142 ? -4.758 14.781 10.281 1 97.56 142 ALA B C 1
ATOM 2854 O O . ALA B 1 142 ? -5.863 15.164 10.664 1 97.56 142 ALA B O 1
ATOM 2855 N N . ALA B 1 143 ? -3.857 15.664 9.867 1 95.12 143 ALA B N 1
ATOM 2856 C CA . ALA B 1 143 ? -3.92 17.109 10.055 1 95.12 143 ALA B CA 1
ATOM 2857 C C . ALA B 1 143 ? -5.184 17.688 9.422 1 95.12 143 ALA B C 1
ATOM 2859 O O . ALA B 1 143 ? -5.875 18.5 10.039 1 95.12 143 ALA B O 1
ATOM 2860 N N . PRO B 1 144 ? -5.559 17.219 8.195 1 97.06 144 PRO B N 1
ATOM 2861 C CA . PRO B 1 144 ? -6.762 17.797 7.602 1 97.06 144 PRO B CA 1
ATOM 2862 C C . PRO B 1 144 ? -8.016 17.531 8.43 1 97.06 144 PRO B C 1
ATOM 2864 O O . PRO B 1 144 ? -8.891 18.406 8.539 1 97.06 144 PRO B O 1
ATOM 2867 N N . ILE B 1 145 ? -8.117 16.328 8.969 1 98.44 145 ILE B N 1
ATOM 2868 C CA . ILE B 1 145 ? -9.273 16.016 9.797 1 98.44 145 ILE B CA 1
ATOM 2869 C C . ILE B 1 145 ? -9.25 16.891 11.055 1 98.44 145 ILE B C 1
ATOM 2871 O O . ILE B 1 145 ? -10.281 17.438 11.461 1 98.44 145 ILE B O 1
ATOM 2875 N N . ILE B 1 146 ? -8.094 17.047 11.641 1 97.56 146 ILE B N 1
ATOM 2876 C CA . ILE B 1 146 ? -7.934 17.828 12.859 1 97.56 146 ILE B CA 1
ATOM 2877 C C . ILE B 1 146 ? -8.297 19.281 12.594 1 97.56 146 ILE B C 1
ATOM 2879 O O . ILE B 1 146 ? -9.023 19.906 13.375 1 97.56 146 ILE B O 1
ATOM 2883 N N . ALA B 1 147 ? -7.871 19.797 11.492 1 96.31 147 ALA B N 1
ATOM 2884 C CA . ALA B 1 147 ? -8.008 21.234 11.203 1 96.31 147 ALA B CA 1
ATOM 2885 C C . ALA B 1 147 ? -9.398 21.547 10.648 1 96.31 147 ALA B C 1
ATOM 2887 O O . ALA B 1 147 ? -10.008 22.547 11.016 1 96.31 147 ALA B O 1
ATOM 2888 N N . PHE B 1 148 ? -9.922 20.656 9.773 1 97.75 148 PHE B N 1
ATOM 2889 C CA . PHE B 1 148 ? -11.07 21.047 8.969 1 97.75 148 PHE B CA 1
ATOM 2890 C C . PHE B 1 148 ? -12.242 20.109 9.211 1 97.75 148 PHE B C 1
ATOM 2892 O O . PHE B 1 148 ? -13.352 20.344 8.711 1 97.75 148 PHE B O 1
ATOM 2899 N N . GLY B 1 149 ? -12 19.016 9.938 1 98.06 149 GLY B N 1
ATOM 2900 C CA . GLY B 1 149 ? -12.977 17.953 9.859 1 98.06 149 GLY B CA 1
ATOM 2901 C C . GLY B 1 149 ? -13.609 17.609 11.195 1 98.06 149 GLY B C 1
ATOM 2902 O O . GLY B 1 149 ? -13.578 18.422 12.125 1 98.06 149 GLY B O 1
ATOM 2903 N N . ASP B 1 150 ? -14.289 16.516 11.211 1 98.19 150 ASP B N 1
ATOM 2904 C CA . ASP B 1 150 ? -14.922 15.906 12.375 1 98.19 150 ASP B CA 1
ATOM 2905 C C . ASP B 1 150 ? -13.969 14.938 13.07 1 98.19 150 ASP B C 1
ATOM 2907 O O . ASP B 1 150 ? -13.82 13.789 12.648 1 98.19 150 ASP B O 1
ATOM 2911 N N . ILE B 1 151 ? -13.375 15.422 14.148 1 97.94 151 ILE B N 1
ATOM 2912 C CA . ILE B 1 151 ? -12.336 14.68 14.852 1 97.94 151 ILE B CA 1
ATOM 2913 C C . ILE B 1 151 ? -12.906 13.367 15.383 1 97.94 151 ILE B C 1
ATOM 2915 O O . ILE B 1 151 ? -12.266 12.312 15.281 1 97.94 151 ILE B O 1
ATOM 2919 N N . GLN B 1 152 ? -14.086 13.398 15.859 1 97 152 GLN B N 1
ATOM 2920 C CA . GLN B 1 152 ? -14.703 12.242 16.5 1 97 152 GLN B CA 1
ATOM 2921 C C . GLN B 1 152 ? -14.961 11.125 15.492 1 97 152 GLN B C 1
ATOM 2923 O O . GLN B 1 152 ? -14.758 9.945 15.805 1 97 152 GLN B O 1
ATOM 2928 N N . ASN B 1 153 ? -15.328 11.5 14.305 1 98 153 ASN B N 1
ATOM 2929 C CA . ASN B 1 153 ? -15.719 10.492 13.328 1 98 153 ASN B CA 1
ATOM 2930 C C . ASN B 1 153 ? -14.648 10.312 12.25 1 98 153 ASN B C 1
ATOM 2932 O O . ASN B 1 153 ? -14.781 9.445 11.383 1 98 153 ASN B O 1
ATOM 2936 N N . GLY B 1 154 ? -13.633 11.102 12.266 1 98.5 154 GLY B N 1
ATOM 2937 C CA . GLY B 1 154 ? -12.523 10.969 11.344 1 98.5 154 GLY B CA 1
ATOM 2938 C C . GLY B 1 154 ? -12.898 11.289 9.906 1 98.5 154 GLY B C 1
ATOM 2939 O O . GLY B 1 154 ? -12.523 10.555 8.984 1 98.5 154 GLY B O 1
ATOM 2940 N N . LYS B 1 155 ? -13.688 12.328 9.773 1 98.81 155 LYS B N 1
ATOM 2941 C CA . LYS B 1 155 ? -14.156 12.711 8.445 1 98.81 155 LYS B CA 1
ATOM 2942 C C . LYS B 1 155 ? -13.828 14.164 8.141 1 98.81 155 LYS B C 1
ATOM 2944 O O . LYS B 1 155 ? -13.719 14.992 9.055 1 98.81 155 LYS B O 1
ATOM 2949 N N . VAL B 1 156 ? -13.703 14.516 6.867 1 98.88 156 VAL B N 1
ATOM 2950 C CA . VAL B 1 156 ? -13.375 15.891 6.5 1 98.88 156 VAL B CA 1
ATOM 2951 C C . VAL B 1 156 ? -13.844 16.172 5.07 1 98.88 156 VAL B C 1
ATOM 2953 O O . VAL B 1 156 ? -13.828 15.273 4.223 1 98.88 156 VAL B O 1
ATOM 2956 N N . ASN B 1 157 ? -14.25 17.375 4.852 1 98.81 157 ASN B N 1
ATOM 2957 C CA . ASN B 1 157 ? -14.672 17.797 3.52 1 98.81 157 ASN B CA 1
ATOM 2958 C C . ASN B 1 157 ? -13.508 17.781 2.535 1 98.81 157 ASN B C 1
ATOM 2960 O O . ASN B 1 157 ? -12.477 18.422 2.779 1 98.81 157 ASN B O 1
ATOM 2964 N N . ARG B 1 158 ? -13.625 17.109 1.421 1 98.88 158 ARG B N 1
ATOM 2965 C CA . ARG B 1 158 ? -12.57 16.938 0.424 1 98.88 158 ARG B CA 1
ATOM 2966 C C . ARG B 1 158 ? -12.133 18.281 -0.152 1 98.88 158 ARG B C 1
ATOM 2968 O O . ARG B 1 158 ? -10.945 18.516 -0.347 1 98.88 158 ARG B O 1
ATOM 2975 N N . THR B 1 159 ? -13.055 19.125 -0.451 1 98.81 159 THR B N 1
ATOM 2976 C CA . THR B 1 159 ? -12.773 20.406 -1.092 1 98.81 159 THR B CA 1
ATOM 2977 C C . THR B 1 159 ? -11.852 21.266 -0.22 1 98.81 159 THR B C 1
ATOM 2979 O O . THR B 1 159 ? -10.945 21.922 -0.728 1 98.81 159 THR B O 1
ATOM 2982 N N . LEU B 1 160 ? -12.094 21.25 1.058 1 98.56 160 LEU B N 1
ATOM 2983 C CA . LEU B 1 160 ? -11.242 22 1.977 1 98.56 160 LEU B CA 1
ATOM 2984 C C . LEU B 1 160 ? -9.82 21.469 1.964 1 98.56 160 LEU B C 1
ATOM 2986 O O . LEU B 1 160 ? -8.859 22.234 1.957 1 98.56 160 LEU B O 1
ATOM 2990 N N . VAL B 1 161 ? -9.695 20.172 1.942 1 98.62 161 VAL B N 1
ATOM 2991 C CA . VAL B 1 161 ? -8.391 19.531 1.965 1 98.62 161 VAL B CA 1
ATOM 2992 C C . VAL B 1 161 ? -7.637 19.844 0.672 1 98.62 161 VAL B C 1
ATOM 2994 O O . VAL B 1 161 ? -6.465 20.219 0.704 1 98.62 161 VAL B O 1
ATOM 2997 N N . GLU B 1 162 ? -8.328 19.688 -0.487 1 98.62 162 GLU B N 1
ATOM 2998 C CA . GLU B 1 162 ? -7.695 19.984 -1.77 1 98.62 162 GLU B CA 1
ATOM 2999 C C . GLU B 1 162 ? -7.215 21.438 -1.824 1 98.62 162 GLU B C 1
ATOM 3001 O O . GLU B 1 162 ? -6.102 21.703 -2.271 1 98.62 162 GLU B O 1
ATOM 3006 N N . TYR B 1 163 ? -8.055 22.359 -1.405 1 97.94 163 TYR B N 1
ATOM 3007 C CA . TYR B 1 163 ? -7.691 23.781 -1.382 1 97.94 163 TYR B CA 1
ATOM 3008 C C . TYR B 1 163 ? -6.426 24 -0.564 1 97.94 163 TYR B C 1
ATOM 3010 O O . TYR B 1 163 ? -5.52 24.719 -0.992 1 97.94 163 TYR B O 1
ATOM 3018 N N . PHE B 1 164 ? -6.402 23.422 0.589 1 96.94 164 PHE B N 1
ATOM 3019 C CA . PHE B 1 164 ? -5.273 23.562 1.506 1 96.94 164 PHE B CA 1
ATOM 3020 C C . PHE B 1 164 ? -3.975 23.141 0.831 1 96.94 164 PHE B C 1
ATOM 3022 O O . PHE B 1 164 ? -2.977 23.859 0.891 1 96.94 164 PHE B O 1
ATOM 3029 N N . PHE B 1 165 ? -3.975 21.906 0.186 1 96.56 165 PHE B N 1
ATOM 3030 C CA . PHE B 1 165 ? -2.771 21.406 -0.459 1 96.56 165 PHE B CA 1
ATOM 3031 C C . PHE B 1 165 ? -2.389 22.266 -1.655 1 96.56 165 PHE B C 1
ATOM 3033 O O . PHE B 1 165 ? -1.218 22.609 -1.834 1 96.56 165 PHE B O 1
ATOM 3040 N N . GLU B 1 166 ? -3.305 22.656 -2.418 1 96.19 166 GLU B N 1
ATOM 3041 C CA . GLU B 1 166 ? -3.043 23.328 -3.689 1 96.19 166 GLU B CA 1
ATOM 3042 C C . GLU B 1 166 ? -2.613 24.766 -3.471 1 96.19 166 GLU B C 1
ATOM 3044 O O . GLU B 1 166 ? -1.812 25.312 -4.238 1 96.19 166 GLU B O 1
ATOM 3049 N N . ASN B 1 167 ? -3.09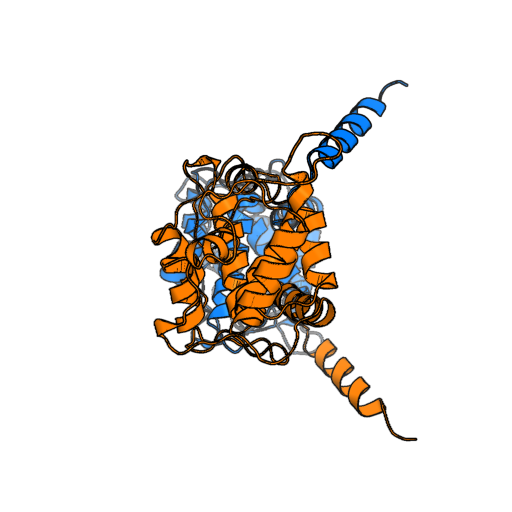6 25.391 -2.398 1 94.31 167 ASN B N 1
ATOM 3050 C CA . ASN B 1 167 ? -2.879 26.828 -2.217 1 94.31 167 ASN B CA 1
ATOM 3051 C C . ASN B 1 167 ? -1.957 27.109 -1.033 1 94.31 167 ASN B C 1
ATOM 3053 O O . ASN B 1 167 ? -1.494 28.234 -0.857 1 94.31 167 ASN B O 1
ATOM 3057 N N . GLU B 1 168 ? -1.744 26.094 -0.241 1 92.25 168 GLU B N 1
ATOM 3058 C CA . GLU B 1 168 ? -0.986 26.266 0.995 1 92.25 168 GLU B CA 1
ATOM 3059 C C . GLU B 1 168 ? -1.56 27.391 1.841 1 92.25 168 GLU B C 1
ATOM 3061 O O . GLU B 1 168 ? -0.819 28.266 2.314 1 92.25 168 GLU B O 1
ATOM 3066 N N . ARG B 1 169 ? -2.822 27.391 1.941 1 94.56 169 ARG B N 1
ATOM 3067 C CA . ARG B 1 169 ? -3.592 28.344 2.721 1 94.56 169 ARG B CA 1
ATOM 3068 C C . ARG B 1 169 ? -4.746 27.672 3.449 1 94.56 169 ARG B C 1
ATOM 3070 O O . ARG B 1 169 ? -5.266 26.656 2.982 1 94.56 169 ARG B O 1
ATOM 3077 N N . LEU B 1 170 ? -5.062 28.266 4.578 1 97.06 170 LEU B N 1
ATOM 3078 C CA . LEU B 1 170 ? -6.312 27.844 5.203 1 97.06 170 LEU B CA 1
ATOM 3079 C C . LEU B 1 170 ? -7.508 28.234 4.34 1 97.06 170 LEU B C 1
ATOM 3081 O O . LEU B 1 170 ? -7.535 29.328 3.766 1 97.06 170 LEU B O 1
ATOM 3085 N N . PRO B 1 171 ? -8.508 27.391 4.223 1 97.56 171 PRO B N 1
ATOM 3086 C CA . PRO B 1 171 ? -9.562 27.609 3.229 1 97.56 171 PRO B CA 1
ATOM 3087 C C . PRO B 1 171 ? -10.656 28.547 3.719 1 97.56 171 PRO B C 1
ATOM 3089 O O . PRO B 1 171 ? -11.844 28.234 3.594 1 97.56 171 PRO B O 1
ATOM 3092 N N . THR B 1 172 ? -10.273 29.703 4.141 1 96.31 172 THR B N 1
ATOM 3093 C CA . THR B 1 172 ? -11.227 30.703 4.617 1 96.31 172 THR B CA 1
ATOM 3094 C C . THR B 1 172 ? -12.141 31.156 3.484 1 96.31 172 THR B C 1
ATOM 3096 O O . THR B 1 172 ? -13.32 31.453 3.709 1 96.31 172 THR B O 1
ATOM 3099 N N . GLU B 1 173 ? -11.664 31.188 2.289 1 96.06 173 GLU B N 1
ATOM 3100 C CA . GLU B 1 173 ? -12.438 31.609 1.12 1 96.06 173 GLU B CA 1
ATOM 3101 C C . GLU B 1 173 ? -13.586 30.641 0.855 1 96.06 173 GLU B C 1
ATOM 3103 O O . GLU B 1 173 ? -14.531 30.969 0.142 1 96.06 173 GLU B O 1
ATOM 3108 N N . LEU B 1 174 ? -13.438 29.453 1.404 1 98 174 LEU B N 1
ATOM 3109 C CA . LEU B 1 174 ? -14.453 28.438 1.185 1 98 174 LEU B CA 1
ATOM 3110 C C . LEU B 1 174 ? -15.383 28.328 2.387 1 98 174 LEU B C 1
ATOM 3112 O O . LEU B 1 174 ? -16.172 27.375 2.48 1 98 174 LEU B O 1
ATOM 3116 N N . GLY B 1 175 ? -15.219 29.203 3.318 1 97.06 175 GLY B N 1
ATOM 3117 C CA . GLY B 1 175 ? -16.125 29.266 4.449 1 97.06 175 GLY B CA 1
ATOM 3118 C C . GLY B 1 175 ? -15.586 28.594 5.695 1 97.06 175 GLY B C 1
ATOM 3119 O O . GLY B 1 175 ? -16.266 28.562 6.727 1 97.06 175 GLY B O 1
ATOM 3120 N N . TRP B 1 176 ? -14.445 28.047 5.625 1 97.62 176 TRP B N 1
ATOM 3121 C CA . TRP B 1 176 ? -13.836 27.453 6.809 1 97.62 176 TRP B CA 1
ATOM 3122 C C . TRP B 1 176 ? -13.438 28.531 7.812 1 97.62 176 TRP B C 1
ATOM 3124 O O . TRP B 1 176 ? -12.977 29.609 7.43 1 97.62 176 TRP B O 1
ATOM 3134 N N . SER B 1 177 ? -13.617 28.266 9.086 1 97.06 177 SER B N 1
ATOM 3135 C CA . SER B 1 177 ? -13.109 29.094 10.18 1 97.06 177 SER B CA 1
ATOM 3136 C C . SER B 1 177 ? -12.492 28.234 11.281 1 97.06 177 SER B C 1
ATOM 3138 O O . SER B 1 177 ? -12.781 27.031 11.375 1 97.06 177 SER B O 1
ATOM 3140 N N . ARG B 1 178 ? -11.703 28.828 12.055 1 96.56 178 ARG B N 1
ATOM 3141 C CA . ARG B 1 178 ? -11.039 28.156 13.156 1 96.56 178 ARG B CA 1
ATOM 3142 C C . ARG B 1 178 ? -12.055 27.484 14.086 1 96.56 178 ARG B C 1
ATOM 3144 O O . ARG B 1 178 ? -13.094 28.078 14.391 1 96.56 178 ARG B O 1
ATOM 3151 N N . ARG B 1 179 ? -11.695 26.391 14.523 1 95.5 179 ARG B N 1
ATOM 3152 C CA . ARG B 1 179 ? -12.594 25.688 15.43 1 95.5 179 ARG B CA 1
ATOM 3153 C C . ARG B 1 179 ? -12.727 26.438 16.75 1 95.5 179 ARG B C 1
ATOM 3155 O O . ARG B 1 179 ? -11.766 27.062 17.219 1 95.5 179 ARG B O 1
ATOM 3162 N N . GLU B 1 180 ? -13.891 26.25 17.391 1 95.5 180 GLU B N 1
ATOM 3163 C CA . GLU B 1 180 ? -14.133 26.859 18.688 1 95.5 180 GLU B CA 1
ATOM 3164 C C . GLU B 1 180 ? -13.555 26.016 19.812 1 95.5 180 GLU B C 1
ATOM 3166 O O . GLU B 1 180 ? -13.008 26.547 20.781 1 95.5 180 GLU B O 1
ATOM 3171 N N . GLU B 1 181 ? -13.641 24.75 19.594 1 96.31 181 GLU B N 1
ATOM 3172 C CA . GLU B 1 181 ? -13.133 23.828 20.609 1 96.31 181 GLU B CA 1
ATOM 3173 C C . GLU B 1 181 ? -11.602 23.766 20.578 1 96.31 181 GLU B C 1
ATOM 3175 O O . GLU B 1 181 ? -10.992 23.75 19.516 1 96.31 181 GLU B O 1
ATOM 3180 N N . VAL B 1 182 ? -11.078 23.688 21.766 1 97.81 182 VAL B N 1
ATOM 3181 C CA . VAL B 1 182 ? -9.633 23.562 21.891 1 97.81 182 VAL B CA 1
ATOM 3182 C C . VAL B 1 182 ? -9.203 22.172 21.438 1 97.81 182 VAL B C 1
ATOM 3184 O O . VAL B 1 182 ? -9.852 21.172 21.781 1 97.81 182 VAL B O 1
ATOM 3187 N N . VAL B 1 183 ? -8.18 22.094 20.656 1 98 183 VAL B N 1
ATOM 3188 C CA . VAL B 1 183 ? -7.605 20.828 20.203 1 98 183 VAL B CA 1
ATOM 3189 C C . VAL B 1 183 ? -6.43 20.438 21.094 1 98 183 VAL B C 1
ATOM 3191 O O . VAL B 1 183 ? -5.551 21.266 21.359 1 98 183 VAL B O 1
ATOM 3194 N N . SER B 1 184 ? -6.434 19.281 21.547 1 97.56 184 SER B N 1
ATOM 3195 C CA . SER B 1 184 ? -5.379 18.766 22.422 1 97.56 184 SER B CA 1
ATOM 3196 C C . SER B 1 184 ? -4.68 17.578 21.797 1 97.56 184 SER B C 1
ATOM 3198 O O . SER B 1 184 ? -5.051 17.125 20.703 1 97.56 184 SER B O 1
ATOM 3200 N N . LEU B 1 185 ? -3.709 17.094 22.578 1 96.06 185 LEU B N 1
ATOM 3201 C CA . LEU B 1 185 ? -2.934 15.953 22.109 1 96.06 185 LEU B CA 1
ATOM 3202 C C . LEU B 1 185 ? -3.82 14.727 21.953 1 96.06 185 LEU B C 1
ATOM 3204 O O . LEU B 1 185 ? -3.617 13.922 21.047 1 96.06 185 LEU B O 1
ATOM 3208 N N . VAL B 1 186 ? -4.773 14.578 22.828 1 96.25 186 VAL B N 1
ATOM 3209 C CA . VAL B 1 186 ? -5.648 13.406 22.797 1 96.25 186 VAL B CA 1
ATOM 3210 C C . VAL B 1 186 ? -6.441 13.391 21.5 1 96.25 186 VAL B C 1
ATOM 3212 O O . VAL B 1 186 ? -6.676 12.32 20.922 1 96.25 186 VAL B O 1
ATOM 3215 N N . ASP B 1 187 ? -6.883 14.539 21 1 97.19 187 ASP B N 1
ATOM 3216 C CA . ASP B 1 187 ? -7.602 14.648 19.734 1 97.19 187 ASP B CA 1
ATOM 3217 C C . ASP B 1 187 ? -6.727 14.195 18.578 1 97.19 187 ASP B C 1
ATOM 3219 O O . ASP B 1 187 ? -7.16 13.414 17.719 1 97.19 187 ASP B O 1
ATOM 3223 N N . ILE B 1 188 ? -5.527 14.656 18.578 1 96.62 188 ILE B N 1
ATOM 3224 C CA . ILE B 1 188 ? -4.598 14.32 17.5 1 96.62 188 ILE B CA 1
ATOM 3225 C C . ILE B 1 188 ? -4.277 12.828 17.547 1 96.62 188 ILE B C 1
ATOM 3227 O O . ILE B 1 188 ? -4.289 12.156 16.5 1 96.62 188 ILE B O 1
ATOM 3231 N N . ALA B 1 189 ? -4.004 12.328 18.719 1 96.56 189 ALA B N 1
ATOM 3232 C CA . ALA B 1 189 ? -3.68 10.914 18.875 1 96.56 189 ALA B CA 1
ATOM 3233 C C . ALA B 1 189 ? -4.824 10.031 18.391 1 96.56 189 ALA B C 1
ATOM 3235 O O . ALA B 1 189 ? -4.594 9 17.75 1 96.56 189 ALA B O 1
ATOM 3236 N N . GLY B 1 190 ? -6.051 10.422 18.734 1 98 190 GLY B N 1
ATOM 3237 C CA . GLY B 1 190 ? -7.215 9.664 18.297 1 98 190 GLY B CA 1
ATOM 3238 C C . GLY B 1 190 ? -7.328 9.57 16.797 1 98 190 GLY B C 1
ATOM 3239 O O . GLY B 1 190 ? -7.527 8.477 16.25 1 98 190 GLY B O 1
ATOM 3240 N N . VAL B 1 191 ? -7.215 10.688 16.141 1 98.5 191 VAL B N 1
ATOM 3241 C CA . VAL B 1 191 ? -7.344 10.695 14.688 1 98.5 191 VAL B CA 1
ATOM 3242 C C . VAL B 1 191 ? -6.152 9.977 14.055 1 98.5 191 VAL B C 1
ATOM 3244 O O . VAL B 1 191 ? -6.312 9.234 13.086 1 98.5 191 VAL B O 1
ATOM 3247 N N . THR B 1 192 ? -4.949 10.195 14.602 1 98.19 192 THR B N 1
ATOM 3248 C CA . THR B 1 192 ? -3.76 9.516 14.102 1 98.19 192 THR B CA 1
ATOM 3249 C C . THR B 1 192 ? -3.92 8 14.203 1 98.19 192 THR B C 1
ATOM 3251 O O . THR B 1 192 ? -3.529 7.273 13.289 1 98.19 192 THR B O 1
ATOM 3254 N N . GLN B 1 193 ? -4.469 7.562 15.25 1 98.31 193 GLN B N 1
ATOM 3255 C CA . GLN B 1 193 ? -4.711 6.133 15.422 1 98.31 193 GLN B CA 1
ATOM 3256 C C . GLN B 1 193 ? -5.715 5.617 14.398 1 98.31 193 GLN B C 1
ATOM 3258 O O . GLN B 1 193 ? -5.57 4.508 13.875 1 98.31 193 GLN B O 1
ATOM 3263 N N . MET B 1 194 ? -6.766 6.395 14.156 1 98.56 194 MET B N 1
ATOM 3264 C CA . MET B 1 194 ? -7.727 6.012 13.125 1 98.56 194 MET B CA 1
ATOM 3265 C C . MET B 1 194 ? -7.031 5.801 11.789 1 98.56 194 MET B C 1
ATOM 3267 O O . MET B 1 194 ? -7.293 4.812 11.094 1 98.56 194 MET B O 1
ATOM 3271 N N . ILE B 1 195 ? -6.141 6.75 11.461 1 98.75 195 ILE B N 1
ATOM 3272 C CA . ILE B 1 195 ? -5.422 6.672 10.195 1 98.75 195 ILE B CA 1
ATOM 3273 C C . ILE B 1 195 ? -4.496 5.457 10.203 1 98.75 195 ILE B C 1
ATOM 3275 O O . ILE B 1 195 ? -4.441 4.707 9.227 1 98.75 195 ILE B O 1
ATOM 3279 N N . SER B 1 196 ? -3.762 5.316 11.281 1 98.56 196 SER B N 1
ATOM 3280 C CA . SER B 1 196 ? -2.857 4.18 11.406 1 98.56 196 SER B CA 1
ATOM 3281 C C . SER B 1 196 ? -3.596 2.861 11.203 1 98.56 196 SER B C 1
ATOM 3283 O O . SER B 1 196 ? -3.143 2 10.438 1 98.56 196 SER B O 1
ATOM 3285 N N . ASN B 1 197 ? -4.742 2.689 11.875 1 98.25 197 ASN B N 1
ATOM 3286 C CA . ASN B 1 197 ? -5.559 1.491 11.719 1 98.25 197 ASN B CA 1
ATOM 3287 C C . ASN B 1 197 ? -5.996 1.297 10.266 1 98.25 197 ASN B C 1
ATOM 3289 O O . ASN B 1 197 ? -6.035 0.169 9.773 1 98.25 197 ASN B O 1
ATOM 3293 N N . ALA B 1 198 ? -6.285 2.354 9.641 1 98.56 198 ALA B N 1
ATOM 3294 C CA . ALA B 1 198 ? -6.812 2.314 8.273 1 98.56 198 ALA B CA 1
ATOM 3295 C C . ALA B 1 198 ? -5.723 1.93 7.277 1 98.56 198 ALA B C 1
ATOM 3297 O O . ALA B 1 198 ? -6.02 1.582 6.133 1 98.56 198 ALA B O 1
ATOM 3298 N N . THR B 1 199 ? -4.422 2.012 7.668 1 98.56 199 THR B N 1
ATOM 3299 C CA . THR B 1 199 ? -3.346 1.619 6.766 1 98.56 199 THR B CA 1
ATOM 3300 C C . THR B 1 199 ? -3.24 0.1 6.68 1 98.56 199 THR B C 1
ATOM 3302 O O . THR B 1 199 ? -2.566 -0.432 5.793 1 98.56 199 THR B O 1
ATOM 3305 N N . ASN B 1 200 ? -3.918 -0.597 7.582 1 97.88 200 ASN B N 1
ATOM 3306 C CA . ASN B 1 200 ? -3.908 -2.055 7.527 1 97.88 200 ASN B CA 1
ATOM 3307 C C . ASN B 1 200 ? -4.727 -2.578 6.352 1 97.88 200 ASN B C 1
ATOM 3309 O O . ASN B 1 200 ? -5.914 -2.266 6.227 1 97.88 200 ASN B O 1
ATOM 3313 N N . LEU B 1 201 ? -4.098 -3.395 5.527 1 98.25 201 LEU B N 1
ATOM 3314 C CA . LEU B 1 201 ? -4.766 -3.902 4.336 1 98.25 201 LEU B CA 1
ATOM 3315 C C . LEU B 1 201 ? -5.379 -5.273 4.594 1 98.25 201 LEU B C 1
ATOM 3317 O O . LEU B 1 201 ? -6.066 -5.824 3.734 1 98.25 201 LEU B O 1
ATOM 3321 N N . ILE B 1 202 ? -5.102 -5.836 5.777 1 97.19 202 ILE B N 1
ATOM 3322 C CA . ILE B 1 202 ? -5.648 -7.125 6.176 1 97.19 202 ILE B CA 1
ATOM 3323 C C . ILE B 1 202 ? -6.992 -6.926 6.871 1 97.19 202 ILE B C 1
ATOM 3325 O O . ILE B 1 202 ? -7.109 -6.105 7.781 1 97.19 202 ILE B O 1
ATOM 3329 N N . THR B 1 203 ? -8.047 -7.555 6.383 1 95.06 203 THR B N 1
ATOM 3330 C CA . THR B 1 203 ? -9.367 -7.492 6.996 1 95.06 203 THR B CA 1
ATOM 3331 C C . THR B 1 203 ? -9.57 -8.641 7.977 1 95.06 203 THR B C 1
ATOM 3333 O O . THR B 1 203 ? -8.938 -9.695 7.844 1 95.06 203 THR B O 1
ATOM 3336 N N . PRO B 1 204 ? -10.336 -8.398 8.977 1 90.44 204 PRO B N 1
ATOM 3337 C CA . PRO B 1 204 ? -10.609 -9.5 9.906 1 90.44 204 PRO B CA 1
ATOM 3338 C C . PRO B 1 204 ? -11.375 -10.648 9.258 1 90.44 204 PRO B C 1
ATOM 3340 O O . PRO B 1 204 ? -12.078 -10.438 8.266 1 90.44 204 PRO B O 1
ATOM 3343 N N . SER B 1 205 ? -11.125 -11.852 9.758 1 81.81 205 SER B N 1
ATOM 3344 C CA . SER B 1 205 ? -11.859 -13.016 9.273 1 81.81 205 SER B CA 1
ATOM 3345 C C . SER B 1 205 ? -13.266 -13.062 9.852 1 81.81 205 SER B C 1
ATOM 3347 O O . SER B 1 205 ? -13.539 -12.461 10.898 1 81.81 205 SER B O 1
ATOM 3349 N N . ARG B 1 206 ? -14.219 -13.586 9.047 1 65.94 206 ARG B N 1
ATOM 3350 C CA . ARG B 1 206 ? -15.578 -13.727 9.555 1 65.94 206 ARG B CA 1
ATOM 3351 C C . ARG B 1 206 ? -15.586 -14.375 10.93 1 65.94 206 ARG B C 1
ATOM 3353 O O . ARG B 1 206 ? -16.391 -14.016 11.789 1 65.94 206 ARG B O 1
ATOM 3360 N N . GLU B 1 207 ? -14.797 -15.367 11.156 1 54 207 GLU B N 1
ATOM 3361 C CA . GLU B 1 207 ? -14.758 -15.992 12.477 1 54 207 GLU B CA 1
ATOM 3362 C C . GLU B 1 207 ? -14.312 -14.992 13.539 1 54 207 GLU B C 1
ATOM 3364 O O . GLU B 1 207 ? -14.82 -15.008 14.664 1 54 207 GLU B O 1
ATOM 3369 N N . SER B 1 208 ? -13.492 -14.211 13.164 1 50.19 208 SER B N 1
ATOM 3370 C CA . SER B 1 208 ? -12.969 -13.258 14.141 1 50.19 208 SER B CA 1
ATOM 3371 C C . SER B 1 208 ? -13.938 -12.109 14.367 1 50.19 208 SER B C 1
ATOM 3373 O O . SER B 1 208 ? -13.977 -11.531 15.461 1 50.19 208 SER B O 1
ATOM 3375 N N . ARG B 1 209 ? -14.711 -11.789 13.352 1 50.47 209 ARG B N 1
ATOM 3376 C CA . ARG B 1 209 ? -15.719 -10.742 13.531 1 50.47 209 ARG B CA 1
ATOM 3377 C C . ARG B 1 209 ? -16.828 -11.203 14.477 1 50.47 209 ARG B C 1
ATOM 3379 O O . ARG B 1 209 ? -17.359 -10.398 15.25 1 50.47 209 ARG B O 1
ATOM 3386 N N . ALA B 1 210 ? -17.156 -12.445 14.383 1 48.78 210 ALA B N 1
ATOM 3387 C CA . ALA B 1 210 ? -18.188 -13.023 15.25 1 48.78 210 ALA B CA 1
ATOM 3388 C C . ALA B 1 210 ? -17.719 -13.078 16.703 1 48.78 210 ALA B C 1
ATOM 3390 O O . ALA B 1 210 ? -18.5 -12.867 17.625 1 48.78 210 ALA B O 1
ATOM 3391 N N . SER B 1 211 ? -16.625 -13.273 16.859 1 43.12 211 SER B N 1
ATOM 3392 C CA . SER B 1 211 ? -16.141 -13.359 18.234 1 43.12 211 SER B CA 1
ATOM 3393 C C . SER B 1 211 ? -16.125 -11.984 18.906 1 43.12 211 SER B C 1
ATOM 3395 O O . SER B 1 211 ? -16.469 -11.859 20.078 1 43.12 211 SER B O 1
ATOM 3397 N N . LYS B 1 212 ? -15.773 -10.914 18.141 1 46.25 212 LYS B N 1
ATOM 3398 C CA . LYS B 1 212 ? -15.766 -9.586 18.75 1 46.25 212 LYS B CA 1
ATOM 3399 C C . LYS B 1 212 ? -17.188 -9.094 19.016 1 46.25 212 LYS B C 1
ATOM 3401 O O . LYS B 1 212 ? -17.438 -8.414 20.016 1 46.25 212 LYS B O 1
ATOM 3406 N N . ARG B 1 213 ? -18.172 -9.445 18.25 1 46.75 213 ARG B N 1
ATOM 3407 C CA . ARG B 1 213 ? -19.578 -9.133 18.516 1 46.75 213 ARG B CA 1
ATOM 3408 C C . ARG B 1 213 ? -20.094 -9.922 19.719 1 46.75 213 ARG B C 1
ATOM 3410 O O . ARG B 1 213 ? -20.969 -9.453 20.438 1 46.75 213 ARG B O 1
ATOM 3417 N N . ARG B 1 214 ? -19.609 -11.148 19.734 1 46.38 214 ARG B N 1
ATOM 3418 C CA . ARG B 1 214 ? -20.047 -11.898 20.906 1 46.38 214 ARG B CA 1
ATOM 3419 C C . ARG B 1 214 ? -19.531 -11.258 22.188 1 46.38 214 ARG B C 1
ATOM 3421 O O . ARG B 1 214 ? -20.219 -11.25 23.203 1 46.38 214 ARG B O 1
ATOM 3428 N N . ASP B 1 215 ? -18.406 -10.75 22 1 44.5 215 ASP B N 1
ATOM 3429 C CA . ASP B 1 215 ? -17.859 -10.195 23.234 1 44.5 215 ASP B CA 1
ATOM 3430 C C . ASP B 1 215 ? -18.531 -8.883 23.609 1 44.5 215 ASP B C 1
ATOM 3432 O O . ASP B 1 215 ? -18.594 -8.508 24.781 1 44.5 215 ASP B O 1
ATOM 3436 N N . LEU B 1 216 ? -19.016 -8.164 22.594 1 43.81 216 LEU B N 1
ATOM 3437 C CA . LEU B 1 216 ? -19.734 -6.93 22.938 1 43.81 216 LEU B CA 1
ATOM 3438 C C . LEU B 1 216 ? -21.062 -7.234 23.609 1 43.81 216 LEU B C 1
ATOM 3440 O O . LEU B 1 216 ? -21.562 -6.426 24.391 1 43.81 216 LEU B O 1
ATOM 3444 N N . HIS B 1 217 ? -21.625 -8.359 23.266 1 42.28 217 HIS B N 1
ATOM 3445 C CA . HIS B 1 217 ? -22.875 -8.695 23.922 1 42.28 217 HIS B CA 1
ATOM 3446 C C . HIS B 1 217 ? -22.656 -9.195 25.344 1 42.28 217 HIS B C 1
ATOM 3448 O O . HIS B 1 217 ? -23.594 -9.336 26.109 1 42.28 217 HIS B O 1
ATOM 3454 N N . SER B 1 218 ? -21.453 -9.773 25.531 1 39.72 218 SER B N 1
ATOM 3455 C CA . SER B 1 218 ? -21.312 -10.352 26.875 1 39.72 218 SER B CA 1
ATOM 3456 C C . SER B 1 218 ? -21.125 -9.266 27.922 1 39.72 218 SER B C 1
ATOM 3458 O O . SER B 1 218 ? -20.828 -9.562 29.078 1 39.72 218 SER B O 1
ATOM 3460 N N . GLY B 1 219 ? -21.234 -7.977 27.531 1 34 219 GLY B N 1
ATOM 3461 C CA . GLY B 1 219 ? -21.062 -6.996 28.594 1 34 219 GLY B CA 1
ATOM 3462 C C . GLY B 1 219 ? -22.062 -7.156 29.719 1 34 219 GLY B C 1
ATOM 3463 O O . GLY B 1 219 ? -21.672 -7.391 30.875 1 34 219 GLY B O 1
ATOM 3464 N N . LEU B 1 220 ? -23.219 -6.34 29.719 1 33.19 220 LEU B N 1
ATOM 3465 C CA . LEU B 1 220 ? -23.797 -5.703 30.891 1 33.19 220 LEU B CA 1
ATOM 3466 C C . LEU B 1 220 ? -24.703 -6.668 31.641 1 33.19 220 LEU B C 1
ATOM 3468 O O . LEU B 1 220 ? -25.516 -6.246 32.469 1 33.19 220 LEU B O 1
ATOM 3472 N N . GLY B 1 221 ? -24.672 -7.996 31.531 1 28.67 221 GLY B N 1
ATOM 3473 C CA . GLY B 1 221 ? -25.625 -8.633 32.438 1 28.67 221 GLY B CA 1
ATOM 3474 C C . GLY B 1 221 ? -25.266 -8.477 33.875 1 28.67 221 GLY B C 1
ATOM 3475 O O . GLY B 1 221 ? -25.906 -9.047 34.75 1 28.67 221 GLY B O 1
ATOM 3476 N N . PHE B 1 222 ? -24.703 -7.262 34.312 1 24.44 222 PHE B N 1
ATOM 3477 C CA . PHE B 1 222 ? -24.984 -7.098 35.75 1 24.44 222 PHE B CA 1
ATOM 3478 C C . PHE B 1 222 ? -26.422 -6.652 35.969 1 24.44 222 PHE B C 1
ATOM 3480 O O . PHE B 1 222 ? -27.016 -6.004 35.094 1 24.44 222 PHE B O 1
#

InterPro domains:
  IPR000028 Chloroperoxidase [PF01328] (2-180)
  IPR000028 Chloroperoxidase [PS51405] (1-190)
  IPR036851 Chloroperoxidase-like superfamily [G3DSA:1.10.489.10] (1-219)
  IPR036851 Chloroperoxidase-like superfamily [SSF47571] (1-84)

Solvent-accessible surface area (backbone atoms only — not comparable to full-atom values): 23638 Å² total; per-residue (Å²): 105,67,66,25,36,20,72,73,61,45,32,56,74,84,31,53,74,45,27,54,65,50,42,24,52,22,41,27,72,61,50,24,33,37,59,67,41,30,44,50,53,38,64,68,50,39,69,48,30,81,52,83,88,54,70,38,31,35,53,70,42,51,63,38,80,74,72,78,33,54,52,35,41,62,34,27,44,41,60,91,84,43,74,49,84,47,80,31,70,70,50,29,50,62,24,48,68,32,48,84,51,67,62,34,39,35,49,29,52,23,39,17,50,51,53,28,40,46,50,31,58,63,70,36,96,74,59,52,36,24,68,69,50,46,56,52,49,38,45,60,67,28,41,51,25,68,65,70,32,40,58,90,77,38,28,24,52,35,66,53,49,53,45,24,64,76,62,44,33,78,43,49,93,76,70,52,68,63,50,87,63,73,38,45,57,67,58,50,51,52,34,23,46,48,29,55,61,36,56,54,79,62,37,80,44,72,72,56,51,52,51,53,54,51,53,62,64,64,56,68,84,113,106,69,65,24,36,19,71,74,60,44,33,55,75,84,31,54,75,46,26,55,65,50,43,24,52,21,42,27,71,60,50,23,33,36,60,68,42,31,42,51,54,38,64,68,51,40,67,48,30,81,53,82,88,54,71,40,33,35,55,70,42,51,62,37,77,75,72,77,32,55,51,36,42,62,35,27,45,40,59,92,84,44,75,48,83,47,79,30,69,71,50,28,52,62,23,49,67,32,48,83,50,68,63,34,38,35,50,28,53,22,39,16,47,50,52,29,41,46,50,31,57,64,71,36,95,76,58,51,37,24,69,69,50,47,56,52,48,38,45,60,67,27,40,51,25,66,65,69,31,42,56,91,76,37,29,24,52,36,67,54,48,52,44,26,67,76,65,44,35,79,42,49,91,77,68,53,69,63,51,87,61,72,40,46,56,67,57,53,51,52,32,23,47,48,30,56,59,36,58,54,76,62,37,81,44,72,71,56,52,51,50,55,54,49,53,64,67,64,56,70,87,115

Radius of gyration: 25.7 Å; Cα contacts (8 Å, |Δi|>4): 681; chains: 2; bounding box: 63×74×63 Å

Secondary structure (DSSP, 8-state):
-HHHHHHTTSS-TT---EEHHHHHHHHHHHH-B-HHHHHHHHHHHGGGS-STT--EE-HHHHTSBTTTB-SS-SSB--GGGS--SSB-HHHHHHHHTT--SSEE-HHHHHHHHHHHHHHHHHH-TT----HHHHHHHHHHHHHHHHHHSBTTTTBEEHHHHHHHHHHSS--GGGT----SSPB-HHHHHHHHHHHHHHT--PPPPHHHHHHHHHHHHTSTT-/-HHHHHHTTSS-TT---EEHHHHHHHHHHHH-B-HHHHHHHHHHHGGGS-STT--EE-HHHHTSBTTTB-SS-SSB--GGGS--SSB-HHHHHHHHTT--SSEE-HHHHHHHHHHHHHHHHHH-TT----HHHHHHHHHHHHHHHHHHSBTTTTBEEHHHHHHHHHHSS--GGGT----SSPB-HHHHHHHHHHHHHHT--PPPPHHHHHHHHHHHHTS---